Protein 6APH (pdb70)

Solvent-accessible surface area: 18587 Å² total; per-residue (Å²): 130,72,47,74,81,91,22,61,60,74,87,48,16,126,127,0,89,126,60,0,117,128,6,40,68,73,0,29,0,0,58,30,0,44,139,76,38,17,117,110,80,23,0,58,52,0,49,0,0,0,0,4,16,0,7,6,18,1,0,0,0,0,28,0,0,63,40,0,23,4,88,6,1,0,0,2,5,13,13,12,2,1,23,34,12,0,0,0,2,0,7,66,54,64,17,26,0,2,0,33,75,41,6,84,97,79,60,17,67,86,1,1,56,39,1,0,44,21,30,81,126,106,88,50,1,13,0,0,0,0,7,0,4,31,0,3,35,26,0,18,97,62,45,74,122,20,22,94,113,9,29,0,0,0,1,6,23,78,26,1,11,110,63,4,111,82,28,69,93,106,69,54,12,70,3,12,0,2,6,0,4,69,2,26,6,5,5,70,71,10,9,49,81,0,5,110,95,0,0,16,40,0,0,100,115,8,28,122,35,143,1,50,45,57,118,1,3,0,0,7,5,32,28,30,0,40,0,0,0,32,8,0,100,71,26,38,11,96,9,16,0,17,49,169,52,108,129,23,22,111,69,0,44,146,95,63,16,113,43,89,133,16,70,87,29,0,90,66,1,20,0,0,0,0,13,53,49,81,149,16,32,0,98,6,76,3,2,103,100,3,74,66,110,2,3,0,0,0,10,6,15,61,42,80,0,2,52,14,77,56,0,69,180,74,32,22,110,92,87,71,104,98,89,88,32,5,5,54,3,55,5,122,58,53,15,0,27,0,0,0,58,0,42,12,0,6,20,1,21,12,46,3,23,54,12,45,15,21,0,9,0,0,0,0,0,0,7,0,0,19,40,0,66,74,86,24,137,81,52,102,72,95,22,59,76,12,79,23,93,35,9,37,48,0,34,53,49,5,39,94,98,107,64,66,165,127,172,118,45,49,116,131,101,1,78,195,101,66,29,76,50,105,8,64,73,77,59,133,176,92,208,131

Structure (mmCIF, N/CA/C/O backbone):
data_6APH
#
_entry.id   6APH
#
_cell.length_a   132.590
_cell.length_b   132.590
_cell.length_c   102.800
_cell.angle_alpha   90.000
_cell.angle_beta   90.000
_cell.angle_gamma   120.000
#
_symmetry.space_group_name_H-M   'P 64 2 2'
#
loop_
_entity.id
_entity.type
_entity.pdbx_description
1 polymer Adenosylhomocysteinase
2 non-polymer NICOTINAMIDE-ADENINE-DINUCLEOTIDE
3 non-polymer ADENOSINE
4 non-polymer (4S)-2-METHYL-2,4-PENTANEDIOL
5 water water
#
loop_
_atom_site.group_PDB
_atom_site.id
_atom_site.type_symbol
_atom_site.label_atom_id
_atom_site.label_alt_id
_atom_site.label_comp_id
_atom_site.label_asym_id
_atom_site.label_entity_id
_atom_site.label_seq_id
_atom_site.pdbx_PDB_ins_code
_atom_site.Cartn_x
_atom_site.Cartn_y
_atom_site.Cartn_z
_atom_site.occupancy
_atom_site.B_iso_or_equiv
_atom_site.auth_seq_id
_atom_site.auth_comp_id
_atom_site.auth_asym_id
_atom_site.auth_atom_id
_atom_site.pdbx_PDB_model_num
ATOM 1 N N . GLN A 1 14 ? -17.028 31.603 31.286 1.00 72.45 6 GLN A N 1
ATOM 2 C CA . GLN A 1 14 ? -18.314 30.919 31.402 1.00 69.12 6 GLN A CA 1
ATOM 3 C C . GLN A 1 14 ? -19.160 31.141 30.154 1.00 66.04 6 GLN A C 1
ATOM 4 O O . GLN A 1 14 ? -18.990 32.132 29.441 1.00 65.35 6 GLN A O 1
ATOM 6 N N . TYR A 1 15 ? -20.078 30.209 29.902 1.00 62.75 7 TYR A N 1
ATOM 7 C CA . TYR A 1 15 ? -20.964 30.316 28.752 1.00 56.72 7 TYR A CA 1
ATOM 8 C C . TYR A 1 15 ? -21.845 31.559 28.861 1.00 54.38 7 TYR A C 1
ATOM 9 O O . TYR A 1 15 ? -22.358 31.891 29.934 1.00 54.02 7 TYR A O 1
ATOM 18 N N . VAL A 1 16 ? -22.006 32.257 27.740 1.00 48.74 8 VAL A N 1
ATOM 19 C CA . VAL A 1 16 ? -22.838 33.448 27.641 1.00 50.08 8 VAL A CA 1
ATOM 20 C C . VAL A 1 16 ? -23.889 33.171 26.573 1.00 46.64 8 VAL A C 1
ATOM 21 O O . VAL A 1 16 ? -23.536 32.919 25.417 1.00 47.29 8 VAL A O 1
ATOM 25 N N . PRO A 1 17 ? -25.185 33.204 26.904 1.00 47.03 9 PRO A N 1
ATOM 26 C CA . PRO A 1 17 ? -26.208 32.722 25.956 1.00 44.97 9 PRO A CA 1
ATOM 27 C C . PRO A 1 17 ? -26.436 33.632 24.759 1.00 42.33 9 PRO A C 1
ATOM 28 O O . PRO A 1 17 ? -26.897 33.152 23.717 1.00 41.37 9 PRO A O 1
ATOM 32 N N . TYR A 1 18 ? -26.151 34.924 24.883 1.00 39.81 10 TYR A N 1
ATOM 33 C CA . TYR A 1 18 ? -26.295 35.903 23.811 1.00 37.80 10 TYR A CA 1
ATOM 34 C C . TYR A 1 18 ? -25.705 37.194 24.348 1.00 38.53 10 TYR A C 1
ATOM 35 O O . TYR A 1 18 ? -25.407 37.303 25.540 1.00 40.46 10 TYR A O 1
ATOM 44 N N . LYS A 1 19 ? -25.525 38.169 23.463 1.00 37.22 11 LYS A N 1
ATOM 45 C CA . LYS A 1 19 ? -25.136 39.496 23.934 1.00 40.96 11 LYS A CA 1
ATOM 46 C C . LYS A 1 19 ? -25.611 40.516 22.912 1.00 41.48 11 LYS A C 1
ATOM 47 O O . LYS A 1 19 ? -25.123 40.531 21.774 1.00 37.21 11 LYS A O 1
ATOM 53 N N . VAL A 1 20 ? -26.569 41.353 23.312 1.00 35.90 12 VAL A N 1
ATOM 54 C CA . VAL A 1 20 ? -27.131 42.364 22.426 1.00 34.34 12 VAL A CA 1
ATOM 55 C C . VAL A 1 20 ? -27.229 43.689 23.174 1.00 35.42 12 VAL A C 1
ATOM 56 O O . VAL A 1 20 ? -27.112 43.749 24.398 1.00 37.28 12 VAL A O 1
ATOM 60 N N . LYS A 1 21 ? -27.454 44.769 22.416 1.00 36.42 13 LYS A N 1
ATOM 61 C CA . LYS A 1 21 ? -27.460 46.092 23.039 1.00 38.58 13 LYS A CA 1
ATOM 62 C C . LYS A 1 21 ? -28.628 46.233 24.006 1.00 36.44 13 LYS A C 1
ATOM 63 O O . LYS A 1 21 ? -28.459 46.699 25.135 1.00 39.95 13 LYS A O 1
ATOM 65 N N . ASP A 1 22 ? -29.823 45.812 23.586 1.00 37.47 14 ASP A N 1
ATOM 66 C CA . ASP A 1 22 ? -31.029 46.096 24.364 1.00 41.68 14 ASP A CA 1
ATOM 67 C C . ASP A 1 22 ? -32.107 45.087 23.967 1.00 37.55 14 ASP A C 1
ATOM 68 O O . ASP A 1 22 ? -32.736 45.231 22.914 1.00 36.01 14 ASP A O 1
ATOM 73 N N . ILE A 1 23 ? -32.334 44.102 24.839 1.00 41.78 15 ILE A N 1
ATOM 74 C CA . ILE A 1 23 ? -33.299 43.046 24.554 1.00 42.39 15 ILE A CA 1
ATOM 75 C C . ILE A 1 23 ? -34.723 43.588 24.454 1.00 42.12 15 ILE A C 1
ATOM 76 O O . ILE A 1 23 ? -35.590 42.945 23.849 1.00 38.98 15 ILE A O 1
ATOM 81 N N . SER A 1 24 ? -34.988 44.767 25.025 1.00 38.59 16 SER A N 1
ATOM 82 C CA . SER A 1 24 ? -36.328 45.343 24.968 1.00 38.99 16 SER A CA 1
ATOM 83 C C . SER A 1 24 ? -36.690 45.845 23.577 1.00 41.77 16 SER A C 1
ATOM 84 O O . SER A 1 24 ? -37.840 46.241 23.355 1.00 34.87 16 SER A O 1
ATOM 87 N N . LEU A 1 25 ? -35.750 45.829 22.637 1.00 33.58 17 LEU A N 1
ATOM 88 C CA . LEU A 1 25 ? -36.048 46.157 21.251 1.00 31.24 17 LEU A CA 1
ATOM 89 C C . LEU A 1 25 ? -36.643 44.983 20.483 1.00 30.00 17 LEU A C 1
ATOM 90 O O . LEU A 1 25 ? -36.934 45.136 19.293 1.00 29.77 17 LEU A O 1
ATOM 95 N N . ALA A 1 26 ? -36.836 43.825 21.134 1.00 30.83 18 ALA A N 1
ATOM 96 C CA . ALA A 1 26 ? -37.250 42.614 20.424 1.00 29.84 18 ALA A CA 1
ATOM 97 C C . ALA A 1 26 ? -38.637 42.753 19.796 1.00 29.33 18 ALA A C 1
ATOM 98 O O . ALA A 1 26 ? -38.861 42.279 18.675 1.00 27.88 18 ALA A O 1
ATOM 100 N N . GLU A 1 27 ? -39.594 43.339 20.521 1.00 30.86 19 GLU A N 1
ATOM 101 C CA . GLU A 1 27 ? -40.942 43.461 19.971 1.00 30.54 19 GLU A CA 1
ATOM 102 C C . GLU A 1 27 ? -40.932 44.246 18.660 1.00 34.50 19 GLU A C 1
ATOM 103 O O . GLU A 1 27 ? -41.564 43.835 17.675 1.00 28.95 19 GLU A O 1
ATOM 109 N N . TRP A 1 28 ? -40.205 45.367 18.626 1.00 28.53 20 TRP A N 1
ATOM 110 C CA . TRP A 1 28 ? -40.086 46.143 17.390 1.00 26.99 20 TRP A CA 1
ATOM 111 C C . TRP A 1 28 ? -39.422 45.319 16.297 1.00 28.72 20 TRP A C 1
ATOM 112 O O . TRP A 1 28 ? -39.884 45.289 15.147 1.00 25.69 20 TRP A O 1
ATOM 123 N N . GLY A 1 29 ? -38.336 44.619 16.642 1.00 26.13 21 GLY A N 1
ATOM 124 C CA . GLY A 1 29 ? -37.687 43.778 15.654 1.00 24.75 21 GLY A CA 1
ATOM 125 C C . GLY A 1 29 ? -38.626 42.735 15.086 1.00 24.71 21 GLY A C 1
ATOM 126 O O . GLY A 1 29 ? -38.623 42.473 13.883 1.00 24.21 21 GLY A O 1
ATOM 127 N N . ARG A 1 30 ? -39.448 42.123 15.945 1.00 27.54 22 ARG A N 1
ATOM 128 C CA . ARG A 1 30 ? -40.337 41.081 15.452 1.00 27.53 22 ARG A CA 1
ATOM 129 C C . ARG A 1 30 ? -41.361 41.643 14.470 1.00 25.94 22 ARG A C 1
ATOM 130 O O . ARG A 1 30 ? -41.676 40.995 13.469 1.00 24.79 22 ARG A O 1
ATOM 138 N N . LYS A 1 31 ? -41.894 42.835 14.749 1.00 24.28 23 LYS A N 1
ATOM 139 C CA . LYS A 1 31 ? -42.840 43.452 13.821 1.00 25.38 23 LYS A CA 1
ATOM 140 C C . LYS A 1 31 ? -42.198 43.670 12.460 1.00 25.58 23 LYS A C 1
ATOM 141 O O . LYS A 1 31 ? -42.830 43.443 11.423 1.00 26.55 23 LYS A O 1
ATOM 147 N N . GLU A 1 32 ? -40.935 44.096 12.442 1.00 24.11 24 GLU A N 1
ATOM 148 C CA . GLU A 1 32 ? -40.276 44.329 11.162 1.00 22.48 24 GLU A CA 1
ATOM 149 C C . GLU A 1 32 ? -39.882 43.022 10.487 1.00 24.25 24 GLU A C 1
ATOM 150 O O . GLU A 1 32 ? -39.879 42.944 9.256 1.00 22.14 24 GLU A O 1
ATOM 156 N N . ILE A 1 33 ? -39.564 41.987 11.270 1.00 26.43 25 ILE A N 1
ATOM 157 C CA . ILE A 1 33 ? -39.290 40.677 10.688 1.00 25.05 25 ILE A CA 1
ATOM 158 C C . ILE A 1 33 ? -40.529 40.153 9.972 1.00 23.15 25 ILE A C 1
ATOM 159 O O . ILE A 1 33 ? -40.439 39.582 8.876 1.00 24.87 25 ILE A O 1
ATOM 164 N N . GLU A 1 34 ? -41.705 40.330 10.577 1.00 23.42 26 GLU A N 1
ATOM 165 C CA . GLU A 1 34 ? -42.920 39.838 9.937 1.00 24.11 26 GLU A CA 1
ATOM 166 C C . GLU A 1 34 ? -43.158 40.539 8.605 1.00 28.23 26 GLU A C 1
ATOM 167 O O . GLU A 1 34 ? -43.547 39.895 7.622 1.00 25.45 26 GLU A O 1
ATOM 173 N N . LEU A 1 35 ? -42.896 41.851 8.542 1.00 23.39 27 LEU A N 1
ATOM 174 C CA . LEU A 1 35 ? -43.006 42.559 7.267 1.00 23.13 27 LEU A CA 1
ATOM 175 C C . LEU A 1 35 ? -41.962 42.068 6.280 1.00 23.80 27 LEU A C 1
ATOM 176 O O . LEU A 1 35 ? -42.250 41.915 5.087 1.00 24.77 27 LEU A O 1
ATOM 181 N N . ALA A 1 36 ? -40.743 41.807 6.761 1.00 20.43 28 ALA A N 1
ATOM 182 C CA . ALA A 1 36 ? -39.693 41.339 5.871 1.00 19.81 28 ALA A CA 1
ATOM 183 C C . ALA A 1 36 ? -40.030 39.979 5.282 1.00 20.81 28 ALA A C 1
ATOM 184 O O . ALA A 1 36 ? -39.731 39.723 4.113 1.00 21.40 28 ALA A O 1
ATOM 186 N N . GLU A 1 37 ? -40.638 39.092 6.073 1.00 23.03 29 GLU A N 1
ATOM 187 C CA . GLU A 1 37 ? -41.017 37.779 5.559 1.00 21.92 29 GLU A CA 1
ATOM 188 C C . GLU A 1 37 ? -41.865 37.894 4.293 1.00 22.74 29 GLU A C 1
ATOM 189 O O . GLU A 1 37 ? -41.670 37.129 3.342 1.00 21.15 29 GLU A O 1
ATOM 195 N N . ALA A 1 38 ? -42.818 38.838 4.269 1.00 21.20 30 ALA A N 1
ATOM 196 C CA . ALA A 1 38 ? -43.673 39.032 3.092 1.00 22.56 30 ALA A CA 1
ATOM 197 C C . ALA A 1 38 ? -42.880 39.508 1.876 1.00 22.16 30 ALA A C 1
ATOM 198 O O . ALA A 1 38 ? -43.300 39.284 0.729 1.00 22.25 30 ALA A O 1
ATOM 200 N N . GLU A 1 39 ? -41.751 40.165 2.108 1.00 21.16 31 GLU A N 1
ATOM 201 C CA . GLU A 1 39 ? -40.873 40.644 1.049 1.00 18.07 31 GLU A CA 1
ATOM 202 C C . GLU A 1 39 ? -39.780 39.651 0.697 1.00 18.85 31 GLU A C 1
ATOM 203 O O . GLU A 1 39 ? -38.914 39.981 -0.114 1.00 19.44 31 GLU A O 1
ATOM 209 N N . MET A 1 40 ? -39.755 38.469 1.314 1.00 19.04 32 MET A N 1
ATOM 210 C CA . MET A 1 40 ? -38.728 37.465 1.034 1.00 18.68 32 MET A CA 1
ATOM 211 C C . MET A 1 40 ? -39.385 36.159 0.607 1.00 18.75 32 MET A C 1
ATOM 212 O O . MET A 1 40 ? -39.252 35.127 1.273 1.00 19.99 32 MET A O 1
ATOM 217 N N . PRO A 1 41 ? -40.100 36.175 -0.522 1.00 18.27 33 PRO A N 1
ATOM 218 C CA . PRO A 1 41 ? -40.832 34.970 -0.931 1.00 20.64 33 PRO A CA 1
ATOM 219 C C . PRO A 1 41 ? -39.938 33.769 -1.192 1.00 22.32 33 PRO A C 1
ATOM 220 O O . PRO A 1 41 ? -40.376 32.627 -1.007 1.00 21.60 33 PRO A O 1
ATOM 224 N N . GLY A 1 42 ? -38.700 33.977 -1.632 1.00 20.16 34 GLY A N 1
ATOM 225 C CA . GLY A 1 42 ? -37.818 32.853 -1.872 1.00 21.59 34 GLY A CA 1
ATOM 226 C C . GLY A 1 42 ? -37.473 32.117 -0.592 1.00 23.66 34 GLY A C 1
ATOM 227 O O . GLY A 1 42 ? -37.566 30.893 -0.523 1.00 21.45 34 GLY A O 1
ATOM 228 N N . LEU A 1 43 ? -37.078 32.859 0.448 1.00 24.21 35 LEU A N 1
ATOM 229 C CA . LEU A 1 43 ? -36.777 32.225 1.729 1.00 28.81 35 LEU A CA 1
ATOM 230 C C . LEU A 1 43 ? -37.990 31.533 2.308 1.00 29.72 35 LEU A C 1
ATOM 231 O O . LEU A 1 43 ? -37.886 30.425 2.844 1.00 29.03 35 LEU A O 1
ATOM 236 N N . MET A 1 44 ? -39.156 32.185 2.255 1.00 25.55 36 MET A N 1
ATOM 237 C CA . MET A 1 44 ? -40.329 31.571 2.846 1.00 26.56 36 MET A CA 1
ATOM 238 C C . MET A 1 44 ? -40.771 30.353 2.048 1.00 28.00 36 MET A C 1
ATOM 239 O O . MET A 1 44 ? -41.255 29.380 2.632 1.00 30.76 36 MET A O 1
ATOM 244 N N . ALA A 1 45 ? -40.573 30.369 0.724 1.00 23.73 37 ALA A N 1
ATOM 245 C CA . ALA A 1 45 ? -40.908 29.190 -0.076 1.00 21.51 37 ALA A CA 1
ATOM 246 C C . ALA A 1 45 ? -39.972 28.034 0.237 1.00 25.93 37 ALA A C 1
ATOM 247 O O . ALA A 1 45 ? -40.388 26.870 0.259 1.00 28.62 37 ALA A O 1
ATOM 249 N N . ILE A 1 46 ? -38.695 28.337 0.463 1.00 26.95 38 ILE A N 1
ATOM 250 C CA . ILE A 1 46 ? -37.747 27.288 0.812 1.00 26.27 38 ILE A CA 1
ATOM 251 C C . ILE A 1 46 ? -38.051 26.725 2.193 1.00 34.16 38 ILE A C 1
ATOM 252 O O . ILE A 1 46 ? -37.979 25.508 2.410 1.00 33.50 38 ILE A O 1
ATOM 257 N N . ARG A 1 47 ? -38.396 27.594 3.148 1.00 33.09 39 ARG A N 1
ATOM 258 C CA . ARG A 1 47 ? -38.890 27.126 4.443 1.00 41.07 39 ARG A CA 1
ATOM 259 C C . ARG A 1 47 ? -40.009 26.119 4.265 1.00 45.62 39 ARG A C 1
ATOM 260 O O . ARG A 1 47 ? -40.020 25.045 4.880 1.00 48.80 39 ARG A O 1
ATOM 268 N N . GLU A 1 48 ? -40.970 26.466 3.421 1.00 40.00 40 GLU A N 1
ATOM 269 C CA . GLU A 1 48 ? -42.158 25.653 3.246 1.00 40.16 40 GLU A CA 1
ATOM 270 C C . GLU A 1 48 ? -41.845 24.335 2.549 1.00 41.74 40 GLU A C 1
ATOM 271 O O . GLU A 1 48 ? -42.387 23.286 2.918 1.00 44.02 40 GLU A O 1
ATOM 277 N N . GLU A 1 49 ? -40.983 24.365 1.531 1.00 35.73 41 GLU A N 1
ATOM 278 C CA . GLU A 1 49 ? -40.670 23.149 0.790 1.00 33.92 41 GLU A CA 1
ATOM 279 C C . GLU A 1 49 ? -39.777 22.214 1.596 1.00 33.13 41 GLU A C 1
ATOM 280 O O . GLU A 1 49 ? -39.970 20.993 1.576 1.00 38.68 41 GLU A O 1
ATOM 286 N N . TYR A 1 50 ? -38.797 22.753 2.318 1.00 36.61 42 TYR A N 1
ATOM 287 C CA . TYR A 1 50 ? -37.850 21.894 3.019 1.00 39.08 42 TYR A CA 1
ATOM 288 C C . TYR A 1 50 ? -38.160 21.695 4.493 1.00 40.30 42 TYR A C 1
ATOM 289 O O . TYR A 1 50 ? -37.567 20.806 5.110 1.00 40.32 42 TYR A O 1
ATOM 298 N N . GLY A 1 51 ? -39.056 22.492 5.071 1.00 40.26 43 GLY A N 1
ATOM 299 C CA . GLY A 1 51 ? -39.451 22.334 6.451 1.00 46.36 43 GLY A CA 1
ATOM 300 C C . GLY A 1 51 ? -39.785 20.902 6.845 1.00 46.98 43 GLY A C 1
ATOM 301 O O . GLY A 1 51 ? -39.216 20.349 7.798 1.00 44.80 43 GLY A O 1
ATOM 302 N N . PRO A 1 52 ? -40.716 20.269 6.120 1.00 46.56 44 PRO A N 1
ATOM 303 C CA . PRO A 1 52 ? -41.080 18.883 6.462 1.00 47.61 44 PRO A CA 1
ATOM 304 C C . PRO A 1 52 ? -39.910 17.916 6.441 1.00 50.58 44 PRO A C 1
ATOM 305 O O . PRO A 1 52 ? -39.928 16.923 7.175 1.00 49.95 44 PRO A O 1
ATOM 309 N N . GLN A 1 53 ? -38.884 18.176 5.633 1.00 47.70 45 GLN A N 1
ATOM 310 C CA . GLN A 1 53 ? -37.796 17.220 5.465 1.00 47.16 45 GLN A CA 1
ATOM 311 C C . GLN A 1 53 ? -36.678 17.385 6.489 1.00 43.97 45 GLN A C 1
ATOM 312 O O . GLN A 1 53 ? -35.837 16.490 6.606 1.00 46.12 45 GLN A O 1
ATOM 318 N N . GLN A 1 54 ? -36.649 18.489 7.233 1.00 44.33 46 GLN A N 1
ATOM 319 C CA . GLN A 1 54 ? -35.624 18.748 8.238 1.00 42.08 46 GLN A CA 1
ATOM 320 C C . GLN A 1 54 ? -34.211 18.444 7.724 1.00 42.40 46 GLN A C 1
ATOM 321 O O . GLN A 1 54 ? -33.469 17.680 8.346 1.00 44.08 46 GLN A O 1
ATOM 327 N N . PRO A 1 55 ? -33.820 19.020 6.588 1.00 41.41 47 PRO A N 1
ATOM 328 C CA . PRO A 1 55 ? -32.527 18.655 5.992 1.00 39.91 47 PRO A CA 1
ATOM 329 C C . PRO A 1 55 ? -31.345 19.035 6.850 1.00 45.51 47 PRO A C 1
ATOM 330 O O . PRO A 1 55 ? -30.294 18.386 6.760 1.00 47.54 47 PRO A O 1
ATOM 334 N N . LEU A 1 56 ? -31.475 20.063 7.685 1.00 43.07 48 LEU A N 1
ATOM 335 C CA . LEU A 1 56 ? -30.358 20.539 8.487 1.00 44.39 48 LEU A CA 1
ATOM 336 C C . LEU A 1 56 ? -30.347 19.972 9.900 1.00 46.84 48 LEU A C 1
ATOM 337 O O . LEU A 1 56 ? -29.639 20.510 10.759 1.00 46.86 48 LEU A O 1
ATOM 342 N N . LYS A 1 57 ? -31.108 18.909 10.166 1.00 41.50 49 LYS A N 1
ATOM 343 C CA . LYS A 1 57 ? -31.044 18.265 11.471 1.00 45.18 49 LYS A CA 1
ATOM 344 C C . LYS A 1 57 ? -29.614 17.835 11.765 1.00 48.68 49 LYS A C 1
ATOM 345 O O . LYS A 1 57 ? -28.939 17.248 10.914 1.00 52.68 49 LYS A O 1
ATOM 347 N N . GLY A 1 58 ? -29.146 18.149 12.969 1.00 45.45 50 GLY A N 1
ATOM 348 C CA . GLY A 1 58 ? -27.798 17.824 13.370 1.00 47.74 50 GLY A CA 1
ATOM 349 C C . GLY A 1 58 ? -26.765 18.881 13.047 1.00 51.03 50 GLY A C 1
ATOM 350 O O . GLY A 1 58 ? -25.646 18.812 13.571 1.00 53.41 50 GLY A O 1
ATOM 351 N N . ALA A 1 59 ? -27.096 19.854 12.199 1.00 44.47 51 ALA A N 1
ATOM 352 C CA . ALA A 1 59 ? -26.128 20.889 11.876 1.00 45.97 51 ALA A CA 1
ATOM 353 C C . ALA A 1 59 ? -26.005 21.869 13.039 1.00 45.64 51 ALA A C 1
ATOM 354 O O . ALA A 1 59 ? -26.976 22.142 13.747 1.00 43.96 51 ALA A O 1
ATOM 356 N N . ARG A 1 60 ? -24.789 22.366 13.254 1.00 44.30 52 ARG A N 1
ATOM 357 C CA . ARG A 1 60 ? -24.511 23.433 14.207 1.00 41.93 52 ARG A CA 1
ATOM 358 C C . ARG A 1 60 ? -23.785 24.498 13.395 1.00 42.26 52 ARG A C 1
ATOM 359 O O . ARG A 1 60 ? -22.561 24.429 13.225 1.00 42.97 52 ARG A O 1
ATOM 367 N N . ILE A 1 61 ? -24.555 25.453 12.871 1.00 37.88 53 ILE A N 1
ATOM 368 C CA . ILE A 1 61 ? -24.049 26.454 11.943 1.00 39.38 53 ILE A CA 1
ATOM 369 C C . ILE A 1 61 ? -23.660 27.694 12.735 1.00 39.55 53 ILE A C 1
ATOM 370 O O . ILE A 1 61 ? -24.506 28.308 13.396 1.00 37.35 53 ILE A O 1
ATOM 375 N N . ALA A 1 62 ? -22.392 28.083 12.643 1.00 37.41 54 ALA A N 1
ATOM 376 C CA . ALA A 1 62 ? -21.965 29.411 13.065 1.00 35.97 54 ALA A CA 1
ATOM 377 C C . ALA A 1 62 ? -22.019 30.337 11.853 1.00 34.17 54 ALA A C 1
ATOM 378 O O . ALA A 1 62 ? -21.399 30.048 10.825 1.00 34.56 54 ALA A O 1
ATOM 380 N N . GLY A 1 63 ? -22.763 31.436 11.961 1.00 33.05 55 GLY A N 1
ATOM 381 C CA . GLY A 1 63 ? -22.870 32.417 10.888 1.00 31.44 55 GLY A CA 1
ATOM 382 C C . GLY A 1 63 ? -22.184 33.708 11.298 1.00 31.36 55 GLY A C 1
ATOM 383 O O . GLY A 1 63 ? -22.228 34.102 12.466 1.00 32.06 55 GLY A O 1
ATOM 384 N N . CYS A 1 64 ? -21.533 34.359 10.342 1.00 30.62 56 CYS A N 1
ATOM 385 C CA . CYS A 1 64 ? -20.894 35.648 10.607 1.00 30.53 56 CYS A CA 1
ATOM 386 C C . CYS A 1 64 ? -21.311 36.563 9.460 1.00 28.97 56 CYS A C 1
ATOM 387 O O . CYS A 1 64 ? -20.745 36.521 8.359 1.00 28.60 56 CYS A O 1
ATOM 390 N N . LEU A 1 65 ? -22.362 37.340 9.714 1.00 28.15 57 LEU A N 1
ATOM 391 C CA . LEU A 1 65 ? -23.038 38.041 8.635 1.00 26.70 57 LEU A CA 1
ATOM 392 C C . LEU A 1 65 ? -23.885 39.139 9.258 1.00 26.25 57 LEU A C 1
ATOM 393 O O . LEU A 1 65 ? -24.634 38.869 10.193 1.00 26.66 57 LEU A O 1
ATOM 398 N N . HIS A 1 66 ? -23.735 40.366 8.751 1.00 27.86 58 HIS A N 1
ATOM 399 C CA . HIS A 1 66 ? -24.481 41.543 9.195 1.00 25.14 58 HIS A CA 1
ATOM 400 C C . HIS A 1 66 ? -25.811 41.218 9.856 1.00 25.05 58 HIS A C 1
ATOM 401 O O . HIS A 1 66 ? -26.710 40.699 9.192 1.00 25.35 58 HIS A O 1
ATOM 408 N N . MET A 1 67 ? -25.945 41.518 11.154 1.00 26.17 59 MET A N 1
ATOM 409 C CA . MET A 1 67 ? -27.105 41.094 11.945 1.00 26.31 59 MET A CA 1
ATOM 410 C C . MET A 1 67 ? -28.242 42.100 11.742 1.00 27.98 59 MET A C 1
ATOM 411 O O . MET A 1 67 ? -28.546 42.938 12.596 1.00 25.67 59 MET A O 1
ATOM 416 N N . THR A 1 68 ? -28.888 41.980 10.587 1.00 24.19 60 THR A N 1
ATOM 417 C CA . THR A 1 68 ? -29.977 42.840 10.139 1.00 23.32 60 THR A CA 1
ATOM 418 C C . THR A 1 68 ? -31.311 42.111 10.246 1.00 25.10 60 THR A C 1
ATOM 419 O O . THR A 1 68 ? -31.377 40.912 10.536 1.00 24.65 60 THR A O 1
ATOM 423 N N . ILE A 1 69 ? -32.395 42.858 9.970 1.00 22.62 61 ILE A N 1
ATOM 424 C CA . ILE A 1 69 ? -33.721 42.238 9.914 1.00 22.51 61 ILE A CA 1
ATOM 425 C C . ILE A 1 69 ? -33.744 41.121 8.878 1.00 23.98 61 ILE A C 1
ATOM 426 O O . ILE A 1 69 ? -34.404 40.092 9.069 1.00 22.99 61 ILE A O 1
ATOM 431 N N . GLN A 1 70 ? -33.056 41.325 7.746 1.00 22.70 62 GLN A N 1
ATOM 432 C CA . GLN A 1 70 ? -33.049 40.321 6.681 1.00 21.25 62 GLN A CA 1
ATOM 433 C C . GLN A 1 70 ? -32.333 39.068 7.138 1.00 21.64 62 GLN A C 1
ATOM 434 O O . GLN A 1 70 ? -32.770 37.937 6.869 1.00 23.08 62 GLN A O 1
ATOM 440 N N . THR A 1 71 ? -31.203 39.250 7.820 1.00 22.40 63 THR A N 1
ATOM 441 C CA . THR A 1 71 ? -30.483 38.100 8.333 1.00 23.30 63 THR A CA 1
ATOM 442 C C . THR A 1 71 ? -31.309 37.336 9.357 1.00 24.19 63 THR A C 1
ATOM 443 O O . THR A 1 71 ? -31.216 36.103 9.439 1.00 24.86 63 THR A O 1
ATOM 447 N N . ALA A 1 72 ? -32.155 38.036 10.125 1.00 24.82 64 ALA A N 1
ATOM 448 C CA . ALA A 1 72 ? -33.039 37.325 11.044 1.00 25.75 64 ALA A CA 1
ATOM 449 C C . ALA A 1 72 ? -33.919 36.310 10.313 1.00 25.72 64 ALA A C 1
ATOM 450 O O . ALA A 1 72 ? -34.116 35.192 10.804 1.00 25.98 64 ALA A O 1
ATOM 452 N N . VAL A 1 73 ? -34.455 36.674 9.141 1.00 23.80 65 VAL A N 1
ATOM 453 C CA . VAL A 1 73 ? -35.286 35.725 8.397 1.00 23.88 65 VAL A CA 1
ATOM 454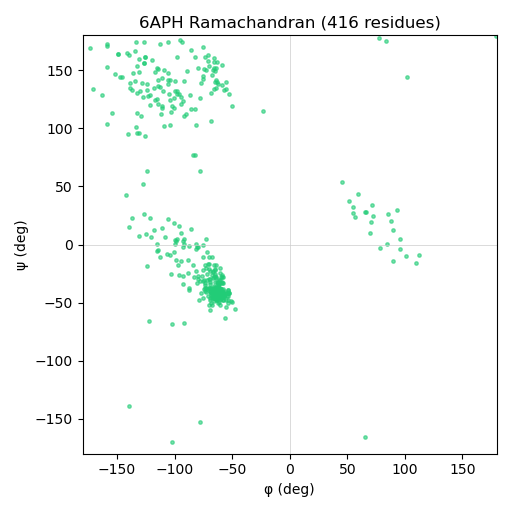 C C . VAL A 1 73 ? -34.449 34.547 7.919 1.00 23.90 65 VAL A C 1
ATOM 455 O O . VAL A 1 73 ? -34.912 33.400 7.912 1.00 26.15 65 VAL A O 1
ATOM 459 N N . LEU A 1 74 ? -33.200 34.799 7.519 1.00 24.52 66 LEU A N 1
ATOM 460 C CA . LEU A 1 74 ? -32.317 33.681 7.170 1.00 24.33 66 LEU A CA 1
ATOM 461 C C . LEU A 1 74 ? -32.077 32.774 8.373 1.00 27.87 66 LEU A C 1
ATOM 462 O O . LEU A 1 74 ? -32.231 31.549 8.286 1.00 26.44 66 LEU A O 1
ATOM 467 N N . ILE A 1 75 ? -31.702 33.363 9.512 1.00 27.64 67 ILE A N 1
ATOM 468 C CA . ILE A 1 75 ? -31.450 32.576 10.716 1.00 29.13 67 ILE A CA 1
ATOM 469 C C . ILE A 1 75 ? -32.651 31.701 11.041 1.00 29.20 67 ILE A C 1
ATOM 470 O O . ILE A 1 75 ? -32.521 30.494 11.295 1.00 29.63 67 ILE A O 1
ATOM 475 N N . GLU A 1 76 ? -33.853 32.294 11.031 1.00 28.58 68 GLU A N 1
ATOM 476 C CA . GLU A 1 76 ? -35.017 31.510 11.404 1.00 29.98 68 GLU A CA 1
ATOM 477 C C . GLU A 1 76 ? -35.405 30.496 10.336 1.00 30.48 68 GLU A C 1
ATOM 478 O O . GLU A 1 76 ? -36.068 29.509 10.670 1.00 31.88 68 GLU A O 1
ATOM 484 N N . THR A 1 77 ? -34.969 30.685 9.084 1.00 29.08 69 THR A N 1
ATOM 485 C CA . THR A 1 77 ? -35.163 29.655 8.062 1.00 27.71 69 THR A CA 1
ATOM 486 C C . THR A 1 77 ? -34.268 28.455 8.327 1.00 34.92 69 THR A C 1
ATOM 487 O O . THR A 1 77 ? -34.700 27.305 8.188 1.00 34.92 69 THR A O 1
ATOM 491 N N . LEU A 1 78 ? -33.002 28.709 8.672 1.00 31.23 70 LEU A N 1
ATOM 492 C CA . LEU A 1 78 ? -32.090 27.621 9.010 1.00 32.57 70 LEU A CA 1
ATOM 493 C C . LEU A 1 78 ? -32.606 26.828 10.203 1.00 35.62 70 LEU A C 1
ATOM 494 O O . LEU A 1 78 ? -32.588 25.594 10.194 1.00 35.76 70 LEU A O 1
ATOM 499 N N . VAL A 1 79 ? -33.066 27.524 11.249 1.00 35.86 71 VAL A N 1
ATOM 500 C CA . VAL A 1 79 ? -33.648 26.832 12.401 1.00 37.16 71 VAL A CA 1
ATOM 501 C C . VAL A 1 79 ? -34.875 26.047 11.972 1.00 34.79 71 VAL A C 1
ATOM 502 O O . VAL A 1 79 ? -35.065 24.895 12.377 1.00 38.44 71 VAL A O 1
ATOM 506 N N . ALA A 1 80 ? -35.724 26.654 11.133 1.00 35.16 72 ALA A N 1
ATOM 507 C CA . ALA A 1 80 ? -36.924 25.966 10.661 1.00 39.05 72 ALA A CA 1
ATOM 508 C C . ALA A 1 80 ? -36.598 24.694 9.893 1.00 36.98 72 ALA A C 1
ATOM 509 O O . ALA A 1 80 ? -37.438 23.786 9.824 1.00 42.95 72 ALA A O 1
ATOM 511 N N . LEU A 1 81 ? -35.404 24.603 9.319 1.00 36.26 73 LEU A N 1
ATOM 512 C CA . LEU A 1 81 ? -34.992 23.434 8.558 1.00 35.30 73 LEU A CA 1
ATOM 513 C C . LEU A 1 81 ? -34.264 22.417 9.418 1.00 40.03 73 LEU A C 1
ATOM 514 O O . LEU A 1 81 ? -33.765 21.418 8.890 1.00 41.71 73 LEU A O 1
ATOM 519 N N . GLY A 1 82 ? -34.180 22.653 10.724 1.00 42.42 74 GLY A N 1
ATOM 520 C CA . GLY A 1 82 ? -33.607 21.698 11.648 1.00 40.91 74 GLY A CA 1
ATOM 521 C C . GLY A 1 82 ? -32.296 22.106 12.284 1.00 41.91 74 GLY A C 1
ATOM 522 O O . GLY A 1 82 ? -31.839 21.416 13.207 1.00 42.82 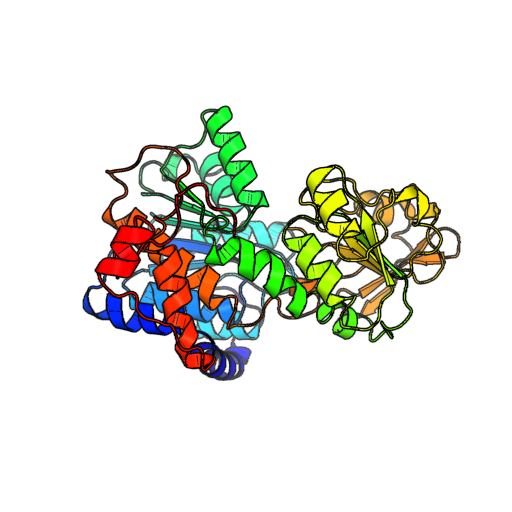74 GLY A O 1
ATOM 523 N N . ALA A 1 83 ? -31.676 23.192 11.845 1.00 42.81 75 ALA A N 1
ATOM 524 C CA . ALA A 1 83 ? -30.332 23.504 12.307 1.00 41.67 75 ALA A CA 1
ATOM 525 C C . ALA A 1 83 ? -30.352 24.148 13.686 1.00 39.46 75 ALA A C 1
ATOM 526 O O . ALA A 1 83 ? -31.319 24.806 14.079 1.00 40.54 75 ALA A O 1
ATOM 528 N N . ASP A 1 84 ? -29.266 23.939 14.422 1.00 39.18 76 ASP A N 1
ATOM 529 C CA . ASP A 1 84 ? -28.895 24.820 15.517 1.00 39.55 76 ASP A CA 1
ATOM 530 C C . ASP A 1 84 ? -27.968 25.889 14.967 1.00 41.14 76 ASP A C 1
ATOM 531 O O . ASP A 1 84 ? -27.114 25.609 14.120 1.00 40.38 76 ASP A O 1
ATOM 536 N N . VAL A 1 85 ? -28.148 27.117 15.438 1.00 37.50 77 VAL A N 1
ATOM 537 C CA . VAL A 1 85 ? -27.475 28.270 14.859 1.00 36.10 77 VAL A CA 1
ATOM 538 C C . VAL A 1 85 ? -26.905 29.143 15.973 1.00 37.86 77 VAL A C 1
ATOM 539 O O . VAL A 1 85 ? -27.527 29.304 17.031 1.00 41.42 77 VAL A O 1
ATOM 543 N N . THR A 1 86 ? -25.703 29.684 15.737 1.00 36.83 78 THR A N 1
ATOM 544 C CA . THR A 1 86 ? -25.116 30.764 16.523 1.00 36.69 78 THR A CA 1
ATOM 545 C C . THR A 1 86 ? -24.726 31.861 15.547 1.00 35.06 78 THR A C 1
ATOM 546 O O . THR A 1 86 ? -24.497 31.590 14.364 1.00 34.21 78 THR A O 1
ATOM 550 N N . TRP A 1 87 ? -24.628 33.101 16.026 1.00 34.73 79 TRP A N 1
ATOM 551 C CA . TRP A 1 87 ? -24.471 34.173 15.045 1.00 33.16 79 TRP A CA 1
ATOM 552 C C . TRP A 1 87 ? -23.717 35.368 15.608 1.00 33.35 79 TRP A C 1
ATOM 553 O O . TRP A 1 87 ? -23.876 35.732 16.774 1.00 34.20 79 TRP A O 1
ATOM 564 N N . SER A 1 88 ? -22.952 36.018 14.727 1.00 32.56 80 SER A N 1
ATOM 565 C CA . SER A 1 88 ? -22.333 37.303 15.001 1.00 32.50 80 SER A CA 1
ATOM 566 C C . SER A 1 88 ? -22.404 38.132 13.726 1.00 30.95 80 SER A C 1
ATOM 567 O O . SER A 1 88 ? -22.675 37.617 12.639 1.00 30.12 80 SER A O 1
ATOM 570 N N . SER A 1 89 ? -22.169 39.429 13.855 1.00 30.66 81 SER A N 1
ATOM 571 C CA . SER A 1 89 ? -22.101 40.280 12.678 1.00 29.42 81 SER A CA 1
ATOM 572 C C . SER A 1 89 ? -20.673 40.343 12.136 1.00 29.85 81 SER A C 1
ATOM 573 O O . SER A 1 89 ? -19.701 40.250 12.890 1.00 31.12 81 SER A O 1
ATOM 576 N N . CYS A 1 90 ? -20.552 40.512 10.815 1.00 28.89 82 CYS A N 1
ATOM 577 C CA . CYS A 1 90 ? -19.238 40.607 10.176 1.00 30.95 82 CYS A CA 1
ATOM 578 C C . CYS A 1 90 ? -18.775 42.054 10.002 1.00 33.85 82 CYS A C 1
ATOM 579 O O . CYS A 1 90 ? -17.755 42.299 9.343 1.00 31.28 82 CYS A O 1
ATOM 582 N N . ASN A 1 91 ? -19.479 43.015 10.597 1.00 28.81 83 ASN A N 1
ATOM 583 C CA . ASN A 1 91 ? -19.013 44.396 10.579 1.00 30.74 83 ASN A CA 1
ATOM 584 C C . ASN A 1 91 ? -19.440 45.085 11.869 1.00 29.37 83 ASN A C 1
ATOM 585 O O . ASN A 1 91 ? -20.520 44.807 12.396 1.00 29.06 83 ASN A O 1
ATOM 590 N N . ILE A 1 92 ? -18.580 45.975 12.375 1.00 30.24 84 ILE A N 1
ATOM 591 C CA . ILE A 1 92 ? -18.814 46.582 13.684 1.00 30.98 84 ILE A CA 1
ATOM 592 C C . ILE A 1 92 ? -19.978 47.566 13.684 1.00 30.10 84 ILE A C 1
ATOM 593 O O . ILE A 1 92 ? -20.471 47.925 14.763 1.00 30.60 84 ILE A O 1
ATOM 598 N N . PHE A 1 93 ? -20.423 48.031 12.515 1.00 28.93 85 PHE A N 1
ATOM 599 C CA . PHE A 1 93 ? -21.478 49.031 12.436 1.00 31.87 85 PHE A CA 1
ATOM 600 C C . PHE A 1 93 ? -22.745 48.525 11.771 1.00 31.24 85 PHE A C 1
ATOM 601 O O . PHE A 1 93 ? -23.708 49.301 11.623 1.00 27.75 85 PHE A O 1
ATOM 609 N N . SER A 1 94 ? -22.792 47.264 11.348 1.00 26.67 86 SER A N 1
ATOM 610 C CA . SER A 1 94 ? -23.905 46.857 10.489 1.00 25.48 86 SER A CA 1
ATOM 611 C C . SER A 1 94 ? -25.081 46.229 11.226 1.00 25.46 86 SER A C 1
ATOM 612 O O . SER A 1 94 ? -26.157 46.094 10.626 1.00 24.60 86 SER A O 1
ATOM 615 N N . THR A 1 95 ? -24.918 45.839 12.485 1.00 26.51 87 THR A N 1
ATOM 616 C CA . THR A 1 95 ? -26.040 45.244 13.202 1.00 26.66 87 THR A CA 1
ATOM 617 C C . THR A 1 95 ? -27.192 46.232 13.350 1.00 30.86 87 THR A C 1
ATOM 618 O O . THR A 1 95 ? -26.989 47.428 13.574 1.00 27.56 87 THR A O 1
ATOM 622 N N . GLN A 1 96 ? -28.404 45.717 13.179 1.00 25.69 88 GLN A N 1
ATOM 623 C CA A GLN A 1 96 ? -29.638 46.412 13.531 0.42 25.53 88 GLN A CA 1
ATOM 624 C CA B GLN A 1 96 ? -29.617 46.429 13.542 0.58 25.55 88 GLN A CA 1
ATOM 625 C C . GLN A 1 96 ? -30.043 45.897 14.902 1.00 26.68 88 GLN A C 1
ATOM 626 O O . GLN A 1 96 ? -30.411 44.724 15.039 1.00 26.90 88 GLN A O 1
ATOM 637 N N . ASP A 1 97 ? -29.942 46.752 15.916 1.00 27.51 89 ASP A N 1
ATOM 638 C CA . ASP A 1 97 ? -30.082 46.271 17.284 1.00 28.83 89 ASP A CA 1
ATOM 639 C C . ASP A 1 97 ? -31.448 45.650 17.543 1.00 28.92 89 ASP A C 1
ATOM 640 O O . ASP A 1 97 ? -31.555 44.729 18.365 1.00 29.91 89 ASP A O 1
ATOM 645 N N . HIS A 1 98 ? -32.499 46.120 16.865 1.00 28.02 90 HIS A N 1
ATOM 646 C CA . HIS A 1 98 ? -33.792 45.506 17.137 1.00 28.26 90 HIS A CA 1
ATOM 647 C C . HIS A 1 98 ? -33.909 44.142 16.469 1.00 27.85 90 HIS A C 1
ATOM 648 O O . HIS A 1 98 ? -34.616 43.266 16.983 1.00 28.54 90 HIS A O 1
ATOM 655 N N . ALA A 1 99 ? -33.185 43.927 15.370 1.00 26.90 91 ALA A N 1
ATOM 656 C CA . ALA A 1 99 ? -33.129 42.598 14.773 1.00 26.67 91 ALA A CA 1
ATOM 657 C C . ALA A 1 99 ? -32.369 41.637 15.677 1.00 31.01 91 ALA A C 1
ATOM 658 O O . ALA A 1 99 ? -32.814 40.501 15.906 1.00 28.47 91 ALA A O 1
ATOM 660 N N . ALA A 1 100 ? -31.237 42.093 16.224 1.00 28.49 92 ALA A N 1
ATOM 661 C CA . ALA A 1 100 ? -30.487 41.248 17.145 1.00 29.82 92 ALA A CA 1
ATOM 662 C C . ALA A 1 100 ? -31.320 40.901 18.372 1.00 32.76 92 ALA A C 1
ATOM 663 O O . ALA A 1 100 ? -31.313 39.749 18.830 1.00 32.23 92 ALA A O 1
ATOM 665 N N . ALA A 1 101 ? -32.037 41.887 18.925 1.00 31.20 93 ALA A N 1
ATOM 666 C CA . ALA A 1 101 ? -32.835 41.628 20.122 1.00 32.53 93 ALA A CA 1
ATOM 667 C C . ALA A 1 101 ? -33.912 40.593 19.844 1.00 32.53 93 ALA A C 1
ATOM 668 O O . ALA A 1 101 ? -34.171 39.720 20.681 1.00 33.85 93 ALA A O 1
ATOM 670 N N . ALA A 1 102 ? -34.555 40.677 18.670 1.00 31.16 94 ALA A N 1
ATOM 671 C CA . ALA A 1 102 ? -35.614 39.727 18.349 1.00 31.18 94 ALA A CA 1
ATOM 672 C C . ALA A 1 102 ? -35.070 38.302 18.243 1.00 32.43 94 ALA A C 1
ATOM 673 O O . ALA A 1 102 ? -35.712 37.344 18.696 1.00 33.48 94 ALA A O 1
ATOM 675 N N . ILE A 1 103 ? -33.892 38.143 17.639 1.00 31.16 95 ILE A N 1
ATOM 676 C CA . ILE A 1 103 ? -33.284 36.820 17.522 1.00 32.77 95 ILE A CA 1
ATOM 677 C C . ILE A 1 103 ? -32.860 36.304 18.896 1.00 37.89 95 ILE A C 1
ATOM 678 O O . ILE A 1 103 ? -33.084 35.131 19.231 1.00 36.40 95 ILE A O 1
ATOM 683 N N . ALA A 1 104 ? -32.275 37.175 19.730 1.00 34.11 96 ALA A N 1
ATOM 684 C CA . ALA A 1 104 ? -31.955 36.782 21.105 1.00 35.97 96 ALA A CA 1
ATOM 685 C C . ALA A 1 104 ? -33.203 36.345 21.871 1.00 37.04 96 ALA A C 1
ATOM 686 O O . ALA A 1 104 ? -33.173 35.351 22.614 1.00 39.51 96 ALA A O 1
ATOM 688 N N . ALA A 1 105 ? -34.312 37.072 21.703 1.00 36.39 97 ALA A N 1
ATOM 689 C CA . ALA A 1 105 ? -35.528 36.735 22.442 1.00 40.98 97 ALA A CA 1
ATOM 690 C C . ALA A 1 105 ? -36.145 35.431 21.960 1.00 37.72 97 ALA A C 1
ATOM 691 O O . ALA A 1 105 ? -36.914 34.806 22.698 1.00 39.14 97 ALA A O 1
ATOM 693 N N . ALA A 1 106 ? -35.824 35.012 20.742 1.00 38.24 98 ALA A N 1
ATOM 694 C CA . ALA A 1 106 ? -36.285 33.742 20.207 1.00 43.62 98 ALA A CA 1
ATOM 695 C C . ALA A 1 106 ? -35.474 32.562 20.726 1.00 44.25 98 ALA A C 1
ATOM 696 O O . ALA A 1 106 ? -35.786 31.417 20.382 1.00 45.48 98 ALA A O 1
ATOM 698 N N . GLY A 1 107 ? -34.452 32.813 21.542 1.00 44.56 99 GLY A N 1
ATOM 699 C CA . GLY A 1 107 ? -33.631 31.759 22.090 1.00 41.80 99 GLY A CA 1
ATOM 700 C C . GLY A 1 107 ? -32.430 31.369 21.260 1.00 43.75 99 GLY A C 1
ATOM 701 O O . GLY A 1 107 ? -31.803 30.341 21.550 1.00 42.90 99 GLY A O 1
ATOM 702 N N . ILE A 1 108 ? -32.074 32.161 20.261 1.00 39.59 100 ILE A N 1
ATOM 703 C CA . ILE A 1 108 ? -30.966 31.864 19.358 1.00 37.25 100 ILE A CA 1
ATOM 704 C C . ILE A 1 108 ? -29.724 32.594 19.867 1.00 41.98 100 ILE A C 1
ATOM 705 O O . ILE A 1 108 ? -29.804 33.797 20.157 1.00 40.67 100 ILE A O 1
ATOM 710 N N . PRO A 1 109 ? -28.583 31.919 20.013 1.00 38.48 101 PRO A N 1
ATOM 711 C CA . PRO A 1 109 ? -27.386 32.624 20.488 1.00 38.85 101 PRO A CA 1
ATOM 712 C C . PRO A 1 109 ? -26.867 33.621 19.469 1.00 37.15 101 PRO A C 1
ATOM 713 O O . PRO A 1 109 ? -26.301 33.229 18.441 1.00 42.55 101 PRO A O 1
ATOM 717 N N . VAL A 1 110 ? -27.070 34.910 19.730 1.00 36.84 102 VAL A N 1
ATOM 718 C CA . VAL A 1 110 ? -26.566 35.969 18.862 1.00 35.12 102 VAL A CA 1
ATOM 719 C C . VAL A 1 110 ? -25.703 36.907 19.692 1.00 35.82 102 VAL A C 1
ATOM 720 O O . VAL A 1 110 ? -26.036 37.234 20.840 1.00 36.80 102 VAL A O 1
ATOM 724 N N . TYR A 1 111 ? -24.575 37.310 19.119 1.00 35.53 103 TYR A N 1
ATOM 725 C CA . TYR A 1 111 ? -23.603 38.174 19.775 1.00 36.14 103 TYR A CA 1
ATOM 726 C C . TYR A 1 111 ? -23.283 39.299 18.794 1.00 34.75 103 TYR A C 1
ATOM 727 O O . TYR A 1 111 ? -22.441 39.125 17.903 1.00 34.35 103 TYR A O 1
ATOM 736 N N . ALA A 1 112 ? -23.959 40.440 18.954 1.00 34.13 104 ALA A N 1
ATOM 737 C CA . ALA A 1 112 ? -23.867 41.500 17.953 1.00 32.78 104 ALA A CA 1
ATOM 738 C C . ALA A 1 112 ? -24.526 42.780 18.442 1.00 39.50 104 ALA A C 1
ATOM 739 O O . ALA A 1 112 ? -25.647 42.735 18.955 1.00 32.63 104 ALA A O 1
ATOM 741 N N . TRP A 1 113 ? -23.859 43.924 18.272 1.00 32.40 105 TRP A N 1
ATOM 742 C CA . TRP A 1 113 ? -24.559 45.194 18.414 1.00 31.95 105 TRP A CA 1
ATOM 743 C C . TRP A 1 113 ? -23.916 46.221 17.499 1.00 34.51 105 TRP A C 1
ATOM 744 O O . TRP A 1 113 ? -22.809 46.023 16.989 1.00 31.31 105 TRP A O 1
ATOM 755 N N . LYS A 1 114 ? -24.638 47.312 17.271 1.00 30.53 106 LYS A N 1
ATOM 756 C CA . LYS A 1 114 ? -24.115 48.375 16.423 1.00 29.94 106 LYS A CA 1
ATOM 757 C C . LYS A 1 114 ? -23.102 49.196 17.206 1.00 33.68 106 LYS A C 1
ATOM 758 O O . LYS A 1 114 ? -23.388 49.657 18.316 1.00 34.58 106 LYS A O 1
ATOM 764 N N . GLY A 1 115 ? -21.894 49.342 16.658 1.00 31.28 107 GLY A N 1
ATOM 765 C CA . GLY A 1 115 ? -20.879 50.146 17.317 1.00 32.45 107 GLY A CA 1
ATOM 766 C C . GLY A 1 115 ? -19.927 49.400 18.225 1.00 33.83 107 GLY A C 1
ATOM 767 O O . GLY A 1 115 ? -19.443 49.974 19.210 1.00 36.51 107 GLY A O 1
ATOM 768 N N . MET A 1 116 ? -19.649 48.132 17.929 1.00 35.84 108 MET A N 1
ATOM 769 C CA . MET A 1 116 ? -18.615 47.370 18.616 1.00 35.16 108 MET A CA 1
ATOM 770 C C . MET A 1 116 ? -17.233 47.954 18.316 1.00 36.24 108 MET A C 1
ATOM 771 O O . MET A 1 116 ? -17.032 48.640 17.310 1.00 37.82 108 MET A O 1
ATOM 776 N N . ASN A 1 117 ? -16.277 47.686 19.207 1.00 37.38 109 ASN A N 1
ATOM 777 C CA . ASN A 1 117 ? -14.869 47.904 18.908 1.00 38.23 109 ASN A CA 1
ATOM 778 C C . ASN A 1 117 ? -14.274 46.585 18.412 1.00 40.00 109 ASN A C 1
ATOM 779 O O . ASN A 1 117 ? -14.953 45.557 18.356 1.00 39.87 109 ASN A O 1
ATOM 784 N N . GLU A 1 118 ? -13.000 46.611 18.017 1.00 39.21 110 GLU A N 1
ATOM 785 C CA . GLU A 1 118 ? -12.441 45.444 17.332 1.00 46.61 110 GLU A CA 1
ATOM 786 C C . GLU A 1 118 ? -12.271 44.257 18.282 1.00 45.45 110 GLU A C 1
ATOM 787 O O . GLU A 1 118 ? -12.488 43.105 17.885 1.00 43.08 110 GLU A O 1
ATOM 793 N N . GLU A 1 119 ? -11.884 44.512 19.537 1.00 41.96 111 GLU A N 1
ATOM 794 C CA . GLU A 1 119 ? -11.799 43.430 20.517 1.00 43.22 111 GLU A CA 1
ATOM 795 C C . GLU A 1 119 ? -13.159 42.765 20.719 1.00 50.39 111 GLU A C 1
ATOM 796 O O . GLU A 1 119 ? -13.247 41.535 20.831 1.00 42.80 111 GLU A O 1
ATOM 798 N N . GLU A 1 120 ? -14.234 43.564 20.753 1.00 41.24 112 GLU A N 1
ATOM 799 C CA . GLU A 1 120 ? -15.574 43.007 20.903 1.00 40.45 112 GLU A CA 1
ATOM 800 C C . GLU A 1 120 ? -15.973 42.199 19.678 1.00 41.96 112 GLU A C 1
ATOM 801 O O . GLU A 1 120 ? -16.641 41.164 19.797 1.00 39.13 112 GLU A O 1
ATOM 807 N N . PHE A 1 121 ? -15.595 42.682 18.491 1.00 39.62 113 PHE A N 1
ATOM 808 C CA . PHE A 1 121 ? -15.917 41.999 17.241 1.00 37.01 113 PHE A CA 1
ATOM 809 C C . PHE A 1 121 ? -15.361 40.581 17.242 1.00 37.93 113 PHE A C 1
ATOM 810 O O . PHE A 1 121 ? -16.062 39.625 16.898 1.00 39.06 113 PHE A O 1
ATOM 818 N N . ASP A 1 122 ? -14.088 40.436 17.615 1.00 39.40 114 ASP A N 1
ATOM 819 C CA . ASP A 1 122 ? -13.473 39.114 17.692 1.00 40.54 114 ASP A CA 1
ATOM 820 C C . ASP A 1 122 ? -14.142 38.257 18.761 1.00 41.34 114 ASP A C 1
ATOM 821 O O . ASP A 1 122 ? -14.395 37.066 18.546 1.00 41.50 114 ASP A O 1
ATOM 826 N N . TRP A 1 123 ? -14.427 38.846 19.922 1.00 41.96 115 TRP A N 1
ATOM 827 C CA . TRP A 1 123 ? -15.056 38.099 21.009 1.00 42.91 115 TRP A CA 1
ATOM 828 C C . TRP A 1 123 ? -16.399 37.523 20.573 1.00 41.70 115 TRP A C 1
ATOM 829 O O . TRP A 1 123 ? -16.732 36.378 20.903 1.00 42.42 115 TRP A O 1
ATOM 840 N N . CYS A 1 124 ? -17.181 38.304 19.831 1.00 39.96 116 CYS A N 1
ATOM 841 C CA . CYS A 1 124 ? -18.471 37.817 19.354 1.00 38.81 116 CYS A CA 1
ATOM 842 C C . CYS A 1 124 ? -18.312 36.615 18.432 1.00 38.61 116 CYS A C 1
ATOM 843 O O . CYS A 1 124 ? -19.061 35.637 18.546 1.00 38.76 116 CYS A O 1
ATOM 846 N N . ILE A 1 125 ? -17.356 36.671 17.498 1.00 38.35 117 ILE A N 1
ATOM 847 C CA . ILE A 1 125 ? -17.165 35.540 16.595 1.00 38.26 117 ILE A CA 1
ATOM 848 C C . ILE A 1 125 ? -16.816 34.294 17.398 1.00 40.02 117 ILE A C 1
ATOM 849 O O . ILE A 1 125 ? -17.383 33.214 17.181 1.00 40.08 117 ILE A O 1
ATOM 854 N N . GLU A 1 126 ? -15.905 34.436 18.366 1.00 41.59 118 GLU A N 1
ATOM 855 C CA . GLU A 1 126 ? -15.435 33.275 19.110 1.00 43.46 118 GLU A CA 1
ATOM 856 C C . GLU A 1 126 ? -16.544 32.627 19.929 1.00 45.54 118 GLU A C 1
ATOM 857 O O . GLU A 1 126 ? -16.528 31.405 20.120 1.00 45.03 118 GLU A O 1
ATOM 863 N N . GLN A 1 127 ? -17.505 33.409 20.431 1.00 43.21 119 GLN A N 1
ATOM 864 C CA . GLN A 1 127 ? -18.610 32.794 21.164 1.00 45.90 119 GLN A CA 1
ATOM 865 C C . GLN A 1 127 ? -19.418 31.861 20.270 1.00 45.16 119 GLN A C 1
ATOM 866 O O . GLN A 1 127 ? -19.942 30.849 20.751 1.00 43.86 119 GLN A O 1
ATOM 872 N N . THR A 1 128 ? -19.530 32.185 18.971 1.00 41.14 120 THR A N 1
ATOM 873 C CA . THR A 1 128 ? -20.351 31.394 18.056 1.00 40.26 120 THR A CA 1
ATOM 874 C C . THR A 1 128 ? -19.752 30.023 17.756 1.00 43.56 120 THR A C 1
ATOM 875 O O . THR A 1 128 ? -20.463 29.153 17.242 1.00 43.74 120 THR A O 1
ATOM 879 N N . LEU A 1 129 ? -18.467 29.817 18.043 1.00 42.69 121 LEU A N 1
ATOM 880 C CA . LEU A 1 129 ? -17.812 28.565 17.672 1.00 43.81 121 LEU A CA 1
ATOM 881 C C . LEU A 1 129 ? -18.236 27.392 18.542 1.00 52.21 121 LEU A C 1
ATOM 882 O O . LEU A 1 129 ? -18.004 26.238 18.155 1.00 47.97 121 LEU A O 1
ATOM 887 N N . PHE A 1 130 ? -18.829 27.650 19.706 1.00 46.11 122 PHE A N 1
ATOM 888 C CA . PHE A 1 130 ? -19.192 26.592 20.641 1.00 47.93 122 PHE A CA 1
ATOM 889 C C . PHE A 1 130 ? -20.654 26.733 21.032 1.00 49.88 122 PHE A C 1
ATOM 890 O O . PHE A 1 130 ? -21.141 27.847 21.248 1.00 48.66 122 PHE A O 1
ATOM 898 N N . PHE A 1 131 ? -21.348 25.598 21.119 1.00 48.22 123 PHE A N 1
ATOM 899 C CA . PHE A 1 131 ? -22.803 25.561 21.230 1.00 50.60 123 PHE A CA 1
ATOM 900 C C . PHE A 1 131 ? -23.213 25.081 22.618 1.00 53.25 123 PHE A C 1
ATOM 901 O O . PHE A 1 131 ? -22.897 23.951 23.007 1.00 51.53 123 PHE A O 1
ATOM 909 N N . GLY A 1 132 ? -23.928 25.939 23.353 1.00 50.91 124 GLY A N 1
ATOM 910 C CA . GLY A 1 132 ? -24.505 25.559 24.630 1.00 51.28 124 GLY A CA 1
ATOM 911 C C . GLY A 1 132 ? -23.493 25.533 25.760 1.00 54.40 124 GLY A C 1
ATOM 912 O O . GLY A 1 132 ? -22.297 25.772 25.587 1.00 53.28 124 GLY A O 1
ATOM 913 N N . GLU A 1 133 ? -24.002 25.228 26.955 1.00 55.04 125 GLU A N 1
ATOM 914 C CA . GLU A 1 133 ? -23.124 25.115 28.117 1.00 67.59 125 GLU A CA 1
ATOM 915 C C . GLU A 1 133 ? -22.078 24.021 27.925 1.00 67.97 125 GLU A C 1
ATOM 916 O O . GLU A 1 133 ? -20.947 24.154 28.406 1.00 66.10 125 GLU A O 1
ATOM 918 N N . ASP A 1 134 ? -22.424 22.947 27.205 1.00 68.22 126 ASP A N 1
ATOM 919 C CA . ASP A 1 134 ? -21.465 21.885 26.910 1.00 69.12 126 ASP A CA 1
ATOM 920 C C . ASP A 1 134 ? -20.348 22.325 25.975 1.00 66.44 126 ASP A C 1
ATOM 921 O O . ASP A 1 134 ? -19.399 21.559 25.782 1.00 61.99 126 ASP A O 1
ATOM 926 N N . ARG A 1 135 ? -20.451 23.509 25.363 1.00 56.36 127 ARG A N 1
ATOM 927 C CA . ARG A 1 135 ? -19.417 23.998 24.452 1.00 57.05 127 ARG A CA 1
ATOM 928 C C . ARG A 1 135 ? -19.210 23.035 23.280 1.00 55.94 127 ARG A C 1
ATOM 929 O O . ARG A 1 135 ? -18.077 22.738 22.890 1.00 55.43 127 ARG A O 1
ATOM 937 N N . GLN A 1 136 ? -20.310 22.537 22.718 1.00 54.42 128 GLN A N 1
ATOM 938 C CA . GLN A 1 136 ? -20.221 21.660 21.555 1.00 53.68 128 GLN A CA 1
ATOM 939 C C . GLN A 1 136 ? -19.741 22.450 20.341 1.00 51.58 128 GLN A C 1
ATOM 940 O O . GLN A 1 136 ? -20.301 23.510 20.039 1.00 49.71 128 GLN A O 1
ATOM 946 N N . PRO A 1 137 ? -18.737 21.962 19.614 1.00 51.92 129 PRO A N 1
ATOM 947 C CA . PRO A 1 137 ? -18.169 22.752 18.514 1.00 50.34 129 PRO A CA 1
ATOM 948 C C . PRO A 1 137 ? -19.089 22.830 17.304 1.00 49.70 129 PRO A C 1
ATOM 949 O O . PRO A 1 137 ? -19.866 21.917 17.014 1.00 49.91 129 PRO A O 1
ATOM 953 N N . LEU A 1 138 ? -18.982 23.947 16.583 1.00 46.25 130 LEU A N 1
ATOM 954 C CA . LEU A 1 138 ? -19.682 24.093 15.312 1.00 44.34 130 LEU A CA 1
ATOM 955 C C . LEU A 1 138 ? -19.252 23.000 14.336 1.00 44.80 130 LEU A C 1
ATOM 956 O O . LEU A 1 138 ? -18.150 22.454 14.428 1.00 46.24 130 LEU A O 1
ATOM 961 N N . ASN A 1 139 ? -20.133 22.683 13.383 1.00 43.63 131 ASN A N 1
ATOM 962 C CA . ASN A 1 139 ? -19.781 21.747 12.321 1.00 48.71 131 ASN A CA 1
ATOM 963 C C . ASN A 1 139 ? -20.123 22.272 10.933 1.00 43.50 131 ASN A C 1
ATOM 964 O O . ASN A 1 139 ? -20.007 21.519 9.956 1.00 42.22 131 ASN A O 1
ATOM 969 N N . MET A 1 140 ? -20.543 23.535 10.827 1.00 42.41 132 MET A N 1
ATOM 970 C CA . MET A 1 140 ? -20.817 24.199 9.564 1.00 41.48 132 MET A CA 1
ATOM 971 C C . MET A 1 140 ? -20.438 25.666 9.720 1.00 42.66 132 MET A C 1
ATOM 972 O O . MET A 1 140 ? -20.629 26.236 10.798 1.00 38.96 132 MET A O 1
ATOM 977 N N . ILE A 1 141 ? -19.901 26.268 8.654 1.00 37.14 133 ILE A N 1
ATOM 978 C CA . ILE A 1 141 ? -19.523 27.681 8.636 1.00 36.69 133 ILE A CA 1
ATOM 979 C C . ILE A 1 141 ? -20.358 28.388 7.585 1.00 33.60 133 ILE A C 1
ATOM 980 O O . ILE A 1 141 ? -20.512 27.877 6.469 1.00 32.91 133 ILE A O 1
ATOM 985 N N . LEU A 1 142 ? -20.890 29.564 7.941 1.00 32.38 134 LEU A N 1
ATOM 986 C CA . LEU A 1 142 ? -21.623 30.434 7.026 1.00 30.64 134 LEU A CA 1
ATOM 987 C C . LEU A 1 142 ? -21.002 31.816 7.171 1.00 33.75 134 LEU A C 1
ATOM 988 O O . LEU A 1 142 ? -21.150 32.450 8.221 1.00 32.49 134 LEU A O 1
ATOM 993 N N . ASP A 1 143 ? -20.299 32.285 6.143 1.00 30.21 135 ASP A N 1
ATOM 994 C CA . ASP A 1 143 ? -19.422 33.438 6.307 1.00 29.79 135 ASP A CA 1
ATOM 995 C C . ASP A 1 143 ? -19.736 34.511 5.268 1.00 28.68 135 ASP A C 1
ATOM 996 O O . ASP A 1 143 ? -20.276 34.236 4.188 1.00 29.37 135 ASP A O 1
ATOM 1001 N N . ASP A 1 144 ? -19.376 35.748 5.621 1.00 28.22 136 ASP A N 1
ATOM 1002 C CA . ASP A 1 144 ? -19.524 36.925 4.757 1.00 28.10 136 ASP A CA 1
ATOM 1003 C C . ASP A 1 144 ? -18.259 37.751 4.979 1.00 31.77 136 ASP A C 1
ATOM 1004 O O . ASP A 1 144 ? -18.149 38.499 5.959 1.00 30.24 136 ASP A O 1
ATOM 1009 N N . GLY A 1 145 ? -17.268 37.553 4.115 1.00 28.33 137 GLY A N 1
ATOM 1010 C CA . GL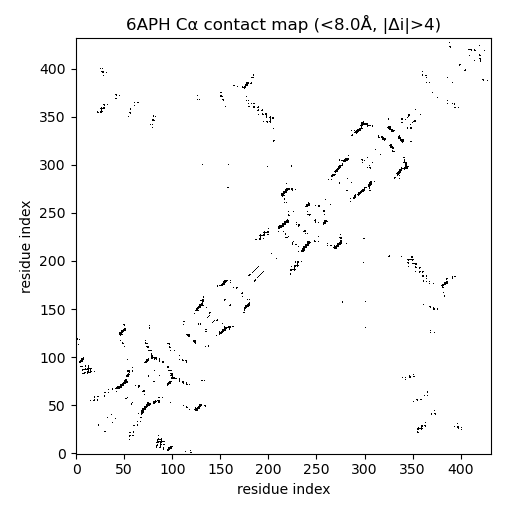Y A 1 145 ? -16.029 38.309 4.188 1.00 29.17 137 GLY A CA 1
ATOM 1011 C C . GLY A 1 145 ? -14.819 37.529 4.628 1.00 33.49 137 GLY A C 1
ATOM 1012 O O . GLY A 1 145 ? -13.697 38.029 4.459 1.00 34.57 137 GLY A O 1
ATOM 1013 N N . GLY A 1 146 ? -14.995 36.342 5.212 1.00 31.40 138 GLY A N 1
ATOM 1014 C CA . GLY A 1 146 ? -13.864 35.493 5.525 1.00 36.62 138 GLY A CA 1
ATOM 1015 C C . GLY A 1 146 ? -13.322 35.579 6.939 1.00 36.10 138 GLY A C 1
ATOM 1016 O O . GLY A 1 146 ? -12.404 34.820 7.268 1.00 35.79 138 GLY A O 1
ATOM 1017 N N . ASP A 1 147 ? -13.852 36.469 7.791 1.00 34.53 139 ASP A N 1
ATOM 1018 C CA . ASP A 1 147 ? -13.257 36.632 9.124 1.00 35.47 139 ASP A CA 1
ATOM 1019 C C . ASP A 1 147 ? -13.583 35.446 10.028 1.00 36.05 139 ASP A C 1
ATOM 1020 O O . ASP A 1 147 ? -12.755 35.042 10.854 1.00 38.06 139 ASP A O 1
ATOM 1025 N N . LEU A 1 148 ? -14.776 34.868 9.891 1.00 35.16 140 LEU A N 1
ATOM 1026 C CA . LEU A 1 148 ? -15.078 33.652 10.648 1.00 36.11 140 LEU A CA 1
ATOM 1027 C C . LEU A 1 148 ? -14.232 32.491 10.153 1.00 37.23 140 LEU A C 1
ATOM 1028 O O . LEU A 1 148 ? -13.653 31.745 10.953 1.00 39.11 140 LEU A O 1
ATOM 1033 N N . THR A 1 149 ? -14.141 32.332 8.830 1.00 36.50 141 THR A N 1
ATOM 1034 C CA . THR A 1 149 ? -13.264 31.312 8.259 1.00 37.62 141 THR A CA 1
ATOM 1035 C C . THR A 1 149 ? -11.845 31.451 8.798 1.00 39.58 141 THR A C 1
ATOM 1036 O O . THR A 1 149 ? -11.244 30.476 9.270 1.00 41.17 141 THR A O 1
ATOM 1040 N N . ASN A 1 150 ? -11.293 32.670 8.746 1.00 41.85 142 ASN A N 1
ATOM 1041 C CA . ASN A 1 150 ? -9.937 32.886 9.250 1.00 40.71 142 ASN A CA 1
ATOM 1042 C C . ASN A 1 150 ? -9.846 32.576 10.737 1.00 42.62 142 ASN A C 1
ATOM 1043 O O . ASN A 1 150 ? -8.847 32.016 11.201 1.00 44.21 142 ASN A O 1
ATOM 1048 N N . MET A 1 151 ? -10.864 32.964 11.510 1.00 44.38 143 MET A N 1
ATOM 1049 C CA . MET A 1 151 ? -10.842 32.680 12.943 1.00 44.70 143 MET A CA 1
ATOM 1050 C C . MET A 1 151 ? -10.710 31.184 13.198 1.00 43.87 143 MET A C 1
ATOM 1051 O O . MET A 1 151 ? -9.866 30.747 13.993 1.00 45.72 143 MET A O 1
ATOM 1056 N N . VAL A 1 152 ? -11.522 30.374 12.520 1.00 43.08 144 VAL A N 1
ATOM 1057 C CA . VAL A 1 152 ? -11.451 28.929 12.733 1.00 44.44 144 VAL A CA 1
ATOM 1058 C C . VAL A 1 152 ? -10.156 28.360 12.154 1.00 45.78 144 VAL A C 1
ATOM 1059 O O . VAL A 1 152 ? -9.405 27.653 12.845 1.00 47.74 144 VAL A O 1
ATOM 1063 N N . PHE A 1 153 ? -9.867 28.658 10.878 1.00 44.88 145 PHE A N 1
ATOM 1064 C CA . PHE A 1 153 ? -8.708 28.032 10.229 1.00 46.37 145 PHE A CA 1
ATOM 1065 C C . PHE A 1 153 ? -7.400 28.426 10.912 1.00 47.91 145 PHE A C 1
ATOM 1066 O O . PHE A 1 153 ? -6.516 27.580 11.117 1.00 49.82 145 PHE A O 1
ATOM 1074 N N . ASP A 1 154 ? -7.248 29.707 11.256 1.00 47.34 146 ASP A N 1
ATOM 1075 C CA . ASP A 1 154 ? -5.988 30.218 11.791 1.00 48.89 146 ASP A CA 1
ATOM 1076 C C . ASP A 1 154 ? -5.870 30.076 13.307 1.00 50.99 146 ASP A C 1
ATOM 1077 O O . ASP A 1 154 ? -4.778 29.790 13.815 1.00 52.85 146 ASP A O 1
ATOM 1082 N N . LYS A 1 155 ? -6.951 30.305 14.053 1.00 52.27 147 LYS A N 1
ATOM 1083 C CA . LYS A 1 155 ? -6.863 30.338 15.509 1.00 50.68 147 LYS A CA 1
ATOM 1084 C C . LYS A 1 155 ? -7.390 29.078 16.179 1.00 51.65 147 LYS A C 1
ATOM 1085 O O . LYS A 1 155 ? -6.945 28.750 17.282 1.00 53.44 147 LYS A O 1
ATOM 1087 N N . TYR A 1 156 ? -8.304 28.348 15.536 1.00 50.64 148 TYR A N 1
ATOM 1088 C CA . TYR A 1 156 ? -8.840 27.098 16.082 1.00 51.64 148 TYR A CA 1
ATOM 1089 C C . TYR A 1 156 ? -8.716 25.973 15.056 1.00 51.88 148 TYR A C 1
ATOM 1090 O O . TYR A 1 156 ? -9.697 25.299 14.741 1.00 51.17 148 TYR A O 1
ATOM 1099 N N . PRO A 1 157 ? -7.517 25.748 14.503 1.00 56.30 149 PRO A N 1
ATOM 1100 C CA . PRO A 1 157 ? -7.400 24.760 13.415 1.00 54.49 149 PRO A CA 1
ATOM 1101 C C . PRO A 1 157 ? -7.841 23.367 13.819 1.00 54.34 149 PRO A C 1
ATOM 1102 O O . PRO A 1 157 ? -8.276 22.591 12.960 1.00 53.93 149 PRO A O 1
ATOM 1106 N N . GLU A 1 158 ? -7.768 23.039 15.110 1.00 55.92 150 GLU A N 1
ATOM 1107 C CA . GLU A 1 158 ? -8.185 21.720 15.570 1.00 60.69 150 GLU A CA 1
ATOM 1108 C C . GLU A 1 158 ? -9.650 21.434 15.268 1.00 57.46 150 GLU A C 1
ATOM 1109 O O . GLU A 1 158 ? -10.037 20.261 15.224 1.00 59.85 150 GLU A O 1
ATOM 1115 N N . LEU A 1 159 ? -10.469 22.468 15.036 1.00 53.53 151 LEU A N 1
ATOM 1116 C CA . LEU A 1 159 ? -11.896 22.253 14.848 1.00 52.16 151 LEU A CA 1
ATOM 1117 C C . LEU A 1 159 ? -12.262 21.873 13.418 1.00 52.32 151 LEU A C 1
ATOM 1118 O O . LEU A 1 159 ? -13.356 21.346 13.199 1.00 54.35 151 LEU A O 1
ATOM 1123 N N . THR A 1 160 ? -11.381 22.117 12.444 1.00 52.64 152 THR A N 1
ATOM 1124 C CA . THR A 1 160 ? -11.767 21.957 11.042 1.00 51.19 152 THR A CA 1
ATOM 1125 C C . THR A 1 160 ? -12.036 20.499 10.673 1.00 54.68 152 THR A C 1
ATOM 1126 O O . THR A 1 160 ? -12.803 20.236 9.737 1.00 51.44 152 THR A O 1
ATOM 1130 N N . LYS A 1 161 ? -11.426 19.543 11.386 1.00 52.61 153 LYS A N 1
ATOM 1131 C CA . LYS A 1 161 ? -11.614 18.133 11.049 1.00 57.64 153 LYS A CA 1
ATOM 1132 C C . LYS A 1 161 ? -13.084 17.724 11.104 1.00 59.04 153 LYS A C 1
ATOM 1133 O O . LYS A 1 161 ? -13.501 16.821 10.371 1.00 62.27 153 LYS A O 1
ATOM 1135 N N . ASP A 1 162 ? -13.888 18.390 11.934 1.00 57.41 154 ASP A N 1
ATOM 1136 C CA . ASP A 1 162 ? -15.281 18.010 12.138 1.00 53.85 154 ASP A CA 1
ATOM 1137 C C . ASP A 1 162 ? -16.269 19.023 11.575 1.00 53.92 154 ASP A C 1
ATOM 1138 O O . ASP A 1 162 ? -17.459 18.965 11.902 1.00 49.85 154 ASP A O 1
ATOM 1143 N N . ILE A 1 163 ? -15.812 19.942 10.733 1.00 53.75 155 ILE A N 1
ATOM 1144 C CA . ILE A 1 163 ? -16.677 20.888 10.041 1.00 46.91 155 ILE A CA 1
ATOM 1145 C C . ILE A 1 163 ? -16.871 20.375 8.621 1.00 49.41 155 ILE A C 1
ATOM 1146 O O . ILE A 1 163 ? -15.891 20.097 7.918 1.00 47.94 155 ILE A O 1
ATOM 1151 N N . LYS A 1 164 ? -18.131 20.217 8.201 1.00 46.05 156 LYS A N 1
ATOM 1152 C CA . LYS A 1 164 ? -18.379 19.534 6.935 1.00 45.61 156 LYS A CA 1
ATOM 1153 C C . LYS A 1 164 ? -18.111 20.435 5.732 1.00 49.77 156 LYS A C 1
ATOM 1154 O O . LYS A 1 164 ? -17.688 19.942 4.678 1.00 47.97 156 LYS A O 1
ATOM 1156 N N . GLY A 1 165 ? -18.323 21.739 5.871 1.00 44.77 157 GLY A N 1
ATOM 1157 C CA . GLY A 1 165 ? -17.964 22.671 4.817 1.00 38.39 157 GLY A CA 1
ATOM 1158 C C . GLY A 1 165 ? -18.339 24.081 5.220 1.00 41.90 157 GLY A C 1
ATOM 1159 O O . GLY A 1 165 ? -18.868 24.325 6.311 1.00 37.59 157 GLY A O 1
ATOM 1160 N N . LEU A 1 166 ? -18.047 25.021 4.318 1.00 37.60 158 LEU A N 1
ATOM 1161 C CA . LEU A 1 166 ? -18.379 26.420 4.534 1.00 35.75 158 LEU A CA 1
ATOM 1162 C C . LEU A 1 166 ? -19.041 26.986 3.288 1.00 35.77 158 LEU A C 1
ATOM 1163 O O . LEU A 1 166 ? -18.801 26.521 2.173 1.00 34.94 158 LEU A O 1
ATOM 1168 N N . SER A 1 167 ? -19.867 28.006 3.489 1.00 31.41 159 SER A N 1
ATOM 1169 C CA . SER A 1 167 ? -20.331 28.844 2.398 1.00 31.20 159 SER A CA 1
ATOM 1170 C C . SER A 1 167 ? -19.824 30.263 2.626 1.00 37.38 159 SER A C 1
ATOM 1171 O O . SER A 1 167 ? -19.638 30.696 3.770 1.00 31.54 159 SER A O 1
ATOM 1174 N N . GLU A 1 168 ? -19.570 30.981 1.528 1.00 32.30 160 GLU A N 1
ATOM 1175 C CA . GLU A 1 168 ? -19.046 32.339 1.593 1.00 32.34 160 GLU A CA 1
ATOM 1176 C C . GLU A 1 168 ? -19.907 33.221 0.705 1.00 27.94 160 GLU A C 1
ATOM 1177 O O . GLU A 1 168 ? -20.125 32.898 -0.464 1.00 29.34 160 GLU A O 1
ATOM 1183 N N . GLU A 1 169 ? -20.319 34.365 1.259 1.00 25.95 161 GLU A N 1
ATOM 1184 C CA A GLU A 1 169 ? -21.362 35.242 0.734 0.36 25.87 161 GLU A CA 1
ATOM 1185 C CA B GLU A 1 169 ? -21.361 35.204 0.691 0.64 25.45 161 GLU A CA 1
ATOM 1186 C C . GLU A 1 169 ? -20.851 36.354 -0.180 1.00 26.03 161 GLU A C 1
ATOM 1187 O O . GLU A 1 169 ? -21.598 36.829 -1.040 1.00 25.26 161 GLU A O 1
ATOM 1198 N N . THR A 1 170 ? -19.620 36.831 -0.012 1.00 29.80 162 THR A N 1
ATOM 1199 C CA . THR A 1 170 ? -19.287 38.087 -0.694 1.00 28.90 162 THR A CA 1
ATOM 1200 C C . THR A 1 170 ? -17.969 38.019 -1.460 1.00 33.19 162 THR A C 1
ATOM 1201 O O . THR A 1 170 ? -17.104 37.165 -1.213 1.00 29.05 162 THR A O 1
ATOM 1205 N N . THR A 1 171 ? -17.839 38.958 -2.413 1.00 25.76 163 THR A N 1
ATOM 1206 C CA . THR A 1 171 ? -16.704 38.952 -3.334 1.00 25.72 163 THR A CA 1
ATOM 1207 C C . THR A 1 171 ? -15.380 38.937 -2.594 1.00 27.78 163 THR A C 1
ATOM 1208 O O . THR A 1 171 ? -14.461 38.191 -2.959 1.00 32.35 163 THR A O 1
ATOM 1212 N N . THR A 1 172 ? -15.256 39.762 -1.552 1.00 27.33 164 THR A N 1
ATOM 1213 C CA . THR A 1 172 ? -13.983 39.828 -0.842 1.00 29.90 164 THR A CA 1
ATOM 1214 C C . THR A 1 172 ? -13.653 38.498 -0.163 1.00 29.68 164 THR A C 1
ATOM 1215 O O . THR A 1 172 ? -12.503 38.051 -0.185 1.00 31.03 164 THR A O 1
ATOM 1219 N N . GLY A 1 173 ? -14.647 37.825 0.414 1.00 29.09 165 GLY A N 1
ATOM 1220 C CA . GLY A 1 173 ? -14.332 36.562 1.075 1.00 30.10 165 GLY A CA 1
ATOM 1221 C C . GLY A 1 173 ? -14.012 35.462 0.089 1.00 30.52 165 GLY A C 1
ATOM 1222 O O . GLY A 1 173 ? -13.256 34.538 0.402 1.00 31.82 165 GLY A O 1
ATOM 1223 N N . VAL A 1 174 ? -14.618 35.519 -1.098 1.00 32.57 166 VAL A N 1
ATOM 1224 C CA . VAL A 1 174 ? -14.311 34.545 -2.141 1.00 31.51 166 VAL A CA 1
ATOM 1225 C C . VAL A 1 174 ? -12.858 34.672 -2.551 1.00 38.84 166 VAL A C 1
ATOM 1226 O O . VAL A 1 174 ? -12.122 33.679 -2.612 1.00 35.50 166 VAL A O 1
ATOM 1230 N N . HIS A 1 175 ? -12.411 35.905 -2.807 1.00 34.62 167 HIS A N 1
ATOM 1231 C CA . HIS A 1 175 ? -11.006 36.071 -3.145 1.00 36.04 167 HIS A CA 1
ATOM 1232 C C . HIS A 1 175 ? -10.108 35.465 -2.077 1.00 34.67 167 HIS A C 1
ATOM 1233 O O . HIS A 1 175 ? -9.101 34.826 -2.398 1.00 38.47 167 HIS A O 1
ATOM 1240 N N . ARG A 1 176 ? -10.447 35.665 -0.801 1.00 35.81 168 ARG A N 1
ATOM 1241 C CA . ARG A 1 176 ? -9.635 35.046 0.248 1.00 36.13 168 ARG A CA 1
ATOM 1242 C C . ARG A 1 176 ? -9.652 33.526 0.144 1.00 36.23 168 ARG A C 1
ATOM 1243 O O . ARG A 1 176 ? -8.662 32.874 0.501 1.00 37.89 168 ARG A O 1
ATOM 1251 N N . LEU A 1 177 ? -10.765 32.941 -0.306 1.00 38.53 169 LEU A N 1
ATOM 1252 C CA . LEU A 1 177 ? -10.813 31.485 -0.471 1.00 39.12 169 LEU A CA 1
ATOM 1253 C C . LEU A 1 177 ? -9.924 31.014 -1.609 1.00 43.91 169 LEU A C 1
ATOM 1254 O O . LEU A 1 177 ? -9.365 29.908 -1.552 1.00 38.69 169 LEU A O 1
ATOM 1259 N N . TYR A 1 178 ? -9.799 31.816 -2.666 1.00 39.48 170 TYR A N 1
ATOM 1260 C CA . TYR A 1 178 ? -8.883 31.434 -3.730 1.00 43.12 170 TYR A CA 1
ATOM 1261 C C . TYR A 1 178 ? -7.437 31.647 -3.315 1.00 40.08 170 TYR A C 1
ATOM 1262 O O . TYR A 1 178 ? -6.554 30.911 -3.770 1.00 42.65 170 TYR A O 1
ATOM 1271 N N . GLU A 1 179 ? -7.169 32.633 -2.450 1.00 41.72 171 GLU A N 1
ATOM 1272 C CA . GLU A 1 179 ? -5.849 32.699 -1.822 1.00 45.59 171 GLU A CA 1
ATOM 1273 C C . GLU A 1 179 ? -5.545 31.407 -1.075 1.00 45.60 171 GLU A C 1
ATOM 1274 O O . GLU A 1 179 ? -4.442 30.861 -1.184 1.00 45.11 171 GLU A O 1
ATOM 1280 N N . ARG A 1 180 ? -6.526 30.884 -0.334 1.00 46.68 172 ARG A N 1
ATOM 1281 C CA . ARG A 1 180 ? -6.278 29.676 0.449 1.00 50.06 172 ARG A CA 1
ATOM 1282 C C . ARG A 1 180 ? -6.068 28.466 -0.450 1.00 49.23 172 ARG A C 1
ATOM 1283 O O . ARG A 1 180 ? -5.233 27.604 -0.146 1.00 51.01 172 ARG A O 1
ATOM 1291 N N . MET A 1 181 ? -6.809 28.380 -1.560 1.00 48.03 173 MET A N 1
ATOM 1292 C CA . MET A 1 181 ? -6.586 27.275 -2.488 1.00 49.48 173 MET A CA 1
ATOM 1293 C C . MET A 1 181 ? -5.168 27.308 -3.038 1.00 54.78 173 MET A C 1
ATOM 1294 O O . MET A 1 181 ? -4.459 26.295 -3.019 1.00 59.96 173 MET A O 1
ATOM 1299 N N . GLN A 1 182 ? -4.729 28.474 -3.521 1.00 54.02 174 GLN A N 1
ATOM 1300 C CA . GLN A 1 182 ? -3.371 28.592 -4.045 1.00 54.87 174 GLN A CA 1
ATOM 1301 C C . GLN A 1 182 ? -2.328 28.299 -2.977 1.00 55.17 174 GLN A C 1
ATOM 1302 O O . GLN A 1 182 ? -1.256 27.766 -3.291 1.00 54.13 174 GLN A O 1
ATOM 1304 N N . ASN A 1 183 ? -2.628 28.630 -1.718 1.00 56.46 175 ASN A N 1
ATOM 1305 C CA . ASN A 1 183 ? -1.728 28.442 -0.584 1.00 57.98 175 ASN A CA 1
ATOM 1306 C C . ASN A 1 183 ? -1.843 27.065 0.065 1.00 56.43 175 ASN A C 1
ATOM 1307 O O . ASN A 1 183 ? -1.119 26.786 1.027 1.00 52.46 175 ASN A O 1
ATOM 1312 N N . GLY A 1 184 ? -2.734 26.203 -0.419 1.00 54.56 176 GLY A N 1
ATOM 1313 C CA . GLY A 1 184 ? -2.901 24.903 0.203 1.00 56.15 176 GLY A CA 1
ATOM 1314 C C . GLY A 1 184 ? -3.469 24.943 1.606 1.00 54.08 176 GLY A C 1
ATOM 1315 O O . GLY A 1 184 ? -3.201 24.032 2.394 1.00 61.73 176 GLY A O 1
ATOM 1316 N N . THR A 1 185 ? -4.264 25.970 1.942 1.00 48.89 177 THR A N 1
ATOM 1317 C CA . THR A 1 185 ? -4.812 26.115 3.289 1.00 48.60 177 THR A CA 1
ATOM 1318 C C . THR A 1 185 ? -6.344 26.071 3.330 1.00 52.45 177 THR A C 1
ATOM 1319 O O . THR A 1 185 ? -6.940 26.407 4.362 1.00 50.45 177 THR A O 1
ATOM 1323 N N . LEU A 1 186 ? -7.004 25.658 2.242 1.00 51.08 178 LEU A N 1
ATOM 1324 C CA . LEU A 1 186 ? -8.450 25.410 2.254 1.00 51.18 178 LEU A CA 1
ATOM 1325 C C . LEU A 1 186 ? -8.685 23.935 2.582 1.00 55.50 178 LEU A C 1
ATOM 1326 O O . LEU A 1 186 ? -8.407 23.053 1.763 1.00 51.92 178 LEU A O 1
ATOM 1331 N N . VAL A 1 187 ? -9.221 23.667 3.770 1.00 51.89 179 VAL A N 1
ATOM 1332 C CA . VAL A 1 187 ? -9.193 22.331 4.350 1.00 52.82 179 VAL A CA 1
ATOM 1333 C C . VAL A 1 187 ? -10.563 21.663 4.340 1.00 51.36 179 VAL A C 1
ATOM 1334 O O . VAL A 1 187 ? -10.719 20.581 4.914 1.00 58.57 179 VAL A O 1
ATOM 1338 N N . MET A 1 188 ? -11.561 22.281 3.711 1.00 44.12 180 MET A N 1
ATOM 1339 C CA . MET A 1 188 ? -12.908 21.734 3.607 1.00 45.40 180 MET A CA 1
ATOM 1340 C C . MET A 1 188 ? -13.516 22.211 2.298 1.00 46.02 180 MET A C 1
ATOM 1341 O O . MET A 1 188 ? -13.011 23.165 1.690 1.00 45.76 180 MET A O 1
ATOM 1346 N N . PRO A 1 189 ? -14.601 21.578 1.840 1.00 42.68 181 PRO A N 1
ATOM 1347 C CA . PRO A 1 189 ? -15.325 22.106 0.673 1.00 38.91 181 PRO A CA 1
ATOM 1348 C C . PRO A 1 189 ? -15.938 23.466 0.967 1.00 41.01 181 PRO A C 1
ATOM 1349 O O . PRO A 1 189 ? -16.316 23.774 2.100 1.00 41.01 181 PRO A O 1
ATOM 1353 N N . ALA A 1 190 ? -16.036 24.291 -0.077 1.00 37.50 182 ALA A N 1
ATOM 1354 C CA . ALA A 1 190 ? -16.601 25.625 0.060 1.00 37.82 182 ALA A CA 1
ATOM 1355 C C . ALA A 1 190 ? -17.532 25.908 -1.109 1.00 33.40 182 ALA A C 1
ATOM 1356 O O . ALA A 1 190 ? -17.183 25.638 -2.261 1.00 35.55 182 ALA A O 1
ATOM 1358 N N . ILE A 1 191 ? -18.716 26.428 -0.820 1.00 31.40 183 ILE A N 1
ATOM 1359 C CA . ILE A 1 191 ? -19.598 26.915 -1.873 1.00 29.88 183 ILE A CA 1
ATOM 1360 C C . ILE A 1 191 ? -19.557 28.432 -1.880 1.00 28.79 183 ILE A C 1
ATOM 1361 O O . ILE A 1 191 ? -19.792 29.084 -0.852 1.00 28.56 183 ILE A O 1
ATOM 1366 N N . ASN A 1 192 ? -19.222 28.976 -3.045 1.00 28.27 184 ASN A N 1
ATOM 1367 C CA . ASN A 1 192 ? -19.219 30.404 -3.326 1.00 27.26 184 ASN A CA 1
ATOM 1368 C C . ASN A 1 192 ? -20.648 30.804 -3.649 1.00 26.47 184 ASN A C 1
ATOM 1369 O O . ASN A 1 192 ? -21.125 30.587 -4.762 1.00 25.23 184 ASN A O 1
ATOM 1374 N N . VAL A 1 193 ? -21.317 31.426 -2.675 1.00 25.24 185 VAL A N 1
ATOM 1375 C CA . VAL A 1 193 ? -22.670 31.933 -2.864 1.00 23.93 185 VAL A CA 1
ATOM 1376 C C . VAL A 1 193 ? -22.642 33.260 -3.600 1.00 23.02 185 VAL A C 1
ATOM 1377 O O . VAL A 1 193 ? -23.610 33.606 -4.278 1.00 22.47 185 VAL A O 1
ATOM 1381 N N . ASN A 1 194 ?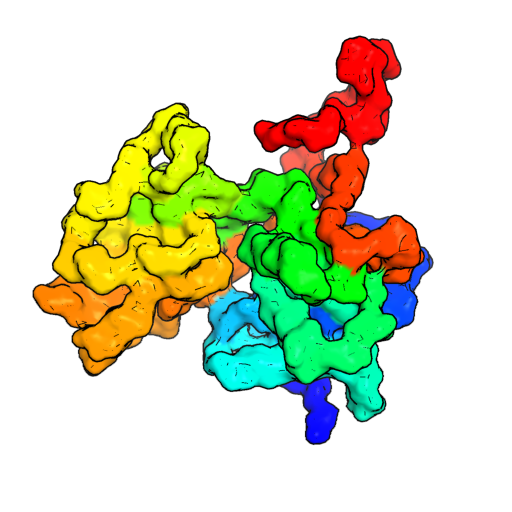 -21.548 34.028 -3.473 1.00 23.46 186 ASN A N 1
ATOM 1382 C CA . ASN A 1 194 ? -21.482 35.317 -4.153 1.00 22.76 186 ASN A CA 1
ATOM 1383 C C . ASN A 1 194 ? -21.771 35.167 -5.635 1.00 22.51 186 ASN A C 1
ATOM 1384 O O . ASN A 1 194 ? -22.482 35.992 -6.218 1.00 22.94 186 ASN A O 1
ATOM 1389 N N . ASP A 1 195 ? -21.244 34.120 -6.262 1.00 22.96 187 ASP A N 1
ATOM 1390 C CA . ASP A 1 195 ? -21.294 34.046 -7.707 1.00 22.70 187 ASP A CA 1
ATOM 1391 C C . ASP A 1 195 ? -22.390 33.133 -8.238 1.00 22.20 187 ASP A C 1
ATOM 1392 O O . ASP A 1 195 ? -22.365 32.778 -9.422 1.00 23.41 187 ASP A O 1
ATOM 1397 N N . SER A 1 196 ? -23.387 32.808 -7.421 1.00 21.79 188 SER A N 1
ATOM 1398 C CA . SER A 1 196 ? -24.693 32.529 -8.004 1.00 20.95 188 SER A CA 1
ATOM 1399 C C . SER A 1 196 ? -25.085 33.744 -8.824 1.00 21.70 188 SER A C 1
ATOM 1400 O O . SER A 1 196 ? -24.823 34.871 -8.414 1.00 21.78 188 SER A O 1
ATOM 1403 N N . VAL A 1 197 ? -25.689 33.533 -10.001 1.00 20.36 189 VAL A N 1
ATOM 1404 C CA . VAL A 1 197 ? -26.116 34.700 -10.775 1.00 20.81 189 VAL A CA 1
ATOM 1405 C C . VAL A 1 197 ? -27.110 35.527 -9.970 1.00 17.97 189 VAL A C 1
ATOM 1406 O O . VAL A 1 197 ? -27.082 36.763 -9.996 1.00 21.69 189 VAL A O 1
ATOM 1410 N N . THR A 1 198 ? -27.999 34.852 -9.229 1.00 20.20 190 THR A N 1
ATOM 1411 C CA . THR A 1 198 ? -29.025 35.566 -8.483 1.00 17.19 190 THR A CA 1
ATOM 1412 C C . THR A 1 198 ? -28.486 36.235 -7.241 1.00 20.44 190 THR A C 1
ATOM 1413 O O . THR A 1 198 ? -29.259 36.906 -6.544 1.00 23.95 190 THR A O 1
ATOM 1417 N N . LYS A 1 199 ? -27.187 36.094 -6.963 1.00 18.19 191 LYS A N 1
ATOM 1418 C CA . LYS A 1 199 ? -26.577 36.888 -5.904 1.00 18.72 191 LYS A CA 1
ATOM 1419 C C . LYS A 1 199 ? -25.788 38.037 -6.529 1.00 20.09 191 LYS A C 1
ATOM 1420 O O . LYS A 1 199 ? -26.207 39.197 -6.433 1.00 21.55 191 LYS A O 1
ATOM 1426 N N . SER A 1 200 ? -24.682 37.731 -7.224 1.00 19.08 192 SER A N 1
ATOM 1427 C CA . SER A 1 200 ? -23.803 38.779 -7.752 1.00 19.30 192 SER A CA 1
ATOM 1428 C C . SER A 1 200 ? -24.555 39.805 -8.588 1.00 23.99 192 SER A C 1
ATOM 1429 O O . SER A 1 200 ? -24.302 41.011 -8.478 1.00 22.53 192 SER A O 1
ATOM 1432 N N . LYS A 1 201 ? -25.479 39.352 -9.427 1.00 21.96 193 LYS A N 1
ATOM 1433 C CA . LYS A 1 201 ? -26.038 40.256 -10.425 1.00 22.59 193 LYS A CA 1
ATOM 1434 C C . LYS A 1 201 ? -27.277 40.946 -9.917 1.00 21.56 193 LYS A C 1
ATOM 1435 O O . LYS A 1 201 ? -27.842 41.776 -10.644 1.00 23.39 193 LYS A O 1
ATOM 1441 N N . PHE A 1 202 ? -27.669 40.655 -8.676 1.00 18.91 194 PHE A N 1
ATOM 1442 C CA . PHE A 1 202 ? -28.865 41.237 -8.064 1.00 21.91 194 PHE A CA 1
ATOM 1443 C C . PHE A 1 202 ? -28.483 41.962 -6.780 1.00 27.53 194 PHE A C 1
ATOM 1444 O O . PHE A 1 202 ? -28.550 43.190 -6.732 1.00 24.88 194 PHE A O 1
ATOM 1452 N N . ASP A 1 203 ? -28.016 41.242 -5.761 1.00 19.33 195 ASP A N 1
ATOM 1453 C CA . ASP A 1 203 ? -27.555 41.853 -4.512 1.00 16.48 195 ASP A CA 1
ATOM 1454 C C . ASP A 1 203 ? -26.464 42.890 -4.755 1.00 18.53 195 ASP A C 1
ATOM 1455 O O . ASP A 1 203 ? -26.634 44.062 -4.418 1.00 17.41 195 ASP A O 1
ATOM 1460 N N . ASN A 1 204 ? -25.307 42.462 -5.293 1.00 17.58 196 ASN A N 1
ATOM 1461 C CA . ASN A 1 204 ? -24.168 43.372 -5.407 1.00 19.65 196 ASN A CA 1
ATOM 1462 C C . ASN A 1 204 ? -24.530 44.613 -6.204 1.00 17.81 196 ASN A C 1
ATOM 1463 O O . ASN A 1 204 ? -24.125 45.728 -5.846 1.00 18.63 196 ASN A O 1
ATOM 1468 N N . LYS A 1 205 ? -25.309 44.443 -7.282 1.00 15.29 197 LYS A N 1
ATOM 1469 C CA . LYS A 1 205 ? -25.634 45.546 -8.193 1.00 14.80 197 LYS A CA 1
ATOM 1470 C C . LYS A 1 205 ? -26.930 46.231 -7.760 1.00 16.19 197 LYS A C 1
ATOM 1471 O O . LYS A 1 205 ? -26.914 47.380 -7.309 1.00 16.50 197 LYS A O 1
ATOM 1477 N N . TYR A 1 206 ? -28.067 45.534 -7.872 1.00 15.34 198 TYR A N 1
ATOM 1478 C CA . TYR A 1 206 ? -29.327 46.223 -7.576 1.00 13.25 198 TYR A CA 1
ATOM 1479 C C . TYR A 1 206 ? -29.479 46.526 -6.092 1.00 19.05 198 TYR A C 1
ATOM 1480 O O . TYR A 1 206 ? -30.132 47.509 -5.734 1.00 17.26 198 TYR A O 1
ATOM 1489 N N . GLY A 1 207 ? -28.906 45.703 -5.213 1.00 15.50 199 GLY A N 1
ATOM 1490 C CA . GLY A 1 207 ? -28.951 46.027 -3.795 1.00 17.46 199 GLY A CA 1
ATOM 1491 C C . GLY A 1 207 ? -28.248 47.338 -3.491 1.00 15.78 199 GLY A C 1
ATOM 1492 O O . GLY A 1 207 ? -28.762 48.182 -2.758 1.00 16.64 199 GLY A O 1
ATOM 1493 N N . CYS A 1 208 ? -27.052 47.542 -4.062 1.00 15.60 200 CYS A N 1
ATOM 1494 C CA . CYS A 1 208 ? -26.382 48.825 -3.823 1.00 15.35 200 CYS A CA 1
ATOM 1495 C C . CYS A 1 208 ? -27.112 49.969 -4.512 1.00 17.23 200 CYS A C 1
ATOM 1496 O O . CYS A 1 208 ? -27.048 51.113 -4.043 1.00 16.37 200 CYS A O 1
ATOM 1499 N N . ARG A 1 209 ? -27.792 49.712 -5.635 1.00 15.87 201 ARG A N 1
ATOM 1500 C CA . ARG A 1 209 ? -28.603 50.778 -6.212 1.00 14.89 201 ARG A CA 1
ATOM 1501 C C . ARG A 1 209 ? -29.656 51.230 -5.203 1.00 15.65 201 ARG A C 1
ATOM 1502 O O . ARG A 1 209 ? -29.952 52.429 -5.092 1.00 16.31 201 ARG A O 1
ATOM 1510 N N . GLU A 1 210 ? -30.221 50.282 -4.445 1.00 15.18 202 GLU A N 1
ATOM 1511 C CA . GLU A 1 210 ? -31.236 50.637 -3.450 1.00 15.37 202 GLU A CA 1
ATOM 1512 C C . GLU A 1 210 ? -30.627 51.342 -2.254 1.00 19.98 202 GLU A C 1
ATOM 1513 O O . GLU A 1 210 ? -31.250 52.232 -1.675 1.00 20.97 202 GLU A O 1
ATOM 1519 N N . SER A 1 211 ? -29.428 50.930 -1.817 1.00 15.36 203 SER A N 1
ATOM 1520 C CA . SER A 1 211 ? -29.034 51.303 -0.470 1.00 14.49 203 SER A CA 1
ATOM 1521 C C . SER A 1 211 ? -27.865 52.284 -0.398 1.00 13.99 203 SER A C 1
ATOM 1522 O O . SER A 1 211 ? -27.667 52.869 0.669 1.00 16.61 203 SER A O 1
ATOM 1525 N N . ALA A 1 212 ? -27.148 52.557 -1.503 1.00 14.83 204 ALA A N 1
ATOM 1526 C CA . ALA A 1 212 ? -26.044 53.525 -1.436 1.00 14.99 204 ALA A CA 1
ATOM 1527 C C . ALA A 1 212 ? -26.555 54.955 -1.215 1.00 13.60 204 ALA A C 1
ATOM 1528 O O . ALA A 1 212 ? -26.132 55.637 -0.277 1.00 15.62 204 ALA A O 1
ATOM 1530 N N . VAL A 1 213 ? -27.439 55.456 -2.077 1.00 13.46 205 VAL A N 1
ATOM 1531 C CA A VAL A 1 213 ? -27.949 56.815 -1.882 0.79 12.55 205 VAL A CA 1
ATOM 1532 C CA B VAL A 1 213 ? -27.918 56.822 -1.859 0.21 14.48 205 VAL A CA 1
ATOM 1533 C C . VAL A 1 213 ? -28.694 56.916 -0.556 1.00 17.45 205 VAL A C 1
ATOM 1534 O O . VAL A 1 213 ? -28.622 57.934 0.141 1.00 16.57 205 VAL A O 1
ATOM 1541 N N . ASP A 1 214 ? -29.429 55.859 -0.194 1.00 14.28 206 ASP A N 1
ATOM 1542 C CA . ASP A 1 214 ? -30.138 55.827 1.089 1.00 14.47 206 ASP A CA 1
ATOM 1543 C C . ASP A 1 214 ? -29.200 56.205 2.233 1.00 15.92 206 ASP A C 1
ATOM 1544 O O . ASP A 1 214 ? -29.511 57.063 3.064 1.00 16.75 206 ASP A O 1
ATOM 1549 N N . ALA A 1 215 ? -28.024 55.571 2.288 1.00 15.18 207 ALA A N 1
ATOM 1550 C CA . ALA A 1 215 ? -27.092 55.854 3.376 1.00 15.15 207 ALA A CA 1
ATOM 1551 C C . ALA A 1 215 ? -26.587 57.298 3.343 1.00 16.53 207 ALA A C 1
ATOM 1552 O O . ALA A 1 215 ? -26.436 57.933 4.396 1.00 17.99 207 ALA A O 1
ATOM 1554 N N . ILE A 1 216 ? -26.286 57.829 2.159 1.00 14.64 208 ILE A N 1
ATOM 1555 C CA . ILE A 1 216 ? -25.797 59.209 2.109 1.00 16.04 208 ILE A CA 1
ATOM 1556 C C . ILE A 1 216 ? -26.890 60.173 2.574 1.00 15.42 208 ILE A C 1
ATOM 1557 O O . ILE A 1 216 ? -26.617 61.149 3.293 1.00 17.27 208 ILE A O 1
ATOM 1562 N N . ARG A 1 217 ? -28.148 59.919 2.185 1.00 15.59 209 ARG A N 1
ATOM 1563 C CA . ARG A 1 217 ? -29.236 60.788 2.625 1.00 13.97 209 ARG A CA 1
ATOM 1564 C C . ARG A 1 217 ? -29.430 60.732 4.137 1.00 16.64 209 ARG A C 1
ATOM 1565 O O . ARG A 1 217 ? -29.564 61.771 4.789 1.00 17.08 209 ARG A O 1
ATOM 1573 N N . ARG A 1 218 ? -29.484 59.532 4.724 1.00 16.53 210 ARG A N 1
ATOM 1574 C CA . ARG A 1 218 ? -29.719 59.488 6.165 1.00 15.77 210 ARG A CA 1
ATOM 1575 C C . ARG A 1 218 ? -28.581 60.141 6.935 1.00 17.47 210 ARG A C 1
ATOM 1576 O O . ARG A 1 218 ? -28.808 60.804 7.953 1.00 18.46 210 ARG A O 1
ATOM 1584 N N . ALA A 1 219 ? -27.348 59.961 6.461 1.00 15.57 211 ALA A N 1
ATOM 1585 C CA . ALA A 1 219 ? -26.200 60.503 7.172 1.00 14.93 211 ALA A CA 1
ATOM 1586 C C . ALA A 1 219 ? -26.103 62.021 7.048 1.00 19.53 211 ALA A C 1
ATOM 1587 O O . ALA A 1 219 ? -25.737 62.702 8.020 1.00 19.75 211 ALA A O 1
ATOM 1589 N N . THR A 1 220 ? -26.367 62.569 5.853 1.00 17.20 212 THR A N 1
ATOM 1590 C CA . THR A 1 220 ? -26.007 63.954 5.571 1.00 16.86 212 THR A CA 1
ATOM 1591 C C . THR A 1 220 ? -27.152 64.828 5.127 1.00 16.47 212 THR A C 1
ATOM 1592 O O . THR A 1 220 ? -27.011 66.056 5.177 1.00 17.44 212 THR A O 1
ATOM 1596 N N . ASP A 1 221 ? -28.259 64.245 4.665 1.00 15.84 213 ASP A N 1
ATOM 1597 C CA . ASP A 1 221 ? -29.385 64.997 4.140 1.00 16.02 213 ASP A CA 1
ATOM 1598 C C . ASP A 1 221 ? -29.010 65.927 2.984 1.00 15.69 213 ASP A C 1
ATOM 1599 O O . ASP A 1 221 ? -29.766 66.870 2.677 1.00 18.88 213 ASP A O 1
ATOM 1604 N N . VAL A 1 222 ? -27.925 65.663 2.264 1.00 16.39 214 VAL A N 1
ATOM 1605 C CA A VAL A 1 222 ? -27.517 66.595 1.218 0.51 17.55 214 VAL A CA 1
ATOM 1606 C CA B VAL A 1 222 ? -27.480 66.558 1.205 0.49 17.84 214 VAL A CA 1
ATOM 1607 C C . VAL A 1 222 ? -28.355 66.408 -0.038 1.00 19.06 214 VAL A C 1
ATOM 1608 O O . VAL A 1 222 ? -28.922 65.340 -0.306 1.00 17.52 214 VAL A O 1
ATOM 1615 N N . MET A 1 223 ? -28.463 67.490 -0.807 1.00 14.48 215 MET A N 1
ATOM 1616 C CA A MET A 1 223 ? -29.069 67.425 -2.131 0.52 16.27 215 MET A CA 1
ATOM 1617 C CA B MET A 1 223 ? -29.075 67.410 -2.126 0.48 16.25 215 MET A CA 1
ATOM 1618 C C . MET A 1 223 ? -28.166 66.635 -3.069 1.00 18.60 215 MET A C 1
ATOM 1619 O O . MET A 1 223 ? -26.967 66.924 -3.164 1.00 19.76 215 MET A O 1
ATOM 1628 N N . LEU A 1 224 ? -28.725 65.652 -3.770 1.00 14.18 216 LEU A N 1
ATOM 1629 C CA . LEU A 1 224 ? -27.895 64.871 -4.675 1.00 15.38 216 LEU A CA 1
ATOM 1630 C C . LEU A 1 224 ? -27.947 65.362 -6.112 1.00 14.88 216 LEU A C 1
ATOM 1631 O O . LEU A 1 224 ? -26.975 65.169 -6.848 1.00 14.96 216 LEU A O 1
ATOM 1636 N N . ALA A 1 225 ? -29.022 66.017 -6.534 1.00 15.98 217 ALA A N 1
ATOM 1637 C CA . ALA A 1 225 ? -29.083 66.481 -7.909 1.00 15.28 217 ALA A CA 1
ATOM 1638 C C . ALA A 1 225 ? -27.998 67.511 -8.160 1.00 16.11 217 ALA A C 1
ATOM 1639 O O . ALA A 1 225 ? -27.757 68.388 -7.330 1.00 18.55 217 ALA A O 1
ATOM 1641 N N . GLY A 1 226 ? -27.313 67.364 -9.286 1.00 13.92 218 GLY A N 1
ATOM 1642 C CA . GLY A 1 226 ? -26.280 68.325 -9.610 1.00 14.00 218 GLY A CA 1
ATOM 1643 C C . GLY A 1 226 ? -24.974 68.132 -8.874 1.00 18.19 218 GLY A C 1
ATOM 1644 O O . GLY A 1 226 ? -24.025 68.890 -9.129 1.00 16.89 218 GLY A O 1
ATOM 1645 N N . LYS A 1 227 ? -24.874 67.166 -7.955 1.00 13.81 219 LYS A N 1
ATOM 1646 C CA A LYS A 1 227 ? -23.598 66.935 -7.280 0.56 12.82 219 LYS A CA 1
ATOM 1647 C CA B LYS A 1 227 ? -23.601 66.929 -7.279 0.44 13.44 219 LYS A CA 1
ATOM 1648 C C . LYS A 1 227 ? -22.716 66.040 -8.128 1.00 14.26 219 LYS A C 1
ATOM 1649 O O . LYS A 1 227 ? -23.197 65.120 -8.794 1.00 14.33 219 LYS A O 1
ATOM 1660 N N . ARG A 1 228 ? -21.411 66.329 -8.110 1.00 12.95 220 ARG A N 1
ATOM 1661 C CA . ARG A 1 228 ? -20.434 65.479 -8.778 1.00 12.87 220 ARG A CA 1
ATOM 1662 C C . ARG A 1 228 ? -20.027 64.354 -7.838 1.00 14.81 220 ARG A C 1
ATOM 1663 O O . ARG A 1 228 ? -19.459 64.599 -6.763 1.00 14.49 220 ARG A O 1
ATOM 1671 N N . VAL A 1 229 ? -20.337 63.123 -8.231 1.00 13.14 221 VAL A N 1
ATOM 1672 C CA . VAL A 1 229 ? -20.091 61.958 -7.396 1.00 11.81 221 VAL A CA 1
ATOM 1673 C C . VAL A 1 229 ? -19.063 61.117 -8.120 1.00 13.97 221 VAL A C 1
ATOM 1674 O O . VAL A 1 229 ? -19.274 60.769 -9.283 1.00 17.67 221 VAL A O 1
ATOM 1678 N N . VAL A 1 230 ? -17.965 60.796 -7.451 1.00 12.45 222 VAL A N 1
ATOM 1679 C CA . VAL A 1 230 ? -16.950 59.916 -8.032 1.00 12.63 222 VAL A CA 1
ATOM 1680 C C . VAL A 1 230 ? -17.159 58.531 -7.451 1.00 12.97 222 VAL A C 1
ATOM 1681 O O . VAL A 1 230 ? -17.066 58.355 -6.234 1.00 14.70 222 VAL A O 1
ATOM 1685 N N . VAL A 1 231 ? -17.473 57.561 -8.314 1.00 11.94 223 VAL A N 1
ATOM 1686 C CA . VAL A 1 231 ? -17.664 56.173 -7.912 1.00 12.38 223 VAL A CA 1
ATOM 1687 C C . VAL A 1 231 ? -16.394 55.440 -8.325 1.00 12.79 223 VAL A C 1
ATOM 1688 O O . VAL A 1 231 ? -16.089 55.328 -9.518 1.00 14.29 223 VAL A O 1
ATOM 1692 N N . CYS A 1 232 ? -15.624 54.958 -7.348 1.00 14.35 224 CYS A N 1
ATOM 1693 C CA . CYS A 1 232 ? -14.345 54.305 -7.639 1.00 13.59 224 CYS A CA 1
ATOM 1694 C C . CYS A 1 232 ? -14.625 52.828 -7.820 1.00 13.77 224 CYS A C 1
ATOM 1695 O O . CYS A 1 232 ? -15.059 52.166 -6.877 1.00 15.05 224 CYS A O 1
ATOM 1698 N N . GLY A 1 233 ? -14.448 52.331 -9.054 1.00 13.37 225 GLY A N 1
ATOM 1699 C CA . GLY A 1 233 ? -14.798 50.959 -9.376 1.00 12.45 225 GLY A CA 1
ATOM 1700 C C . GLY A 1 233 ? -16.108 50.852 -10.126 1.00 14.12 225 GLY A C 1
ATOM 1701 O O . GLY A 1 233 ? -17.038 51.627 -9.885 1.00 14.48 225 GLY A O 1
ATOM 1702 N N . PHE A 1 234 ? -16.181 49.900 -11.059 1.00 13.21 226 PHE A N 1
ATOM 1703 C CA . PHE A 1 234 ? -17.400 49.668 -11.847 1.00 12.90 226 PHE A CA 1
ATOM 1704 C C . PHE A 1 234 ? -17.571 48.181 -12.055 1.00 16.26 226 PHE A C 1
ATOM 1705 O O . PHE A 1 234 ? -17.904 47.717 -13.151 1.00 14.60 226 PHE A O 1
ATOM 1713 N N . GLY A 1 235 ? -17.329 47.420 -10.990 1.00 12.68 227 GLY A N 1
ATOM 1714 C CA . GLY A 1 235 ? -17.744 46.033 -10.902 1.00 12.67 227 GLY A CA 1
ATOM 1715 C C . GLY A 1 235 ? -19.228 45.994 -10.574 1.00 14.36 227 GLY A C 1
ATOM 1716 O O . GLY A 1 235 ? -19.965 46.940 -10.853 1.00 15.17 227 GLY A O 1
ATOM 1717 N N . ASP A 1 236 ? -19.683 44.927 -9.925 1.00 14.69 228 ASP A N 1
ATOM 1718 C CA . ASP A 1 236 ? -21.128 44.876 -9.680 1.00 14.41 228 ASP A CA 1
ATOM 1719 C C . ASP A 1 236 ? -21.566 45.952 -8.689 1.00 16.06 228 ASP A C 1
ATOM 1720 O O . ASP A 1 236 ? -22.606 46.598 -8.884 1.00 15.92 228 ASP A O 1
ATOM 1725 N N . VAL A 1 237 ? -20.804 46.152 -7.618 1.00 14.62 229 VAL A N 1
ATOM 1726 C CA . VAL A 1 237 ? -21.139 47.180 -6.631 1.00 13.72 229 VAL A CA 1
ATOM 1727 C C . VAL A 1 237 ? -21.033 48.570 -7.241 1.00 15.56 229 VAL A C 1
ATOM 1728 O O . VAL A 1 237 ? -21.914 49.423 -7.039 1.00 15.10 229 VAL A O 1
ATOM 1732 N N . GLY A 1 238 ? -19.965 48.823 -8.007 1.00 13.84 230 GLY A N 1
ATOM 1733 C CA . GLY A 1 238 ? -19.833 50.116 -8.657 1.00 12.54 230 GLY A CA 1
ATOM 1734 C C . GLY A 1 238 ? -20.944 50.404 -9.649 1.00 14.65 230 GLY A C 1
ATOM 1735 O O . GLY A 1 238 ? -21.436 51.537 -9.725 1.00 14.08 230 GLY A O 1
ATOM 1736 N N . LYS A 1 239 ? -21.352 49.390 -10.431 1.00 13.32 231 LYS A N 1
ATOM 1737 C CA . LYS A 1 239 ? -22.462 49.599 -11.359 1.00 12.43 231 LYS A CA 1
ATOM 1738 C C . LYS A 1 239 ? -23.717 50.010 -10.604 1.00 15.15 231 LYS A C 1
ATOM 1739 O O . LYS A 1 239 ? -24.434 50.936 -11.021 1.00 13.61 231 LYS A O 1
ATOM 1745 N N . GLY A 1 240 ? -24.031 49.299 -9.519 1.00 13.87 232 GLY A N 1
ATOM 1746 C CA . GLY A 1 240 ? -25.249 49.616 -8.777 1.00 14.23 232 GLY A CA 1
ATOM 1747 C C . GLY A 1 240 ? -25.150 50.949 -8.066 1.00 13.61 232 GLY A C 1
ATOM 1748 O O . GLY A 1 240 ? -26.126 51.710 -8.016 1.00 14.73 232 GLY A O 1
ATOM 1749 N N . THR A 1 241 ? -23.980 51.239 -7.488 1.00 13.70 233 THR A N 1
ATOM 1750 C CA . THR A 1 241 ? -23.772 52.500 -6.775 1.00 13.42 233 THR A CA 1
ATOM 1751 C C . THR A 1 241 ? -23.865 53.692 -7.732 1.00 14.58 233 THR A C 1
ATOM 1752 O O . THR A 1 241 ? -24.522 54.701 -7.430 1.00 14.23 233 THR A O 1
ATOM 1756 N N . ALA A 1 242 ? -23.216 53.594 -8.897 1.00 14.17 234 ALA A N 1
ATOM 1757 C CA . ALA A 1 242 ? -23.337 54.660 -9.889 1.00 13.37 234 ALA A CA 1
ATOM 1758 C C . ALA A 1 242 ? -24.790 54.869 -10.276 1.00 14.19 234 ALA A C 1
ATOM 1759 O O . ALA A 1 242 ? -25.266 56.007 -10.351 1.00 14.25 234 ALA A O 1
ATOM 1761 N N . ALA A 1 243 ? -25.528 53.776 -10.493 1.00 13.25 235 ALA A N 1
ATOM 1762 C CA . ALA A 1 243 ? -26.936 53.911 -10.840 1.00 14.73 235 ALA A CA 1
ATOM 1763 C C . ALA A 1 243 ? -27.734 54.568 -9.713 1.00 13.42 235 ALA A C 1
ATOM 1764 O O . ALA A 1 243 ? -28.732 55.264 -9.966 1.00 15.64 235 ALA A O 1
ATOM 1766 N N . SER A 1 244 ? -27.374 54.259 -8.469 1.00 12.68 236 SER A N 1
ATOM 1767 C CA . SER A 1 244 ? -28.046 54.853 -7.314 1.00 13.80 236 SER A CA 1
ATOM 1768 C C . SER A 1 244 ? -28.007 56.374 -7.404 1.00 14.12 236 SER A C 1
ATOM 1769 O O . SER A 1 244 ? -29.050 57.052 -7.344 1.00 16.53 236 SER A O 1
ATOM 1772 N N . PHE A 1 245 ? -26.800 56.915 -7.574 1.00 13.43 237 PHE A N 1
ATOM 1773 C CA . PHE A 1 245 ? -26.643 58.367 -7.603 1.00 12.40 237 PHE A CA 1
ATOM 1774 C C . PHE A 1 245 ? -27.168 58.964 -8.899 1.00 13.21 237 PHE A C 1
ATOM 1775 O O . PHE A 1 245 ? -27.799 60.020 -8.880 1.00 14.16 237 PHE A O 1
ATOM 1783 N N . ARG A 1 246 ? -26.978 58.298 -10.033 1.00 14.61 238 ARG A N 1
ATOM 1784 C CA A ARG A 1 246 ? -27.535 58.843 -11.272 0.70 14.27 238 ARG A CA 1
ATOM 1785 C CA B ARG A 1 246 ? -27.530 58.858 -11.264 0.30 17.02 238 ARG A CA 1
ATOM 1786 C C . ARG A 1 246 ? -29.052 58.966 -11.193 1.00 17.25 238 ARG A C 1
ATOM 1787 O O . ARG A 1 246 ? -29.637 59.942 -11.682 1.00 16.27 238 ARG A O 1
ATOM 1802 N N . GLY A 1 247 ? -29.714 57.982 -10.582 1.00 15.19 239 GLY A N 1
ATOM 1803 C CA . GLY A 1 247 ? -31.173 58.042 -10.478 1.00 14.07 239 GLY A CA 1
ATOM 1804 C C . GLY A 1 247 ? -31.678 59.104 -9.542 1.00 18.20 239 GLY A C 1
ATOM 1805 O O . GLY A 1 247 ? -32.879 59.401 -9.547 1.00 18.41 239 GLY A O 1
ATOM 1806 N N . ALA A 1 248 ? -30.787 59.703 -8.761 1.00 16.00 240 ALA A N 1
ATOM 1807 C CA . ALA A 1 248 ? -31.115 60.836 -7.900 1.00 15.52 240 ALA A CA 1
ATOM 1808 C C . ALA A 1 248 ? -30.719 62.176 -8.512 1.00 17.85 240 ALA A C 1
ATOM 1809 O O . ALA A 1 248 ? -30.879 63.214 -7.857 1.00 19.47 240 ALA A O 1
ATOM 1811 N N . GLY A 1 249 ? -30.196 62.169 -9.730 1.00 14.55 241 GLY A N 1
ATOM 1812 C CA . GLY A 1 249 ? -29.851 63.399 -10.425 1.00 15.92 241 GLY A CA 1
ATOM 1813 C C . GLY A 1 249 ? -28.411 63.805 -10.296 1.00 16.59 241 GLY A C 1
ATOM 1814 O O . GLY A 1 249 ? -28.042 64.883 -10.799 1.00 15.83 241 GLY A O 1
ATOM 1815 N N . SER A 1 250 ? -27.581 62.980 -9.665 1.00 14.29 242 SER A N 1
ATOM 1816 C CA . SER A 1 250 ? -26.165 63.330 -9.544 1.00 13.23 242 SER A CA 1
ATOM 1817 C C . SER A 1 250 ? -25.466 63.166 -10.882 1.00 15.01 242 SER A C 1
ATOM 1818 O O . SER A 1 250 ? -25.939 62.444 -11.772 1.00 14.69 242 SER A O 1
ATOM 1821 N N . ILE A 1 251 ? -24.296 63.813 -10.995 1.00 13.22 243 ILE A N 1
ATOM 1822 C CA . ILE A 1 251 ? -23.442 63.729 -12.177 1.00 12.50 243 ILE A CA 1
ATOM 1823 C C . ILE A 1 251 ? -22.291 62.810 -11.789 1.00 13.06 243 ILE A C 1
ATOM 1824 O O . ILE A 1 251 ? -21.396 63.196 -11.032 1.00 14.69 243 ILE A O 1
ATOM 1829 N N . VAL A 1 252 ? -22.334 61.547 -12.246 1.00 12.72 244 VAL A N 1
ATOM 1830 C CA . VAL A 1 252 ? -21.410 60.522 -11.758 1.00 11.43 244 VAL A CA 1
ATOM 1831 C C . VAL A 1 252 ? -20.235 60.354 -12.707 1.00 11.81 244 VAL A C 1
ATOM 1832 O O . VAL A 1 252 ? -20.421 60.198 -13.922 1.00 12.48 244 VAL A O 1
ATOM 1836 N N . THR A 1 253 ? -19.025 60.348 -12.150 1.00 12.50 245 THR A N 1
ATOM 1837 C CA . THR A 1 253 ? -17.815 59.965 -12.865 1.00 12.01 245 THR A CA 1
ATOM 1838 C C . THR A 1 253 ? -17.304 58.693 -12.221 1.00 13.57 245 THR A C 1
ATOM 1839 O O . THR A 1 253 ? -17.280 58.580 -10.994 1.00 16.19 245 THR A O 1
ATOM 1843 N N . VAL A 1 254 ? -16.889 57.737 -13.052 1.00 13.17 246 VAL A N 1
ATOM 1844 C CA . VAL A 1 254 ? -16.437 56.433 -12.585 1.00 11.87 246 VAL A CA 1
ATOM 1845 C C . VAL A 1 254 ? -14.923 56.358 -12.712 1.00 13.72 246 VAL A C 1
ATOM 1846 O O . VAL A 1 254 ? -14.358 56.935 -13.637 1.00 14.62 246 VAL A O 1
ATOM 1850 N N . THR A 1 255 ? -14.262 55.625 -11.800 1.00 12.49 247 THR A N 1
ATOM 1851 C CA . THR A 1 255 ? -12.849 55.265 -11.996 1.00 12.31 247 THR A CA 1
ATOM 1852 C C . THR A 1 255 ? -12.744 53.749 -12.148 1.00 14.22 247 THR A C 1
ATOM 1853 O O . THR A 1 255 ? -13.587 53.005 -11.635 1.00 14.36 247 THR A O 1
ATOM 1857 N N . GLU A 1 256 ? -11.717 53.281 -12.875 1.00 14.55 248 GLU A N 1
ATOM 1858 C CA . GLU A 1 256 ? -11.536 51.845 -13.063 1.00 12.46 248 GLU A CA 1
ATOM 1859 C C . GLU A 1 256 ? -10.103 51.542 -13.448 1.00 13.55 248 GLU A C 1
ATOM 1860 O O . GLU A 1 256 ? -9.445 52.361 -14.098 1.00 15.86 248 GLU A O 1
ATOM 1866 N N . ILE A 1 257 ? -9.670 50.318 -13.109 1.00 14.07 249 ILE A N 1
ATOM 1867 C CA . ILE A 1 257 ? -8.434 49.744 -13.645 1.00 13.82 249 ILE A CA 1
ATOM 1868 C C . ILE A 1 257 ? -8.721 48.819 -14.832 1.00 12.90 249 ILE A C 1
ATOM 1869 O O . ILE A 1 257 ? -7.796 48.520 -15.606 1.00 16.13 249 ILE A O 1
ATOM 1874 N N . ASP A 1 258 ? -9.970 48.367 -15.002 1.00 14.16 250 ASP A N 1
ATOM 1875 C CA . ASP A 1 258 ? -10.253 47.290 -15.936 1.00 15.72 250 ASP A CA 1
ATOM 1876 C C . ASP A 1 258 ? -10.846 47.902 -17.200 1.00 16.87 250 ASP A C 1
ATOM 1877 O O . ASP A 1 258 ? -11.891 48.576 -17.116 1.00 15.43 250 ASP A O 1
ATOM 1882 N N . PRO A 1 259 ? -10.212 47.738 -18.367 1.00 14.76 251 PRO A N 1
ATOM 1883 C CA . PRO A 1 259 ? -10.685 48.442 -19.564 1.00 16.08 251 PRO A CA 1
ATOM 1884 C C . PRO A 1 259 ? -12.061 47.988 -20.024 1.00 16.68 251 PRO A C 1
ATOM 1885 O O . PRO A 1 259 ? -12.781 48.798 -20.627 1.00 15.60 251 PRO A O 1
ATOM 1889 N N . ILE A 1 260 ? -12.447 46.740 -19.743 1.00 13.80 252 ILE A N 1
ATOM 1890 C CA . ILE A 1 260 ? -13.791 46.285 -20.104 1.00 12.36 252 ILE A CA 1
ATOM 1891 C C . ILE A 1 260 ? -14.829 46.984 -19.235 1.00 16.00 252 ILE A C 1
ATOM 1892 O O . ILE A 1 260 ? -15.829 47.512 -19.741 1.00 14.68 252 ILE A O 1
ATOM 1897 N N . CYS A 1 261 ? -14.606 47.013 -17.918 1.00 14.79 253 CYS A N 1
ATOM 1898 C CA . CYS A 1 261 ? -15.559 47.698 -17.046 1.00 13.24 253 CYS A CA 1
ATOM 1899 C C . CYS A 1 261 ? -15.592 49.187 -17.333 1.00 14.21 253 CYS A C 1
ATOM 1900 O O . CYS A 1 261 ? -16.656 49.807 -17.269 1.00 14.06 253 CYS A O 1
ATOM 1903 N N . ALA A 1 262 ? -14.432 49.779 -17.655 1.00 14.11 254 ALA A N 1
ATOM 1904 C CA . ALA A 1 262 ? -14.410 51.192 -17.992 1.00 13.02 254 ALA A CA 1
ATOM 1905 C C . ALA A 1 262 ? -15.215 51.466 -19.249 1.00 13.73 254 ALA A C 1
ATOM 1906 O O . ALA A 1 262 ? -15.943 52.455 -19.319 1.00 14.57 254 ALA A O 1
ATOM 1908 N N . LEU A 1 263 ? -15.080 50.622 -20.261 1.00 15.04 255 LEU A N 1
ATOM 1909 C CA . LEU A 1 263 ? -15.851 50.831 -21.480 1.00 14.10 255 LEU A CA 1
ATOM 1910 C C . LEU A 1 263 ? -17.336 50.660 -21.208 1.00 14.83 255 LEU A C 1
ATOM 1911 O O . LEU A 1 263 ? -18.148 51.390 -21.787 1.00 15.07 255 LEU A O 1
ATOM 1916 N N . GLN A 1 264 ? -17.718 49.726 -20.318 1.00 13.82 256 GLN A N 1
ATOM 1917 C CA . GLN A 1 264 ? -19.128 49.619 -19.937 1.00 12.28 256 GLN A CA 1
ATOM 1918 C C . GLN A 1 264 ? -19.627 50.930 -19.377 1.00 13.88 256 GLN A C 1
ATOM 1919 O O . GLN A 1 264 ? -20.701 51.396 -19.762 1.00 15.38 256 GLN A O 1
ATOM 1925 N N . ALA A 1 265 ? -18.848 51.563 -18.487 1.00 13.29 257 ALA A N 1
ATOM 1926 C CA . ALA A 1 265 ? -19.337 52.803 -17.890 1.00 14.28 257 ALA A CA 1
ATOM 1927 C C . ALA A 1 265 ? -19.494 53.897 -18.935 1.00 14.46 257 ALA A C 1
ATOM 1928 O O . ALA A 1 265 ? -20.444 54.695 -18.870 1.00 15.39 257 ALA A O 1
ATOM 1930 N N . ALA A 1 266 ? -18.554 53.980 -19.893 1.00 12.46 258 ALA A N 1
ATOM 1931 C CA . ALA A 1 266 ? -18.676 54.998 -20.928 1.00 12.51 258 ALA A CA 1
ATOM 1932 C C . ALA A 1 266 ? -19.893 54.739 -21.793 1.00 14.67 258 ALA A C 1
ATOM 1933 O O . ALA A 1 266 ? -20.633 55.664 -22.147 1.00 15.36 258 ALA A O 1
ATOM 1935 N N . MET A 1 267 ? -20.154 53.463 -22.108 1.00 15.62 259 MET A N 1
ATOM 1936 C CA . MET A 1 267 ? -21.352 53.157 -22.884 1.00 18.04 259 MET A CA 1
ATOM 1937 C C . MET A 1 267 ? -22.636 53.446 -22.137 1.00 17.63 259 MET A C 1
ATOM 1938 O O . MET A 1 267 ? -23.690 53.603 -22.790 1.00 22.20 259 MET A O 1
ATOM 1943 N N . GLU A 1 268 ? -22.605 53.454 -20.804 1.00 15.30 260 GLU A N 1
ATOM 1944 C CA A GLU A 1 268 ? -23.772 53.817 -20.015 0.52 17.86 260 GLU A CA 1
ATOM 1945 C CA B GLU A 1 268 ? -23.730 53.817 -19.958 0.48 17.85 260 GLU A CA 1
ATOM 1946 C C . GLU A 1 268 ? -23.879 55.319 -19.790 1.00 19.16 260 GLU A C 1
ATOM 1947 O O . GLU A 1 268 ? -24.740 55.754 -19.028 1.00 20.51 260 GLU A O 1
ATOM 1958 N N . GLY A 1 269 ? -23.023 56.115 -20.419 1.00 16.53 261 GLY A N 1
ATOM 1959 C CA . GLY A 1 269 ? -23.172 57.568 -20.314 1.00 14.77 261 GLY A CA 1
ATOM 1960 C C . GLY A 1 269 ? -22.475 58.235 -19.142 1.00 16.58 261 GLY A C 1
ATOM 1961 O O . GLY A 1 269 ? -22.873 59.355 -18.765 1.00 17.36 261 GLY A O 1
ATOM 1962 N N . TYR A 1 270 ? -21.474 57.588 -18.546 1.00 14.18 262 TYR A N 1
ATOM 1963 C CA . TYR A 1 270 ? -20.660 58.183 -17.493 1.00 12.63 262 TYR A CA 1
ATOM 1964 C C . TYR A 1 270 ? -19.305 58.580 -18.058 1.00 13.57 262 TYR A C 1
ATOM 1965 O O . TYR A 1 270 ? -18.709 57.838 -18.850 1.00 15.34 262 TYR A O 1
ATOM 1974 N N . GLU A 1 271 ? -18.779 59.725 -17.617 1.00 11.94 263 GLU A N 1
ATOM 1975 C CA . GLU A 1 271 ? -17.340 59.910 -17.792 1.00 11.31 263 GLU A CA 1
ATOM 1976 C C . GLU A 1 271 ? -16.560 58.908 -16.938 1.00 14.76 263 GLU A C 1
ATOM 1977 O O . GLU A 1 271 ? -17.014 58.480 -15.879 1.00 13.26 263 GLU A O 1
ATOM 1983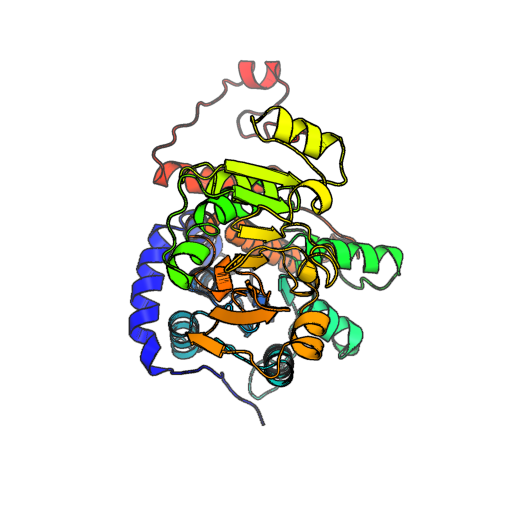 N N . VAL A 1 272 ? -15.352 58.559 -17.399 1.00 12.84 264 VAL A N 1
ATOM 1984 C CA . VAL A 1 272 ? -14.495 57.602 -16.709 1.00 12.23 264 VAL A CA 1
ATOM 1985 C C . VAL A 1 272 ? -13.127 58.242 -16.671 1.00 13.75 264 VAL A C 1
ATOM 1986 O O . VAL A 1 272 ? -12.523 58.472 -17.729 1.00 15.21 264 VAL A O 1
ATOM 1990 N N . LYS A 1 273 ? -12.662 58.585 -15.464 1.00 13.15 265 LYS A N 1
ATOM 1991 C CA . LYS A 1 273 ? -11.431 59.342 -15.302 1.00 11.74 265 LYS A CA 1
ATOM 1992 C C . LYS A 1 273 ? -10.661 58.770 -14.129 1.00 14.10 265 LYS A C 1
ATOM 1993 O O . LYS A 1 273 ? -11.219 58.052 -13.300 1.00 14.45 265 LYS A O 1
ATOM 1999 N N . GLN A 1 274 ? -9.371 59.113 -14.056 1.00 15.15 266 GLN A N 1
ATOM 2000 C CA . GLN A 1 274 ? -8.610 58.809 -12.858 1.00 15.10 266 GLN A CA 1
ATOM 2001 C C . GLN A 1 274 ? -9.121 59.638 -11.685 1.00 14.68 266 GLN A C 1
ATOM 2002 O O . GLN A 1 274 ? -9.549 60.778 -11.842 1.00 15.11 266 GLN A O 1
ATOM 2008 N N . LEU A 1 275 ? -9.080 59.056 -10.489 1.00 15.49 267 LEU A N 1
ATOM 2009 C CA . LEU A 1 275 ? -9.457 59.842 -9.313 1.00 14.67 267 LEU A CA 1
ATOM 2010 C C . LEU A 1 275 ? -8.660 61.146 -9.241 1.00 15.08 267 LEU A C 1
ATOM 2011 O O . LEU A 1 275 ? -9.225 62.204 -8.926 1.00 16.11 267 LEU A O 1
ATOM 2016 N N . ASP A 1 276 ? -7.356 61.105 -9.583 1.00 15.32 268 ASP A N 1
ATOM 2017 C CA . ASP A 1 276 ? -6.545 62.315 -9.511 1.00 15.73 268 ASP A CA 1
ATOM 2018 C C . ASP A 1 276 ? -7.082 63.427 -10.415 1.00 16.79 268 ASP A C 1
ATOM 2019 O O . ASP A 1 276 ? -6.843 64.621 -10.152 1.00 19.12 268 ASP A O 1
ATOM 2024 N N . THR A 1 277 ? -7.762 63.057 -11.510 1.00 15.76 269 THR A N 1
ATOM 2025 C CA . THR A 1 277 ? -8.269 64.041 -12.465 1.00 16.50 269 THR A CA 1
ATOM 2026 C C . THR A 1 277 ? -9.473 64.784 -11.900 1.00 18.10 269 THR A C 1
ATOM 2027 O O . THR A 1 277 ? -9.670 65.975 -12.201 1.00 20.49 269 THR A O 1
ATOM 2031 N N . VAL A 1 278 ? -10.279 64.105 -11.086 1.00 15.75 270 VAL A N 1
ATOM 2032 C CA . VAL A 1 278 ? -11.576 64.623 -10.644 1.00 13.76 270 VAL A CA 1
ATOM 2033 C C . VAL A 1 278 ? -11.651 64.879 -9.145 1.00 15.60 270 VAL A C 1
ATOM 2034 O O . VAL A 1 278 ? -12.654 65.434 -8.671 1.00 17.57 270 VAL A O 1
ATOM 2038 N N . VAL A 1 279 ? -10.617 64.521 -8.376 1.00 16.50 271 VAL A N 1
ATOM 2039 C CA . VAL A 1 279 ? -10.737 64.642 -6.926 1.00 16.32 271 VAL A CA 1
ATOM 2040 C C . VAL A 1 279 ? -10.949 66.079 -6.452 1.00 15.40 271 VAL A C 1
ATOM 2041 O O . VAL A 1 279 ? -11.637 66.295 -5.443 1.00 20.18 271 VAL A O 1
ATOM 2045 N N . ASP A 1 280 ? -10.359 67.083 -7.122 1.00 15.45 272 ASP A N 1
ATOM 2046 C CA . ASP A 1 280 ? -10.440 68.397 -6.504 1.00 15.69 272 ASP A CA 1
ATOM 2047 C C . ASP A 1 280 ? -11.762 69.103 -6.742 1.00 17.49 272 ASP A C 1
ATOM 2048 O O . ASP A 1 280 ? -11.949 70.193 -6.192 1.00 18.90 272 ASP A O 1
ATOM 2053 N N . ASN A 1 281 ? -12.687 68.511 -7.499 1.00 17.08 273 ASN A N 1
ATOM 2054 C CA . ASN A 1 281 ? -13.992 69.144 -7.685 1.00 18.32 273 ASN A CA 1
ATOM 2055 C C . ASN A 1 281 ? -15.148 68.237 -7.299 1.00 17.84 273 ASN A C 1
ATOM 2056 O O . ASN A 1 281 ? -16.315 68.571 -7.578 1.00 18.74 273 ASN A O 1
ATOM 2061 N N . ALA A 1 282 ? -14.855 67.100 -6.689 1.00 17.06 274 ALA A N 1
ATOM 2062 C CA . ALA A 1 282 ? -15.876 66.122 -6.320 1.00 13.60 274 ALA A CA 1
ATOM 2063 C C . ALA A 1 282 ? -16.653 66.597 -5.113 1.00 15.18 274 ALA A C 1
ATOM 2064 O O . ALA A 1 282 ? -16.088 67.196 -4.190 1.00 18.82 274 ALA A O 1
ATOM 2066 N N . ASP A 1 283 ? -17.969 66.325 -5.123 1.00 15.36 275 ASP A N 1
ATOM 2067 C CA . ASP A 1 283 ? -18.794 66.590 -3.956 1.00 12.98 275 ASP A CA 1
ATOM 2068 C C . ASP A 1 283 ? -18.915 65.386 -3.038 1.00 12.91 275 ASP A C 1
ATOM 2069 O O . ASP A 1 283 ? -19.032 65.551 -1.810 1.00 16.30 275 ASP A O 1
ATOM 2074 N N . ILE A 1 284 ? -18.935 64.187 -3.618 1.00 13.35 276 ILE A N 1
ATOM 2075 C CA . ILE A 1 284 ? -19.001 62.922 -2.896 1.00 12.37 276 ILE A CA 1
ATOM 2076 C C . ILE A 1 284 ? -18.044 61.972 -3.589 1.00 13.61 276 ILE A C 1
ATOM 2077 O O . ILE A 1 284 ? -17.993 61.939 -4.825 1.00 14.69 276 ILE A O 1
ATOM 2082 N N . ILE A 1 285 ? -17.298 61.185 -2.802 1.00 14.13 277 ILE A N 1
ATOM 2083 C CA . ILE A 1 285 ? -16.441 60.136 -3.341 1.00 12.04 277 ILE A CA 1
ATOM 2084 C C . ILE A 1 285 ? -16.802 58.865 -2.617 1.00 14.91 277 ILE A C 1
ATOM 2085 O O . ILE A 1 285 ? -16.822 58.851 -1.384 1.00 15.20 277 ILE A O 1
ATOM 2090 N N . ILE A 1 286 ? -17.106 57.801 -3.369 1.00 13.24 278 ILE A N 1
ATOM 2091 C CA . ILE A 1 286 ? -17.493 56.534 -2.763 1.00 14.40 278 ILE A CA 1
ATOM 2092 C C . ILE A 1 286 ? -16.706 55.405 -3.422 1.00 16.49 278 ILE A C 1
ATOM 2093 O O . ILE A 1 286 ? -16.629 55.327 -4.659 1.00 14.99 278 ILE A O 1
ATOM 2098 N N . THR A 1 287 ? -16.092 54.544 -2.597 1.00 14.72 279 THR A N 1
ATOM 2099 C CA . THR A 1 287 ? -15.241 53.472 -3.108 1.00 13.40 279 THR A CA 1
ATOM 2100 C C . THR A 1 287 ? -16.010 52.152 -3.138 1.00 15.23 279 THR A C 1
ATOM 2101 O O . THR A 1 287 ? -16.772 51.844 -2.210 1.00 15.81 279 THR A O 1
ATOM 2105 N N . THR A 1 288 ? -15.787 51.355 -4.219 1.00 13.84 280 THR A N 1
ATOM 2106 C CA . THR A 1 288 ? -16.544 50.125 -4.442 1.00 11.54 280 THR A CA 1
ATOM 2107 C C . THR A 1 288 ? -15.633 48.992 -4.888 1.00 14.61 280 THR A C 1
ATOM 2108 O O . THR A 1 288 ? -16.115 48.034 -5.497 1.00 16.39 280 THR A O 1
ATOM 2112 N N . THR A 1 289 ? -14.329 49.056 -4.594 1.00 14.33 281 THR A N 1
ATOM 2113 C CA . THR A 1 289 ? -13.393 48.217 -5.346 1.00 17.09 281 THR A CA 1
ATOM 2114 C C . THR A 1 289 ? -13.091 46.863 -4.724 1.00 19.88 281 THR A C 1
ATOM 2115 O O . THR A 1 289 ? -12.729 45.932 -5.462 1.00 20.01 281 THR A O 1
ATOM 2119 N N . GLY A 1 290 ? -13.193 46.721 -3.400 1.00 17.63 282 GLY A N 1
ATOM 2120 C CA . GLY A 1 290 ? -12.608 45.557 -2.757 1.00 16.90 282 GLY A CA 1
ATOM 2121 C C . GLY A 1 290 ? -11.093 45.541 -2.749 1.00 17.36 282 GLY A C 1
ATOM 2122 O O . GLY A 1 290 ? -10.495 44.508 -2.411 1.00 17.65 282 GLY A O 1
ATOM 2123 N N . ASN A 1 291 ? -10.454 46.655 -3.123 1.00 16.56 283 ASN A N 1
ATOM 2124 C CA . ASN A 1 291 ? -9.003 46.808 -3.119 1.00 17.41 283 ASN A CA 1
ATOM 2125 C C . ASN A 1 291 ? -8.644 47.619 -1.884 1.00 22.93 283 ASN A C 1
ATOM 2126 O O . ASN A 1 291 ? -9.488 47.862 -1.021 1.00 21.37 283 ASN A O 1
ATOM 2131 N N . PHE A 1 292 ? -7.392 48.055 -1.780 1.00 19.29 284 PHE A N 1
ATOM 2132 C CA . PHE A 1 292 ? -7.017 48.971 -0.713 1.00 18.47 284 PHE A CA 1
ATOM 2133 C C . PHE A 1 292 ? -6.363 50.217 -1.293 1.00 20.81 284 PHE A C 1
ATOM 2134 O O . PHE A 1 292 ? -5.876 50.222 -2.430 1.00 18.15 284 PHE A O 1
ATOM 2142 N N . GLY A 1 293 ? -6.332 51.282 -0.490 1.00 18.68 285 GLY A N 1
ATOM 2143 C CA . GLY A 1 293 ? -5.546 52.447 -0.881 1.00 18.69 285 GLY A CA 1
ATOM 2144 C C . GLY A 1 293 ? -6.128 53.233 -2.045 1.00 19.24 285 GLY A C 1
ATOM 2145 O O . GLY A 1 293 ? -5.372 53.770 -2.874 1.00 18.74 285 GLY A O 1
ATOM 2146 N N . ILE A 1 294 ? -7.449 53.295 -2.137 1.00 17.31 286 ILE A N 1
ATOM 2147 C CA . ILE A 1 294 ? -8.119 53.999 -3.236 1.00 16.08 286 ILE A CA 1
ATOM 2148 C C . ILE A 1 294 ? -8.109 55.495 -2.989 1.00 19.25 286 ILE A C 1
ATOM 2149 O O . ILE A 1 294 ? -7.830 56.291 -3.896 1.00 17.37 286 ILE A O 1
ATOM 2154 N N . VAL A 1 295 ? -8.481 55.898 -1.770 1.00 17.58 287 VAL A N 1
ATOM 2155 C CA . VAL A 1 295 ? -8.502 57.300 -1.361 1.00 15.86 287 VAL A CA 1
ATOM 2156 C C . VAL A 1 295 ? -7.402 57.475 -0.328 1.00 17.57 287 VAL A C 1
ATOM 2157 O O . VAL A 1 295 ? -7.489 56.929 0.783 1.00 17.90 287 VAL A O 1
ATOM 2161 N N . ARG A 1 296 ? -6.353 58.231 -0.690 1.00 16.61 288 ARG A N 1
ATOM 2162 C CA . ARG A 1 296 ? -5.130 58.357 0.094 1.00 16.37 288 ARG A CA 1
ATOM 2163 C C . ARG A 1 296 ? -4.993 59.761 0.653 1.00 17.50 288 ARG A C 1
ATOM 2164 O O . ARG A 1 296 ? -5.757 60.659 0.304 1.00 18.91 288 ARG A O 1
ATOM 2172 N N . GLY A 1 297 ? -3.979 59.949 1.512 1.00 18.91 289 GLY A N 1
ATOM 2173 C CA . GLY A 1 297 ? -3.710 61.282 2.051 1.00 19.78 289 GLY A CA 1
ATOM 2174 C C . GLY A 1 297 ? -3.560 62.335 0.969 1.00 20.36 289 GLY A C 1
ATOM 2175 O O . GLY A 1 297 ? -4.103 63.442 1.077 1.00 19.32 289 GLY A O 1
ATOM 2176 N N . GLU A 1 298 ? -2.864 61.983 -0.114 1.00 20.03 290 GLU A N 1
ATOM 2177 C CA A GLU A 1 298 ? -2.657 62.929 -1.214 0.53 21.27 290 GLU A CA 1
ATOM 2178 C CA B GLU A 1 298 ? -2.649 62.932 -1.192 0.47 21.24 290 GLU A CA 1
ATOM 2179 C C . GLU A 1 298 ? -3.973 63.368 -1.835 1.00 20.97 290 GLU A C 1
ATOM 2180 O O . GLU A 1 298 ? -4.083 64.498 -2.332 1.00 21.40 290 GLU A O 1
ATOM 2191 N N . HIS A 1 299 ? -4.995 62.496 -1.815 1.00 18.07 291 HIS A N 1
ATOM 2192 C CA . HIS A 1 299 ? -6.320 62.865 -2.304 1.00 17.12 291 HIS A CA 1
ATOM 2193 C C . HIS A 1 299 ? -7.055 63.765 -1.321 1.00 18.57 291 HIS A C 1
ATOM 2194 O O . HIS A 1 299 ? -7.667 64.761 -1.726 1.00 17.04 291 HIS A O 1
ATOM 2201 N N . PHE A 1 300 ? -7.041 63.410 -0.025 1.00 19.02 292 PHE A N 1
ATOM 2202 C CA . PHE A 1 300 ? -7.664 64.279 0.981 1.00 17.86 292 PHE A CA 1
ATOM 2203 C C . PHE A 1 300 ? -7.129 65.702 0.892 1.00 18.61 292 PHE A C 1
ATOM 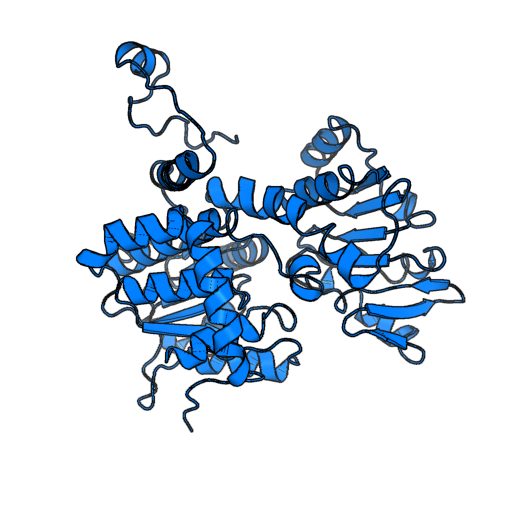2204 O O . PHE A 1 300 ? -7.871 66.674 1.078 1.00 19.35 292 PHE A O 1
ATOM 2212 N N . GLU A 1 301 ? -5.823 65.842 0.640 1.00 18.92 293 GLU A N 1
ATOM 2213 C CA . GLU A 1 301 ? -5.181 67.144 0.532 1.00 17.27 293 GLU A CA 1
ATOM 2214 C C . GLU A 1 301 ? -5.691 67.976 -0.627 1.00 20.11 293 GLU A C 1
ATOM 2215 O O . GLU A 1 301 ? -5.432 69.192 -0.652 1.00 22.34 293 GLU A O 1
ATOM 2221 N N . LYS A 1 302 ? -6.353 67.348 -1.605 1.00 17.89 294 LYS A N 1
ATOM 2222 C CA . LYS A 1 302 ? -6.854 68.048 -2.784 1.00 18.86 294 LYS A CA 1
ATOM 2223 C C . LYS A 1 302 ? -8.359 68.289 -2.747 1.00 21.70 294 LYS A C 1
ATOM 2224 O O . LYS A 1 302 ? -8.865 68.992 -3.626 1.00 21.20 294 LYS A O 1
ATOM 2230 N N . MET A 1 303 ? -9.086 67.714 -1.783 1.00 17.28 295 MET A N 1
ATOM 2231 C CA . MET A 1 303 ? -10.551 67.776 -1.831 1.00 15.37 295 MET A CA 1
ATOM 2232 C C . MET A 1 303 ? -11.064 69.154 -1.453 1.00 17.40 295 MET A C 1
ATOM 2233 O O . MET A 1 303 ? -10.453 69.873 -0.651 1.00 21.15 295 MET A O 1
ATOM 2238 N N . LYS A 1 304 ? -12.225 69.507 -2.013 1.00 19.28 296 LYS A N 1
ATOM 2239 C CA . LYS A 1 304 ? -12.764 70.803 -1.643 1.00 20.57 296 LYS A CA 1
ATOM 2240 C C . LYS A 1 304 ? -13.585 70.712 -0.357 1.00 16.79 296 LYS A C 1
ATOM 2241 O O . LYS A 1 304 ? -13.836 69.635 0.193 1.00 19.56 296 LYS A O 1
ATOM 2247 N N . ASP A 1 305 ? -13.893 71.886 0.188 1.00 19.08 297 ASP A N 1
ATOM 2248 C CA . ASP A 1 305 ? -14.570 71.975 1.478 1.00 18.82 297 ASP A CA 1
ATOM 2249 C C . ASP A 1 305 ? -15.876 71.178 1.475 1.00 18.85 297 ASP A C 1
ATOM 2250 O O . ASP A 1 305 ? -16.674 71.253 0.531 1.00 19.93 297 ASP A O 1
ATOM 2255 N N . LYS A 1 306 ? -16.066 70.406 2.548 1.00 18.28 298 LYS A N 1
ATOM 2256 C CA . LYS A 1 306 ? -17.272 69.623 2.844 1.00 19.27 298 LYS A CA 1
ATOM 2257 C C . LYS A 1 306 ? -17.529 68.492 1.842 1.00 19.49 298 LYS A C 1
ATOM 2258 O O . LYS A 1 306 ? -18.662 68.011 1.694 1.00 19.07 298 LYS A O 1
ATOM 2264 N N . THR A 1 307 ? -16.461 67.973 1.230 1.00 16.43 299 THR A N 1
ATOM 2265 C CA . THR A 1 307 ? -16.564 66.761 0.443 1.00 15.42 299 THR A CA 1
ATOM 2266 C C . THR A 1 307 ? -16.907 65.584 1.347 1.00 15.46 299 THR A C 1
ATOM 2267 O O . THR A 1 307 ? -16.325 65.434 2.428 1.00 17.74 299 THR A O 1
ATOM 2271 N N . ILE A 1 308 ? -17.872 64.769 0.911 1.00 14.61 300 ILE A N 1
ATOM 2272 C CA . ILE A 1 308 ? -18.278 63.557 1.636 1.00 13.02 300 ILE A CA 1
ATOM 2273 C C . ILE A 1 308 ? -17.518 62.373 1.060 1.00 16.01 300 ILE A C 1
ATOM 2274 O O . ILE A 1 308 ? -17.546 62.158 -0.160 1.00 16.55 300 ILE A O 1
ATOM 2279 N N . VAL A 1 309 ? -16.843 61.603 1.929 1.00 15.12 301 VAL A N 1
ATOM 2280 C CA . VAL A 1 309 ? -16.033 60.456 1.510 1.00 14.28 301 VAL A CA 1
ATOM 2281 C C . VAL A 1 309 ? -16.533 59.227 2.248 1.00 14.06 301 VAL A C 1
ATOM 2282 O O . VAL A 1 309 ? -16.742 59.268 3.468 1.00 15.38 301 VAL A O 1
ATOM 2286 N N . CYS A 1 310 ? -16.733 58.134 1.517 1.00 14.72 302 CYS A N 1
ATOM 2287 C CA . CYS A 1 310 ? -17.290 56.939 2.144 1.00 15.91 302 CYS A CA 1
ATOM 2288 C C . CYS A 1 310 ? -16.937 55.722 1.301 1.00 15.37 302 CYS A C 1
ATOM 2289 O O . CYS A 1 310 ? -16.405 55.832 0.193 1.00 15.13 302 CYS A O 1
ATOM 2292 N N . ASN A 1 311 ? -17.247 54.545 1.851 1.00 13.87 303 ASN A N 1
ATOM 2293 C CA . ASN A 1 311 ? -16.834 53.295 1.244 1.00 15.20 303 ASN A CA 1
ATOM 2294 C C . ASN A 1 311 ? -17.981 52.306 1.331 1.00 17.28 303 ASN A C 1
ATOM 2295 O O . ASN A 1 311 ? -18.617 52.199 2.386 1.00 17.07 303 ASN A O 1
ATOM 2300 N N . ILE A 1 312 ? -18.252 51.598 0.230 1.00 13.29 304 ILE A N 1
ATOM 2301 C CA . ILE A 1 312 ? -19.279 50.557 0.243 1.00 13.16 304 ILE A CA 1
ATOM 2302 C C . ILE A 1 312 ? -18.695 49.192 -0.122 1.00 18.56 304 ILE A C 1
ATOM 2303 O O . ILE A 1 312 ? -19.425 48.194 -0.184 1.00 18.93 304 ILE A O 1
ATOM 2308 N N . GLY A 1 313 ? -17.356 49.106 -0.267 1.00 15.22 305 GLY A N 1
ATOM 2309 C CA . GLY A 1 313 ? -16.697 47.815 -0.317 1.00 14.92 305 GLY A CA 1
ATOM 2310 C C . GLY A 1 313 ? -16.609 47.167 1.063 1.00 20.13 305 GLY A C 1
ATOM 2311 O O . GLY A 1 313 ? -16.918 47.769 2.092 1.00 21.12 305 GLY A O 1
ATOM 2312 N N . HIS A 1 314 ? -16.211 45.890 1.082 1.00 21.83 306 HIS A N 1
ATOM 2313 C CA . HIS A 1 314 ? -16.357 45.117 2.320 1.00 24.06 306 HIS A CA 1
ATOM 2314 C C . HIS A 1 314 ? -15.503 45.678 3.463 1.00 25.41 306 HIS A C 1
ATOM 2315 O O . HIS A 1 314 ? -15.959 45.711 4.612 1.00 25.63 306 HIS A O 1
ATOM 2322 N N . PHE A 1 315 ? -14.273 46.130 3.183 1.00 24.10 307 PHE A N 1
ATOM 2323 C CA . PHE A 1 315 ? -13.349 46.536 4.238 1.00 24.82 307 PHE A CA 1
ATOM 2324 C C . PHE A 1 315 ? -13.032 48.024 4.187 1.00 26.21 307 PHE A C 1
ATOM 2325 O O . PHE A 1 315 ? -12.989 48.616 3.112 1.00 21.40 307 PHE A O 1
ATOM 2333 N N . ASP A 1 316 ? -12.737 48.611 5.354 1.00 28.12 308 ASP A N 1
ATOM 2334 C CA . ASP A 1 316 ? -12.552 50.060 5.398 1.00 28.32 308 ASP A CA 1
ATOM 2335 C C . ASP A 1 316 ? -11.220 50.534 4.814 1.00 29.07 308 ASP A C 1
ATOM 2336 O O . ASP A 1 316 ? -11.073 51.741 4.580 1.00 31.05 308 ASP A O 1
ATOM 2341 N N . ASN A 1 317 ? -10.278 49.636 4.524 1.00 20.49 309 ASN A N 1
ATOM 2342 C CA . ASN A 1 317 ? -8.969 50.074 4.040 1.00 17.57 309 ASN A CA 1
ATOM 2343 C C . ASN A 1 317 ? -8.999 50.599 2.594 1.00 19.46 309 ASN A C 1
ATOM 2344 O O . ASN A 1 317 ? -7.928 50.941 2.055 1.00 19.04 309 ASN A O 1
ATOM 2349 N N . GLU A 1 318 ? -10.180 50.696 1.959 1.00 18.47 310 GLU A N 1
ATOM 2350 C CA . GLU A 1 318 ? -10.235 51.393 0.676 1.00 17.01 310 GLU A CA 1
ATOM 2351 C C . GLU A 1 318 ? -9.886 52.856 0.862 1.00 17.40 310 GLU A C 1
ATOM 2352 O O . GLU A 1 318 ? -9.368 53.498 -0.056 1.00 18.74 310 GLU A O 1
ATOM 2358 N N . ILE A 1 319 ? -10.160 53.396 2.050 1.00 17.84 311 ILE A N 1
ATOM 2359 C CA . ILE A 1 319 ? -9.877 54.790 2.398 1.00 16.61 311 ILE A CA 1
ATOM 2360 C C . ILE A 1 319 ? -8.785 54.769 3.453 1.00 18.10 311 ILE A C 1
ATOM 2361 O O . ILE A 1 319 ? -8.848 53.955 4.379 1.00 21.78 311 ILE A O 1
ATOM 2366 N N . ASP A 1 320 ? -7.769 55.641 3.323 1.00 15.67 312 ASP A N 1
ATOM 2367 C CA . ASP A 1 320 ? -6.667 55.624 4.292 1.00 16.64 312 ASP A CA 1
ATOM 2368 C C . ASP A 1 320 ? -7.085 56.415 5.537 1.00 20.11 312 ASP A C 1
ATOM 2369 O O . ASP A 1 320 ? -6.684 57.563 5.774 1.00 18.97 312 ASP A O 1
ATOM 2374 N N . MET A 1 321 ? -7.922 55.765 6.354 1.00 18.21 313 MET A N 1
ATOM 2375 C CA . MET A 1 321 ? -8.383 56.360 7.603 1.00 20.37 313 MET A CA 1
ATOM 2376 C C . MET A 1 321 ? -7.260 56.527 8.603 1.00 22.48 313 MET A C 1
ATOM 2377 O O . MET A 1 321 ? -7.291 57.451 9.429 1.00 22.96 313 MET A O 1
ATOM 2382 N N . ALA A 1 322 ? -6.240 55.668 8.545 1.00 21.73 314 ALA A N 1
ATOM 2383 C CA . ALA A 1 322 ? -5.106 55.847 9.447 1.00 24.69 314 ALA A CA 1
ATOM 2384 C C . ALA A 1 322 ? -4.419 57.186 9.203 1.00 25.66 314 ALA A C 1
ATOM 2385 O O . ALA A 1 322 ? -4.091 57.911 10.155 1.00 23.11 314 ALA A O 1
ATOM 2387 N N . TRP A 1 323 ? -4.208 57.536 7.928 1.00 22.74 315 TRP A N 1
ATOM 2388 C CA . TRP A 1 323 ? -3.601 58.818 7.598 1.00 25.20 315 TRP A CA 1
ATOM 2389 C C . TRP A 1 323 ? -4.464 59.961 8.101 1.00 21.53 315 TRP A C 1
ATOM 2390 O O . TRP A 1 323 ? -3.965 60.923 8.692 1.00 22.88 315 TRP A O 1
ATOM 2401 N N . LEU A 1 324 ? -5.776 59.869 7.865 1.00 19.66 316 LEU A N 1
ATOM 2402 C CA . LEU A 1 324 ? -6.659 60.967 8.230 1.00 18.59 316 LEU A CA 1
ATOM 2403 C C . LEU A 1 324 ? -6.705 61.159 9.740 1.00 22.73 316 LEU A C 1
ATOM 2404 O O . LEU A 1 324 ? -6.634 62.293 10.228 1.00 22.56 316 LEU A O 1
ATOM 2409 N N . ASN A 1 325 ? -6.793 60.060 10.498 1.00 23.44 317 ASN A N 1
ATOM 2410 C CA . ASN A 1 325 ? -6.823 60.183 11.956 1.00 23.01 317 ASN A CA 1
ATOM 2411 C C . ASN A 1 325 ? -5.478 60.620 12.516 1.00 23.24 317 ASN A C 1
ATOM 2412 O O . ASN A 1 325 ? -5.423 61.389 13.483 1.00 24.44 317 ASN A O 1
ATOM 2417 N N . LYS A 1 326 ? -4.381 60.134 11.944 1.00 23.09 318 LYS A N 1
ATOM 2418 C CA . LYS A 1 326 ? -3.074 60.528 12.465 1.00 24.86 318 LYS A CA 1
ATOM 2419 C C . LYS A 1 326 ? -2.836 62.009 12.244 1.00 28.66 318 LYS A C 1
ATOM 2420 O O . LYS A 1 326 ? -2.369 62.726 13.142 1.00 32.15 318 LYS A O 1
ATOM 2426 N N . ASN A 1 327 ? -3.126 62.479 11.039 1.00 26.41 319 ASN A N 1
ATOM 2427 C CA . ASN A 1 327 ? -2.741 63.821 10.644 1.00 26.56 319 ASN A CA 1
ATOM 2428 C C . ASN A 1 327 ? -3.778 64.868 10.994 1.00 25.42 319 ASN A C 1
ATOM 2429 O O . ASN A 1 327 ? -3.412 66.035 11.179 1.00 29.13 319 ASN A O 1
ATOM 2434 N N . HIS A 1 328 ? -5.050 64.479 11.125 1.00 25.56 320 HIS A N 1
ATOM 2435 C CA . HIS A 1 328 ? -6.094 65.478 11.333 1.00 27.31 320 HIS A CA 1
ATOM 2436 C C . HIS A 1 328 ? -7.127 65.029 12.352 1.00 27.99 320 HIS A C 1
ATOM 2437 O O . HIS A 1 328 ? -8.187 65.661 12.456 1.00 30.65 320 HIS A O 1
ATOM 2444 N N . GLY A 1 329 ? -6.843 63.989 13.141 1.00 27.31 321 GLY A N 1
ATOM 2445 C CA . GLY A 1 329 ? -7.840 63.487 14.072 1.00 29.12 321 GLY A CA 1
ATOM 2446 C C . GLY A 1 329 ? -8.033 64.349 15.300 1.00 32.11 321 GLY A C 1
ATOM 2447 O O . GLY A 1 329 ? -9.096 64.282 15.928 1.00 33.76 321 GLY A O 1
ATOM 2448 N N . ALA A 1 330 ? -7.036 65.163 15.650 1.00 32.31 322 ALA A N 1
ATOM 2449 C CA . ALA A 1 330 ? -7.117 65.932 16.886 1.00 35.22 322 ALA A CA 1
ATOM 2450 C C . ALA A 1 330 ? -8.284 66.910 16.872 1.00 40.43 322 ALA A C 1
ATOM 2451 O O . ALA A 1 330 ? -8.883 67.175 17.920 1.00 46.39 322 ALA A O 1
ATOM 2453 N N . THR A 1 331 ? -8.633 67.454 15.709 1.00 35.27 323 THR A N 1
ATOM 2454 C CA . THR A 1 331 ? -9.781 68.346 15.628 1.00 42.19 323 THR A CA 1
ATOM 2455 C C . THR A 1 331 ? -10.999 67.690 14.957 1.00 35.56 323 THR A C 1
ATOM 2456 O O . THR A 1 331 ? -11.890 68.392 14.468 1.00 38.22 323 THR A O 1
ATOM 2460 N N . LYS A 1 332 ? -11.065 66.358 14.937 1.00 26.69 324 LYS A N 1
ATOM 2461 C CA . LYS A 1 332 ? -12.263 65.668 14.466 1.00 25.22 324 LYS A CA 1
ATOM 2462 C C . LYS A 1 332 ? -13.479 66.079 15.298 1.00 26.58 324 LYS A C 1
ATOM 2463 O O . LYS A 1 332 ? -13.405 66.169 16.528 1.00 28.92 324 LYS A O 1
ATOM 2469 N N . VAL A 1 333 ? -14.609 66.308 14.625 1.00 21.88 325 VAL A N 1
ATOM 2470 C CA . VAL A 1 333 ? -15.877 66.639 15.272 1.00 23.16 325 VAL A CA 1
ATOM 2471 C C . VAL A 1 333 ? -16.901 65.610 14.841 1.00 21.74 325 VAL A C 1
ATOM 2472 O O . VAL A 1 333 ? -17.110 65.412 13.639 1.00 25.45 325 VAL A O 1
ATOM 2476 N N . GLU A 1 334 ? -17.581 64.996 15.806 1.00 22.67 326 GLU A N 1
ATOM 2477 C CA . GLU A 1 334 ? -18.688 64.117 15.446 1.00 20.96 326 GLU A CA 1
ATOM 2478 C C . GLU A 1 334 ? -19.921 64.975 15.202 1.00 23.17 326 GLU A C 1
ATOM 2479 O O . GLU A 1 334 ? -20.391 65.647 16.125 1.00 24.74 326 GLU A O 1
ATOM 2485 N N . ILE A 1 335 ? -20.427 64.970 13.963 1.00 20.79 327 ILE A N 1
ATOM 2486 C CA . ILE A 1 335 ? -21.682 65.663 13.676 1.00 19.75 327 ILE A CA 1
ATOM 2487 C C . ILE A 1 335 ? -22.830 64.933 14.359 1.00 20.91 327 ILE A C 1
ATOM 2488 O O . ILE A 1 335 ? -23.681 65.534 15.036 1.00 22.61 327 ILE A O 1
ATOM 2493 N N . LYS A 1 336 ? -22.877 63.625 14.145 1.00 20.43 328 LYS A N 1
ATOM 2494 C CA . LYS A 1 336 ? -23.727 62.671 14.845 1.00 21.58 328 LYS A CA 1
ATOM 2495 C C . LYS A 1 336 ? -23.076 61.311 14.654 1.00 23.10 328 LYS A C 1
ATOM 2496 O O . LYS A 1 336 ? -22.136 61.186 13.866 1.00 21.63 328 LYS A O 1
ATOM 2502 N N . PRO A 1 337 ? -23.537 60.272 15.343 1.00 23.92 329 PRO A N 1
ATOM 2503 C CA . PRO A 1 337 ? -22.859 58.977 15.208 1.00 21.61 329 PRO A CA 1
ATOM 2504 C C . PRO A 1 337 ? -22.710 58.532 13.754 1.00 22.05 329 PRO A C 1
ATOM 2505 O O . PRO A 1 337 ? -23.669 58.547 12.976 1.00 23.01 329 PRO A O 1
ATOM 2509 N N . GLN A 1 338 ? -21.469 58.165 13.399 1.00 23.38 330 GLN A N 1
ATOM 2510 C CA . GLN A 1 338 ? -21.048 57.690 12.070 1.00 21.73 330 GLN A CA 1
ATOM 2511 C C . GLN A 1 338 ? -21.046 58.791 11.023 1.00 19.19 330 GLN A C 1
ATOM 2512 O O . GLN A 1 338 ? -20.978 58.508 9.821 1.00 20.64 330 GLN A O 1
ATOM 2518 N N . VAL A 1 339 ? -21.021 60.056 11.452 1.00 17.80 331 VAL A N 1
ATOM 2519 C CA . VAL A 1 339 ? -20.849 61.185 10.534 1.00 18.26 331 VAL A CA 1
ATOM 2520 C C . VAL A 1 339 ? -19.796 62.073 11.177 1.00 18.51 331 VAL A C 1
ATOM 2521 O O . VAL A 1 339 ? -20.097 62.804 12.124 1.00 20.93 331 VAL A O 1
ATOM 2525 N N . ASP A 1 340 ? -18.544 62.001 10.698 1.00 19.05 332 ASP A N 1
ATOM 2526 C CA . ASP A 1 340 ? -17.441 62.698 11.352 1.00 18.77 332 ASP A CA 1
ATOM 2527 C C . ASP A 1 340 ? -16.903 63.782 10.429 1.00 21.50 332 ASP A C 1
ATOM 2528 O O . ASP A 1 340 ? -16.796 63.574 9.224 1.00 22.26 332 ASP A O 1
ATOM 2533 N N . LYS A 1 341 ? -16.539 64.927 10.993 1.00 19.99 333 LYS A N 1
ATOM 2534 C CA . LYS A 1 341 ? -16.013 66.056 10.223 1.00 18.64 333 LYS A CA 1
ATOM 2535 C C . LYS A 1 341 ? -14.562 66.299 10.624 1.00 19.73 333 LYS A C 1
ATOM 2536 O O . LYS A 1 341 ? -14.280 66.557 11.796 1.00 22.54 333 LYS A O 1
ATOM 2542 N N . TYR A 1 342 ? -13.651 66.218 9.649 1.00 19.17 334 TYR A N 1
ATOM 2543 C CA . TYR A 1 342 ? -12.237 66.502 9.842 1.00 21.29 334 TYR A CA 1
ATOM 2544 C C . TYR A 1 342 ? -11.898 67.797 9.130 1.00 20.05 334 TYR A C 1
ATOM 2545 O O . TYR A 1 342 ? -12.515 68.137 8.123 1.00 25.77 334 TYR A O 1
ATOM 2554 N N . ASN A 1 343 ? -10.910 68.525 9.638 1.00 22.44 335 ASN A N 1
ATOM 2555 C CA . ASN A 1 343 ? -10.436 69.692 8.916 1.00 25.04 335 ASN A CA 1
ATOM 2556 C C . ASN A 1 343 ? -9.038 69.424 8.385 1.00 24.90 335 ASN A C 1
ATOM 2557 O O . ASN A 1 343 ? -8.097 69.220 9.163 1.00 28.08 335 ASN A O 1
ATOM 2562 N N . VAL A 1 344 ? -8.913 69.433 7.063 1.00 22.93 336 VAL A N 1
ATOM 2563 C CA . VAL A 1 344 ? -7.653 69.181 6.369 1.00 21.62 336 VAL A CA 1
ATOM 2564 C C . VAL A 1 344 ? -7.204 70.506 5.768 1.00 23.29 336 VAL A C 1
ATOM 2565 O O . VAL A 1 344 ? -7.710 70.917 4.719 1.00 22.89 336 VAL A O 1
ATOM 2569 N N . ASN A 1 345 ? -6.239 71.171 6.412 1.00 25.79 337 ASN A N 1
ATOM 2570 C CA . ASN A 1 345 ? -5.642 72.404 5.886 1.00 26.76 337 ASN A CA 1
ATOM 2571 C C . ASN A 1 345 ? -6.707 73.433 5.511 1.00 27.96 337 ASN A C 1
ATOM 2572 O O . ASN A 1 345 ? -6.606 74.121 4.494 1.00 27.42 337 ASN A O 1
ATOM 2577 N N . GLY A 1 346 ? -7.762 73.505 6.314 1.00 25.61 338 GLY A N 1
ATOM 2578 C CA . GLY A 1 346 ? -8.787 74.510 6.141 1.00 26.93 338 GLY A CA 1
ATOM 2579 C C . GLY A 1 346 ? -10.052 74.041 5.448 1.00 26.14 338 GLY A C 1
ATOM 2580 O O . GLY A 1 346 ? -11.035 74.799 5.420 1.00 27.27 338 GLY A O 1
ATOM 2581 N N . ASN A 1 347 ? -10.067 72.835 4.884 1.00 21.33 339 ASN A N 1
ATOM 2582 C CA . ASN A 1 347 ? -11.246 72.294 4.208 1.00 18.15 339 ASN A CA 1
ATOM 2583 C C . ASN A 1 347 ? -11.827 71.162 5.031 1.00 23.27 339 ASN A C 1
ATOM 2584 O O . ASN A 1 347 ? -11.095 70.253 5.428 1.00 23.69 339 ASN A O 1
ATOM 2589 N N . ASP A 1 348 ? -13.149 71.193 5.252 1.00 21.73 340 ASP A N 1
ATOM 2590 C CA . ASP A 1 348 ? -13.795 70.127 5.992 1.00 21.71 340 ASP A CA 1
ATOM 2591 C C . ASP A 1 348 ? -13.959 68.910 5.096 1.00 22.05 340 ASP A C 1
ATOM 2592 O O . ASP A 1 348 ? -14.297 69.036 3.914 1.00 22.75 340 ASP A O 1
ATOM 2597 N N . ILE A 1 349 ? -13.717 67.731 5.669 1.00 18.69 341 ILE A N 1
ATOM 2598 C CA . ILE A 1 349 ? -13.956 66.445 5.018 1.00 16.78 341 ILE A CA 1
ATOM 2599 C C . ILE A 1 349 ? -14.929 65.676 5.895 1.00 18.16 341 ILE A C 1
ATOM 2600 O O . ILE A 1 349 ? -14.683 65.511 7.094 1.00 20.56 341 ILE A O 1
ATOM 2605 N N . ILE A 1 350 ? -16.011 65.177 5.301 1.00 17.53 342 ILE 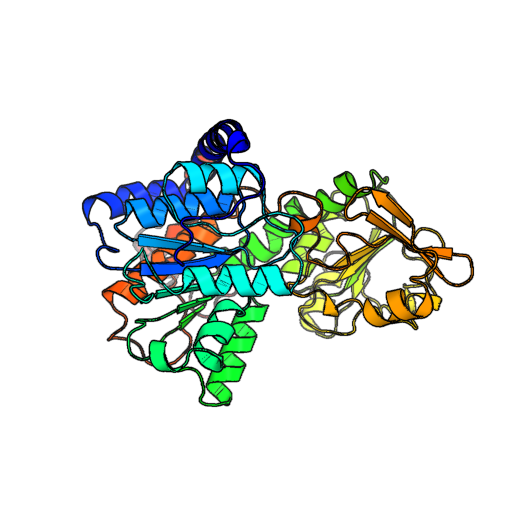A N 1
ATOM 2606 C CA A ILE A 1 350 ? -17.048 64.456 6.031 0.61 19.03 342 ILE A CA 1
ATOM 2607 C CA B ILE A 1 350 ? -17.051 64.459 6.030 0.39 18.72 342 ILE A CA 1
ATOM 2608 C C . ILE A 1 350 ? -16.898 62.974 5.747 1.00 15.84 342 ILE A C 1
ATOM 2609 O O . ILE A 1 350 ? -17.037 62.545 4.602 1.00 19.37 342 ILE A O 1
ATOM 2618 N N . ILE A 1 351 ? -16.598 62.189 6.790 1.00 17.47 343 ILE A N 1
ATOM 2619 C CA . ILE A 1 351 ? -16.394 60.746 6.669 1.00 15.54 343 ILE A CA 1
ATOM 2620 C C . ILE A 1 351 ? -17.609 60.025 7.226 1.00 16.24 343 ILE A C 1
ATOM 2621 O O . ILE A 1 351 ? -18.035 60.293 8.361 1.00 19.72 343 ILE A O 1
ATOM 2626 N N . LEU A 1 352 ? -18.145 59.090 6.450 1.00 15.18 344 LEU A N 1
ATOM 2627 C CA . LEU A 1 352 ? -19.304 58.309 6.877 1.00 15.61 344 LEU A CA 1
ATOM 2628 C C . LEU A 1 352 ? -18.868 56.942 7.391 1.00 17.28 344 LEU A C 1
ATOM 2629 O O . LEU A 1 352 ? -18.049 56.256 6.756 1.00 18.39 344 LEU A O 1
ATOM 2634 N N . ALA A 1 353 ? -19.394 56.567 8.560 1.00 16.73 345 ALA A N 1
ATOM 2635 C CA . ALA A 1 353 ? -19.216 55.235 9.164 1.00 17.12 345 ALA A CA 1
ATOM 2636 C C . ALA A 1 353 ? -17.742 54.866 9.313 1.00 19.90 345 ALA A C 1
ATOM 2637 O O . ALA A 1 353 ? -17.370 53.692 9.232 1.00 18.82 345 ALA A O 1
ATOM 2639 N N . GLU A 1 354 ? -16.890 55.863 9.550 1.00 18.21 346 GLU A N 1
ATOM 2640 C CA . GLU A 1 354 ? -15.460 55.633 9.751 1.00 16.68 346 GLU A CA 1
ATOM 2641 C C . GLU A 1 354 ? -14.849 54.862 8.587 1.00 21.25 346 GLU A C 1
ATOM 2642 O O . GLU A 1 354 ? -13.839 54.161 8.761 1.00 21.46 346 GLU A O 1
ATOM 2648 N N . GLY A 1 355 ? -15.439 54.996 7.392 1.00 20.37 347 GLY A N 1
ATOM 2649 C CA . GLY A 1 355 ? -14.912 54.300 6.225 1.00 19.26 347 GLY A CA 1
ATOM 2650 C C . GLY A 1 355 ? -15.390 52.869 6.073 1.00 21.38 347 GLY A C 1
ATOM 2651 O O . GLY A 1 355 ? -14.970 52.188 5.123 1.00 23.16 347 GLY A O 1
ATOM 2652 N N . ARG A 1 356 ? -16.223 52.384 6.984 1.00 18.91 348 ARG A N 1
ATOM 2653 C CA . ARG A 1 356 ? -16.795 51.040 6.914 1.00 20.39 348 ARG A CA 1
ATOM 2654 C C . ARG A 1 356 ? -18.015 51.042 5.991 1.00 18.84 348 ARG A C 1
ATOM 2655 O O . ARG A 1 356 ? -18.613 52.086 5.745 1.00 19.96 348 ARG A O 1
ATOM 2663 N N . LEU A 1 357 ? -18.412 49.852 5.526 1.00 18.35 349 LEU A N 1
ATOM 2664 C CA . LEU A 1 357 ? -19.433 49.790 4.472 1.00 16.38 349 LEU A CA 1
ATOM 2665 C C . LEU A 1 357 ? -20.644 50.647 4.829 1.00 18.89 349 LEU A C 1
ATOM 2666 O O . LEU A 1 357 ? -21.319 50.429 5.844 1.00 19.02 349 LEU A O 1
ATOM 2671 N N . VAL A 1 358 ? -20.888 51.629 3.973 1.00 17.72 350 VAL A N 1
ATOM 2672 C CA . VAL A 1 358 ? -21.704 52.760 4.369 1.00 15.53 350 VAL A CA 1
ATOM 2673 C C . VAL A 1 358 ? -23.181 52.441 4.310 1.00 17.39 350 VAL A C 1
ATOM 2674 O O . VAL A 1 358 ? -23.964 53.020 5.069 1.00 17.70 350 VAL A O 1
ATOM 2678 N N . ASN A 1 359 ? -23.604 51.547 3.420 1.00 16.26 351 ASN A N 1
ATOM 2679 C CA . ASN A 1 359 ? -25.033 51.264 3.329 1.00 17.11 351 ASN A CA 1
ATOM 2680 C C . ASN A 1 359 ? -25.536 50.586 4.597 1.00 19.27 351 ASN A C 1
ATOM 2681 O O . ASN A 1 359 ? -26.620 50.918 5.099 1.00 19.29 351 ASN A O 1
ATOM 2686 N N . LEU A 1 360 ? -24.731 49.697 5.179 1.00 17.54 352 LEU A N 1
ATOM 2687 C CA . LEU A 1 360 ? -25.088 49.090 6.453 1.00 17.12 352 LEU A CA 1
ATOM 2688 C C . LEU A 1 360 ? -24.723 49.970 7.644 1.00 21.30 352 LEU A C 1
ATOM 2689 O O . LEU A 1 360 ? -25.364 49.869 8.698 1.00 20.78 352 LEU A O 1
ATOM 2694 N N . GLY A 1 361 ? -23.692 50.818 7.505 1.00 17.64 353 GLY A N 1
ATOM 2695 C CA . GLY A 1 361 ? -23.245 51.597 8.651 1.00 18.41 353 GLY A CA 1
ATOM 2696 C C . GLY A 1 361 ? -24.085 52.827 8.918 1.00 20.39 353 GLY A C 1
ATOM 2697 O O . GLY A 1 361 ? -24.265 53.215 10.078 1.00 21.64 353 GLY A O 1
ATOM 2698 N N . CYS A 1 362 ? -24.609 53.452 7.865 1.00 17.13 354 CYS A N 1
ATOM 2699 C CA . CYS A 1 362 ? -25.392 54.670 7.997 1.00 15.70 354 CYS A CA 1
ATOM 2700 C C . CYS A 1 362 ? -26.844 54.488 7.588 1.00 20.28 354 CYS A C 1
ATOM 2701 O O . CYS A 1 362 ? -27.629 55.435 7.717 1.00 19.33 354 CYS A O 1
ATOM 2704 N N . ALA A 1 363 ? -27.226 53.311 7.081 1.00 18.27 355 ALA A N 1
ATOM 2705 C CA . ALA A 1 363 ? -28.638 53.046 6.817 1.00 20.61 355 ALA A CA 1
ATOM 2706 C C . ALA A 1 363 ? -28.891 51.611 7.249 1.00 19.14 355 ALA A C 1
ATOM 2707 O O . ALA A 1 363 ? -28.399 51.220 8.306 1.00 21.36 355 ALA A O 1
ATOM 2709 N N . THR A 1 364 ? -29.665 50.833 6.485 1.00 17.77 356 THR A N 1
ATOM 2710 C CA . THR A 1 364 ? -30.034 49.478 6.888 1.00 16.06 356 THR A CA 1
ATOM 2711 C C . THR A 1 364 ? -29.586 48.437 5.872 1.00 18.09 356 THR A C 1
ATOM 2712 O O . THR A 1 364 ? -30.162 47.345 5.829 1.00 18.38 356 THR A O 1
ATOM 2716 N N . GLY A 1 365 ? -28.574 48.754 5.053 1.00 16.50 357 GLY A N 1
ATOM 2717 C CA . GLY A 1 365 ? -28.200 47.797 4.013 1.00 18.39 357 GLY A CA 1
ATOM 2718 C C . GLY A 1 365 ? -29.300 47.590 2.972 1.00 19.74 357 GLY A C 1
ATOM 2719 O O . GLY A 1 365 ? -30.250 48.375 2.832 1.00 18.39 357 GLY A O 1
ATOM 2720 N N . HIS A 1 366 ? -29.133 46.532 2.203 1.00 17.17 358 HIS A N 1
ATOM 2721 C CA . HIS A 1 366 ? -30.086 46.211 1.144 1.00 17.66 358 HIS A CA 1
ATOM 2722 C C . HIS A 1 366 ? -31.468 45.910 1.700 1.00 18.66 358 HIS A C 1
ATOM 2723 O O . HIS A 1 366 ? -31.621 45.482 2.850 1.00 19.34 358 HIS A O 1
ATOM 2730 N N . PRO A 1 367 ? -32.491 46.072 0.865 1.00 17.00 359 PRO A N 1
ATOM 2731 C CA A PRO A 1 367 ? -33.854 45.711 1.261 0.55 18.49 359 PRO A CA 1
ATOM 2732 C CA B PRO A 1 367 ? -33.849 45.711 1.275 0.45 18.35 359 PRO A CA 1
ATOM 2733 C C . PRO A 1 367 ? -34.082 44.205 1.270 1.00 21.09 359 PRO A C 1
ATOM 2734 O O . PRO A 1 367 ? -33.354 43.429 0.644 1.00 20.70 359 PRO A O 1
ATOM 2741 N N . SER A 1 368 ? -35.149 43.809 1.972 1.00 17.48 360 SER A N 1
ATOM 2742 C CA . SER A 1 368 ? -35.471 42.393 2.145 1.00 17.61 360 SER A CA 1
ATOM 2743 C C . SER A 1 368 ? -35.565 41.641 0.818 1.00 19.76 360 SER A C 1
ATOM 2744 O O . SER A 1 368 ? -35.065 40.516 0.703 1.00 19.82 360 SER A O 1
ATOM 2747 N N . PHE A 1 369 ? -36.230 42.220 -0.193 1.00 18.16 361 PHE A N 1
ATOM 2748 C CA . PHE A 1 369 ? -36.501 41.437 -1.402 1.00 16.95 361 PHE A CA 1
ATOM 2749 C C . PHE A 1 369 ? -35.212 40.989 -2.078 1.00 19.39 361 PHE A C 1
ATOM 2750 O O . PHE A 1 369 ? -35.088 39.823 -2.480 1.00 19.62 361 PHE A O 1
ATOM 2758 N N . VAL A 1 370 ? -34.230 41.870 -2.206 1.00 17.46 362 VAL A N 1
ATOM 2759 C CA A VAL A 1 370 ? -33.011 41.425 -2.860 0.17 19.73 362 VAL A CA 1
ATOM 2760 C CA B VAL A 1 370 ? -33.017 41.413 -2.865 0.42 18.51 362 VAL A CA 1
ATOM 2761 C CA C VAL A 1 370 ? -32.969 41.476 -2.833 0.41 18.07 362 VAL A CA 1
ATOM 2762 C C . VAL A 1 370 ? -32.245 40.466 -1.954 1.00 19.31 362 VAL A C 1
ATOM 2763 O O . VAL A 1 370 ? -31.626 39.515 -2.442 1.00 20.08 362 VAL A O 1
ATOM 2773 N N . MET A 1 371 ? -32.307 40.660 -0.628 1.00 17.76 363 MET A N 1
ATOM 2774 C CA . MET A 1 371 ? -31.604 39.731 0.256 1.00 19.01 363 MET A CA 1
ATOM 2775 C C . MET A 1 371 ? -32.245 38.361 0.265 1.00 19.44 363 MET A C 1
ATOM 2776 O O . MET A 1 371 ? -31.567 37.378 0.593 1.00 19.57 363 MET A O 1
ATOM 2781 N N . SER A 1 372 ? -33.526 38.274 -0.097 1.00 17.81 364 SER A N 1
ATOM 2782 C CA . SER A 1 372 ? -34.153 36.960 -0.228 1.00 19.86 364 SER A CA 1
ATOM 2783 C C . SER A 1 372 ? -33.463 36.127 -1.311 1.00 20.27 364 SER A C 1
ATOM 2784 O O . SER A 1 372 ? -33.349 34.896 -1.192 1.00 19.59 364 SER A O 1
ATOM 2787 N N . ASN A 1 373 ? -32.968 36.781 -2.363 1.00 17.72 365 ASN A N 1
ATOM 2788 C CA . ASN A 1 373 ? -32.239 36.045 -3.390 1.00 18.10 365 ASN A CA 1
ATOM 2789 C C . ASN A 1 373 ? -30.923 35.519 -2.844 1.00 17.95 365 ASN A C 1
ATOM 2790 O O . ASN A 1 373 ? -30.648 34.310 -2.901 1.00 20.00 365 ASN A O 1
ATOM 2795 N N . SER A 1 374 ? -30.121 36.397 -2.237 1.00 18.08 366 SER A N 1
ATOM 2796 C CA . SER A 1 374 ? -28.849 35.957 -1.671 1.00 18.38 366 SER A CA 1
ATOM 2797 C C . SER A 1 374 ? -29.044 34.871 -0.621 1.00 20.28 366 SER A C 1
ATOM 2798 O O . SER A 1 374 ? -28.279 33.898 -0.557 1.00 22.34 366 SER A O 1
ATOM 2801 N N . PHE A 1 375 ? -30.041 35.040 0.238 1.00 18.42 367 PHE A N 1
ATOM 2802 C CA . PHE A 1 375 ? -30.193 34.123 1.352 1.00 18.22 367 PHE A CA 1
ATOM 2803 C C . PHE A 1 375 ? -30.903 32.833 0.948 1.00 20.23 367 PHE A C 1
ATOM 2804 O O . PHE A 1 375 ? -30.715 31.808 1.611 1.00 22.32 367 PHE A O 1
ATOM 2812 N N . SER A 1 376 ? -31.679 32.848 -0.133 1.00 18.30 368 SER A N 1
ATOM 2813 C CA . SER A 1 376 ? -32.149 31.581 -0.700 1.00 18.83 368 SER A CA 1
ATOM 2814 C C . SER A 1 376 ? -30.974 30.757 -1.209 1.00 21.00 368 SER A C 1
ATOM 2815 O O . SER A 1 376 ? -30.880 29.560 -0.934 1.00 21.28 368 SER A O 1
ATOM 2818 N N . ASN A 1 377 ? -30.063 31.392 -1.957 1.00 19.82 369 ASN A N 1
ATOM 2819 C CA . ASN A 1 377 ? -28.829 30.707 -2.333 1.00 19.54 369 ASN A CA 1
ATOM 2820 C C . ASN A 1 377 ? -28.065 30.216 -1.107 1.00 23.12 369 ASN A C 1
ATOM 2821 O O . ASN A 1 377 ? -27.576 29.088 -1.092 1.00 23.52 369 ASN A O 1
ATOM 2826 N N . GLN A 1 378 ? -27.940 31.057 -0.073 1.00 21.67 370 GLN A N 1
ATOM 2827 C CA . GLN A 1 378 ? -27.206 30.678 1.134 1.00 25.31 370 GLN A CA 1
ATOM 2828 C C . GLN A 1 378 ? -27.821 29.443 1.790 1.00 25.90 370 GLN A C 1
ATOM 2829 O O . GLN A 1 378 ? -27.108 28.530 2.224 1.00 28.13 370 GLN A O 1
ATOM 2835 N N . THR A 1 379 ? -29.151 29.381 1.838 1.00 22.13 371 THR A N 1
ATOM 2836 C CA . THR A 1 379 ? -29.801 28.233 2.463 1.00 20.74 371 THR A CA 1
ATOM 2837 C C . THR A 1 379 ? -29.575 26.966 1.651 1.00 26.60 371 THR A C 1
ATOM 2838 O O . THR A 1 379 ? -29.264 25.910 2.212 1.00 28.78 371 THR A O 1
ATOM 2842 N N . LEU A 1 380 ? -29.755 27.046 0.328 1.00 23.37 372 LEU A N 1
ATOM 2843 C CA . LEU A 1 380 ? -29.540 25.871 -0.514 1.00 22.92 372 LEU A CA 1
ATOM 2844 C C . LEU A 1 380 ? -28.093 25.388 -0.437 1.00 26.72 372 LEU A C 1
ATOM 2845 O O . LEU A 1 380 ? -27.839 24.176 -0.428 1.00 29.72 372 LEU A O 1
ATOM 2850 N N . ALA A 1 381 ? -27.136 26.314 -0.314 1.00 26.06 373 ALA A N 1
ATOM 2851 C CA . ALA A 1 381 ? -25.739 25.920 -0.175 1.00 23.84 373 ALA A CA 1
ATOM 2852 C C . ALA A 1 381 ? -25.494 25.197 1.139 1.00 32.11 373 ALA A C 1
ATOM 2853 O O . ALA A 1 381 ? -24.742 24.217 1.175 1.00 33.62 373 ALA A O 1
ATOM 2855 N N . GLN A 1 382 ? -26.097 25.676 2.234 1.00 29.65 374 GLN A N 1
ATOM 2856 C CA . GLN A 1 382 ? -25.918 25.001 3.519 1.00 31.66 374 GLN A CA 1
ATOM 2857 C C . GLN A 1 382 ? -26.520 23.605 3.490 1.00 34.62 374 GLN A C 1
ATOM 2858 O O . GLN A 1 382 ? -25.938 22.656 4.041 1.00 34.34 374 GLN A O 1
ATOM 2864 N N . ILE A 1 383 ? -27.679 23.460 2.844 1.00 31.92 375 ILE A N 1
ATOM 2865 C CA . ILE A 1 383 ? -28.280 22.138 2.677 1.00 35.95 375 ILE A CA 1
ATOM 2866 C C . ILE A 1 383 ? -27.345 21.236 1.886 1.00 38.53 375 ILE A C 1
ATOM 2867 O O . ILE A 1 383 ? -27.032 20.118 2.307 1.00 37.69 375 ILE A O 1
ATOM 2872 N N . GLU A 1 384 ? -26.885 21.713 0.722 1.00 34.95 376 GLU A N 1
ATOM 2873 C CA . GLU A 1 384 ? -26.044 20.886 -0.139 1.00 37.29 376 GLU A CA 1
ATOM 2874 C C . GLU A 1 384 ? -24.791 20.414 0.593 1.00 36.79 376 GLU A C 1
ATOM 2875 O O . GLU A 1 384 ? -24.432 19.234 0.518 1.00 37.88 376 GLU A O 1
ATOM 2881 N N . LEU A 1 385 ? -24.130 21.305 1.338 1.00 35.65 377 LEU A N 1
ATOM 2882 C CA . LEU A 1 385 ? -22.913 20.900 2.038 1.00 37.35 377 LEU A CA 1
ATOM 2883 C C . LEU A 1 385 ? -23.220 19.939 3.176 1.00 41.95 377 LEU A C 1
ATOM 2884 O O . LEU A 1 385 ? -22.528 18.929 3.349 1.00 42.08 377 LEU A O 1
ATOM 2889 N N . TRP A 1 386 ? -24.240 20.249 3.983 1.00 40.65 378 TRP A N 1
ATOM 2890 C CA . TRP A 1 386 ? -24.540 19.405 5.136 1.00 39.97 378 TRP A CA 1
ATOM 2891 C C . TRP A 1 386 ? -24.926 17.996 4.700 1.00 42.70 378 TRP A C 1
ATOM 2892 O O . TRP A 1 386 ? -24.553 17.013 5.353 1.00 42.65 378 TRP A O 1
ATOM 2903 N N . VAL A 1 387 ? -25.639 17.875 3.583 1.00 43.86 379 VAL A N 1
ATOM 2904 C CA . VAL A 1 387 ? -26.117 16.575 3.117 1.00 44.99 379 VAL A CA 1
ATOM 2905 C C . VAL A 1 387 ? -25.089 15.872 2.234 1.00 48.43 379 VAL A C 1
ATOM 2906 O O . VAL A 1 387 ? -24.933 14.649 2.304 1.00 49.01 379 VAL A O 1
ATOM 2910 N N . HIS A 1 388 ? -24.359 16.614 1.401 1.00 44.55 380 HIS A N 1
ATOM 2911 C CA . HIS A 1 388 ? -23.572 15.999 0.335 1.00 48.24 380 HIS A CA 1
ATOM 2912 C C . HIS A 1 388 ? -22.105 16.421 0.355 1.00 47.59 380 HIS A C 1
ATOM 2913 O O . HIS A 1 388 ? -21.446 16.391 -0.685 1.00 50.63 380 HIS A O 1
ATOM 2920 N N . SER A 1 389 ? -21.565 16.802 1.519 1.00 46.49 381 SER A N 1
ATOM 2921 C CA . SER A 1 389 ? -20.198 17.323 1.537 1.00 45.47 381 SER A CA 1
ATOM 2922 C C . SER A 1 389 ? -19.195 16.268 1.101 1.00 52.34 381 SER A C 1
ATOM 2923 O O . SER A 1 389 ? -18.142 16.612 0.549 1.00 50.32 381 SER A O 1
ATOM 2926 N N . ASP A 1 390 ? -19.510 14.986 1.329 1.00 54.79 382 ASP A N 1
ATOM 2927 C CA A ASP A 1 390 ? -18.613 13.906 0.933 0.61 58.36 382 ASP A CA 1
ATOM 2928 C CA B ASP A 1 390 ? -18.600 13.916 0.934 0.39 58.29 382 ASP A CA 1
ATOM 2929 C C . ASP A 1 390 ? -18.377 13.872 -0.572 1.00 60.53 382 ASP A C 1
ATOM 2930 O O . ASP A 1 390 ? -17.362 13.325 -1.020 1.00 68.36 382 ASP A O 1
ATOM 2939 N N . LYS A 1 391 ? -19.288 14.439 -1.360 1.00 49.17 383 LYS A N 1
ATOM 2940 C CA . LYS A 1 391 ? -19.163 14.447 -2.807 1.00 51.22 383 LYS A CA 1
ATOM 2941 C C . LYS A 1 391 ? -18.329 15.614 -3.326 1.00 57.59 383 LYS A C 1
ATOM 2942 O O . LYS A 1 391 ? -18.349 15.873 -4.533 1.00 65.35 383 LYS A O 1
ATOM 2944 N N . TYR A 1 392 ? -17.598 16.318 -2.459 1.00 52.94 384 TYR A N 1
ATOM 2945 C CA . TYR A 1 392 ? -16.866 17.520 -2.840 1.00 48.66 384 TYR A CA 1
ATOM 2946 C C . TYR A 1 392 ? -15.434 17.460 -2.334 1.00 46.92 384 TYR A C 1
ATOM 2947 O O . TYR A 1 392 ? -15.154 16.893 -1.275 1.00 52.30 384 TYR A O 1
ATOM 2956 N N . GLU A 1 393 ? -14.532 18.078 -3.090 1.00 39.86 385 GLU A N 1
ATOM 2957 C CA . GLU A 1 393 ? -13.148 18.212 -2.667 1.00 45.51 385 GLU A CA 1
ATOM 2958 C C . GLU A 1 393 ? -12.944 19.544 -1.944 1.00 42.47 385 GLU A C 1
ATOM 2959 O O . GLU A 1 393 ? -13.838 20.390 -1.873 1.00 37.61 385 GLU A O 1
ATOM 2965 N N . ASN A 1 394 ? -11.742 19.736 -1.407 1.00 46.37 386 ASN A N 1
ATOM 2966 C CA . ASN A 1 394 ? -11.405 20.980 -0.717 1.00 45.92 386 ASN A CA 1
ATOM 2967 C C . ASN A 1 394 ? -11.110 22.080 -1.740 1.00 46.49 386 ASN A C 1
ATOM 2968 O O . ASN A 1 394 ? -10.002 22.606 -1.846 1.00 45.14 386 ASN A O 1
ATOM 2973 N N . LYS A 1 395 ? -12.150 22.406 -2.506 1.00 40.60 387 LYS A N 1
ATOM 2974 C CA . LYS A 1 395 ? -12.122 23.393 -3.576 1.00 39.06 387 LYS A CA 1
ATOM 2975 C C . LYS A 1 395 ? -13.345 24.295 -3.432 1.00 37.40 387 LYS A C 1
ATOM 2976 O O . LYS A 1 395 ? -14.214 24.059 -2.590 1.00 40.26 387 LYS A O 1
ATOM 2982 N N . VAL A 1 396 ? -13.406 25.338 -4.263 1.00 36.96 388 VAL A N 1
ATOM 2983 C CA . VAL A 1 396 ? -14.513 26.294 -4.262 1.00 32.47 388 VAL A CA 1
ATOM 2984 C C . VAL A 1 396 ? -15.484 25.916 -5.368 1.00 32.24 388 VAL A C 1
ATOM 2985 O O . VAL A 1 396 ? -15.077 25.732 -6.524 1.00 35.63 388 VAL A O 1
ATOM 2989 N N . TYR A 1 397 ? -16.775 25.827 -5.028 1.00 28.17 389 TYR A N 1
ATOM 2990 C CA . TYR A 1 397 ? -17.812 25.408 -5.965 1.00 32.18 389 TYR A CA 1
ATOM 2991 C C . TYR A 1 397 ? -18.909 26.457 -6.000 1.00 27.85 389 TYR A C 1
ATOM 2992 O O . TYR A 1 397 ? -19.022 27.290 -5.094 1.00 28.71 389 TYR A O 1
ATOM 3001 N N . THR A 1 398 ? -19.718 26.416 -7.061 1.00 26.03 390 THR A N 1
ATOM 3002 C CA . THR A 1 398 ? -20.948 27.187 -7.126 1.00 21.69 390 THR A CA 1
ATOM 3003 C C . THR A 1 398 ? -22.131 26.240 -7.280 1.00 25.58 390 THR A C 1
ATOM 3004 O O . THR A 1 398 ? -21.991 25.090 -7.704 1.00 27.91 390 THR A O 1
ATOM 3008 N N . LEU A 1 399 ? -23.297 26.739 -6.910 1.00 22.94 391 LEU A N 1
ATOM 3009 C CA . LEU A 1 399 ? -24.515 25.963 -7.089 1.00 24.31 391 LEU A CA 1
ATOM 3010 C C . LEU A 1 399 ? -24.813 25.775 -8.577 1.00 23.67 391 LEU A C 1
ATOM 3011 O O . LEU A 1 399 ? -24.518 26.654 -9.401 1.00 24.80 391 LEU A O 1
ATOM 3016 N N . PRO A 1 400 ? -25.451 24.663 -8.941 1.00 22.31 392 PRO A N 1
ATOM 3017 C CA . PRO A 1 400 ? -25.826 24.452 -10.345 1.00 21.84 392 PRO A CA 1
ATOM 3018 C C . PRO A 1 400 ? -26.828 25.471 -10.850 1.00 23.00 392 PRO A C 1
ATOM 3019 O O . PRO A 1 400 ? -27.632 26.033 -10.091 1.00 23.27 392 PRO A O 1
ATOM 3023 N N . LYS A 1 401 ? -26.774 25.712 -12.169 1.00 19.74 393 LYS A N 1
ATOM 3024 C CA . LYS A 1 401 ? -27.628 26.743 -12.755 1.00 18.42 393 LYS A CA 1
ATOM 3025 C C . LYS A 1 401 ? -29.104 26.486 -12.487 1.00 19.50 393 LYS A C 1
ATOM 3026 O O . LYS A 1 401 ? -29.868 27.440 -12.324 1.00 20.88 393 LYS A O 1
ATOM 3032 N N . HIS A 1 402 ? -29.539 25.224 -12.423 1.00 20.07 394 HIS A N 1
ATOM 3033 C CA A HIS A 1 402 ? -30.959 24.981 -12.175 0.56 20.38 394 HIS A CA 1
ATOM 3034 C CA B HIS A 1 402 ? -30.961 24.992 -12.189 0.44 20.51 394 HIS A CA 1
ATOM 3035 C C . HIS A 1 402 ? -31.406 25.568 -10.845 1.00 21.70 394 HIS A C 1
ATOM 3036 O O . HIS A 1 402 ? -32.526 26.088 -10.730 1.00 21.66 394 HIS A O 1
ATOM 3049 N N . LEU A 1 403 ? -30.543 25.505 -9.820 1.00 20.76 395 LEU A N 1
ATOM 3050 C CA . LEU A 1 403 ? -30.909 26.078 -8.522 1.00 19.30 395 LEU A CA 1
ATOM 3051 C C . LEU A 1 403 ? -30.903 27.596 -8.566 1.00 19.93 395 LEU A C 1
ATOM 3052 O O . LEU A 1 403 ? -31.730 28.244 -7.920 1.00 20.53 395 LEU A O 1
ATOM 3057 N N . ASP A 1 404 ? -29.941 28.181 -9.288 1.00 20.10 396 ASP A N 1
ATOM 3058 C CA . ASP A 1 404 ? -29.924 29.623 -9.532 1.00 18.97 396 ASP A CA 1
ATOM 3059 C C . ASP A 1 404 ? -31.237 30.067 -10.168 1.00 19.29 396 ASP A C 1
ATOM 3060 O O . ASP A 1 404 ? -31.872 31.045 -9.729 1.00 19.32 396 ASP A O 1
ATOM 3065 N N . GLU A 1 405 ? -31.671 29.340 -11.209 1.00 16.85 397 GLU A N 1
ATOM 3066 C CA . GLU A 1 405 ? -32.936 29.663 -11.862 1.00 18.43 397 GLU A CA 1
ATOM 3067 C C . GLU A 1 405 ? -34.102 29.488 -10.910 1.00 19.79 397 GLU A C 1
ATOM 3068 O O . GLU A 1 405 ? -35.027 30.304 -10.903 1.00 20.92 397 GLU A O 1
ATOM 3074 N N . LYS A 1 406 ? -34.086 28.422 -10.105 1.00 18.18 398 LYS A N 1
ATOM 3075 C CA . LYS A 1 406 ? -35.153 28.215 -9.137 1.00 19.19 398 LYS A CA 1
ATOM 3076 C C . LYS A 1 406 ? -35.258 29.387 -8.174 1.00 21.27 398 LYS A C 1
ATOM 3077 O O . LYS A 1 406 ? -36.368 29.837 -7.855 1.00 22.00 398 LYS A O 1
ATOM 3083 N N . VAL A 1 407 ? -34.121 29.906 -7.706 1.00 18.74 399 VAL A N 1
ATOM 3084 C CA . VAL A 1 407 ? -34.174 31.036 -6.784 1.00 19.39 399 VAL A CA 1
ATOM 3085 C C . VAL A 1 407 ? -34.858 32.220 -7.446 1.00 18.77 399 VAL A C 1
ATOM 3086 O O . VAL A 1 407 ? -35.745 32.854 -6.854 1.00 18.98 399 VAL A O 1
ATOM 3090 N N . ALA A 1 408 ? -34.471 32.535 -8.688 1.00 16.99 400 ALA A N 1
ATOM 3091 C CA . ALA A 1 408 ? -35.104 33.671 -9.359 1.00 16.83 400 ALA A CA 1
ATOM 3092 C C . ALA A 1 408 ? -36.599 33.424 -9.518 1.00 17.24 400 ALA A C 1
ATOM 3093 O O . ALA A 1 408 ? -37.417 34.320 -9.265 1.00 16.90 400 ALA A O 1
ATOM 3095 N N . ALA A 1 409 ? -36.971 32.208 -9.914 1.00 16.59 401 ALA A N 1
ATOM 3096 C CA . ALA A 1 409 ? -38.377 31.913 -10.199 1.00 16.51 401 ALA A CA 1
ATOM 3097 C C . ALA A 1 409 ? -39.249 32.101 -8.970 1.00 18.58 401 ALA A C 1
ATOM 3098 O O . ALA A 1 409 ? -40.417 32.499 -9.092 1.00 20.16 401 ALA A O 1
ATOM 3100 N N . LEU A 1 410 ? -38.705 31.810 -7.784 1.00 17.75 402 LEU A N 1
ATOM 3101 C CA . LEU A 1 410 ? -39.461 31.932 -6.548 1.00 19.80 402 LEU A CA 1
ATOM 3102 C C . LEU A 1 410 ? -39.848 33.372 -6.223 1.00 18.96 402 LEU A C 1
ATOM 3103 O O . LEU A 1 410 ? -40.742 33.563 -5.394 1.00 21.57 402 LEU A O 1
ATOM 3108 N N . HIS A 1 411 ? -39.197 34.372 -6.837 1.00 17.11 403 HIS A N 1
ATOM 3109 C CA . HIS A 1 411 ? -39.480 35.774 -6.566 1.00 18.34 403 HIS A CA 1
ATOM 3110 C C . HIS A 1 411 ? -40.372 36.438 -7.601 1.00 18.99 403 HIS A C 1
ATOM 3111 O O . HIS A 1 411 ? -40.679 37.623 -7.446 1.00 18.54 403 HIS A O 1
ATOM 3118 N N . LEU A 1 412 ? -40.815 35.714 -8.638 1.00 16.71 404 LEU A N 1
ATOM 3119 C CA . LEU A 1 412 ? -41.504 36.380 -9.747 1.00 16.26 404 LEU A CA 1
ATOM 3120 C C . LEU A 1 412 ? -42.949 36.743 -9.403 1.00 17.22 404 LEU A C 1
ATOM 3121 O O . LEU A 1 412 ? -43.427 37.823 -9.792 1.00 18.28 404 LEU A O 1
ATOM 3126 N N . LYS A 1 413 ? -43.684 35.846 -8.729 1.00 17.62 405 LYS A N 1
ATOM 3127 C CA . LYS A 1 413 ? -45.100 36.112 -8.451 1.00 17.75 405 LYS A CA 1
ATOM 3128 C C . LYS A 1 413 ? -45.273 37.376 -7.607 1.00 18.98 405 LYS A C 1
ATOM 3129 O O . LYS A 1 413 ? -46.219 38.159 -7.822 1.00 19.48 405 LYS A O 1
ATOM 3131 N N . LYS A 1 414 ? -44.364 37.611 -6.655 1.00 17.81 406 LYS A N 1
ATOM 3132 C CA . LYS A 1 414 ? -44.485 38.791 -5.794 1.00 18.14 406 LYS A CA 1
ATOM 3133 C C . LYS A 1 414 ? -44.480 40.077 -6.624 1.00 18.39 406 LYS A C 1
ATOM 3134 O O . LYS A 1 414 ? -45.172 41.055 -6.284 1.00 18.17 406 LYS A O 1
ATOM 3140 N N . LEU A 1 415 ? -43.760 40.063 -7.739 1.00 15.74 407 LEU A N 1
ATOM 3141 C CA . LEU A 1 415 ? -43.604 41.227 -8.605 1.00 14.27 407 LEU A CA 1
ATOM 3142 C C . LEU A 1 415 ? -44.629 41.274 -9.729 1.00 17.07 407 LEU A C 1
ATOM 3143 O O . LEU A 1 415 ? -44.603 42.226 -10.525 1.00 17.55 407 LEU A O 1
ATOM 3148 N N . GLY A 1 416 ? -45.509 40.277 -9.846 1.00 14.47 408 GLY A N 1
ATOM 3149 C CA . GLY A 1 416 ? -46.405 40.281 -10.979 1.00 17.11 408 GLY A CA 1
ATOM 3150 C C . GLY A 1 416 ? -45.709 39.940 -12.281 1.00 16.43 408 GLY A C 1
ATOM 3151 O O . GLY A 1 416 ? -46.181 40.338 -13.359 1.00 17.50 408 GLY A O 1
ATOM 3152 N N . VAL A 1 417 ? -44.591 39.219 -12.215 1.00 14.62 409 VAL A N 1
ATOM 3153 C CA . VAL A 1 417 ? -43.869 38.804 -13.415 1.00 13.34 409 VAL A CA 1
ATOM 3154 C C . VAL A 1 417 ? -44.475 37.500 -13.905 1.00 18.00 409 VAL A C 1
ATOM 3155 O O . VAL A 1 417 ? -44.626 36.540 -13.129 1.00 20.76 409 VAL A O 1
ATOM 3159 N N . GLU A 1 418 ? -44.822 37.460 -15.185 1.00 15.87 410 GLU A N 1
ATOM 3160 C CA . GLU A 1 418 ? -45.278 36.241 -15.858 1.00 16.65 410 GLU A CA 1
ATOM 3161 C C . GLU A 1 418 ? -44.179 35.722 -16.771 1.00 17.64 410 GLU A C 1
ATOM 3162 O O . GLU A 1 418 ? -43.529 36.498 -17.473 1.00 18.53 410 GLU A O 1
ATOM 3168 N N . LEU A 1 419 ? -43.974 34.399 -16.781 1.00 16.09 411 LEU A N 1
ATOM 3169 C CA . LEU A 1 419 ? -43.013 33.778 -17.676 1.00 16.98 411 LEU A CA 1
ATOM 3170 C C . LEU A 1 419 ? -43.744 33.063 -18.799 1.00 17.21 411 LEU A C 1
ATOM 3171 O O . LEU A 1 419 ? -44.786 32.425 -18.568 1.00 18.06 411 LEU A O 1
ATOM 3176 N N . GLU A 1 420 ? -43.175 33.139 -19.997 1.00 16.43 412 GLU A N 1
ATOM 3177 C CA . GLU A 1 420 ? -43.574 32.265 -21.086 1.00 17.31 412 GLU A CA 1
ATOM 3178 C C . GLU A 1 420 ? -43.102 30.847 -20.799 1.00 17.26 412 GLU A C 1
ATOM 3179 O O . GLU A 1 420 ? -42.152 30.638 -20.046 1.00 18.28 412 GLU A O 1
ATOM 3185 N N . THR A 1 421 ? -43.760 29.877 -21.441 1.00 18.31 413 THR A N 1
ATOM 3186 C CA . THR A 1 421 ? -43.357 28.469 -21.384 1.00 16.69 413 THR A CA 1
ATOM 3187 C C . THR A 1 421 ? -42.982 28.014 -22.784 1.00 20.44 413 THR A C 1
ATOM 3188 O O . THR A 1 421 ? -43.801 28.113 -23.705 1.00 21.89 413 THR A O 1
ATOM 3192 N N . LEU A 1 422 ? -41.761 27.495 -22.947 1.00 19.62 414 LEU A N 1
ATOM 3193 C CA . LEU A 1 422 ? -41.359 26.954 -24.243 1.00 17.91 414 LEU A CA 1
ATOM 3194 C C . LEU A 1 422 ? -42.208 25.748 -24.623 1.00 19.27 414 LEU A C 1
ATOM 3195 O O . LEU A 1 422 ? -42.513 24.894 -23.783 1.00 20.93 414 LEU A O 1
ATOM 3200 N N . SER A 1 423 ? -42.544 25.636 -25.911 1.00 18.83 415 SER A N 1
ATOM 3201 C CA . SER A 1 423 ? -42.996 24.337 -26.390 1.00 19.42 415 SER A CA 1
ATOM 3202 C C . SER A 1 423 ? -41.791 23.403 -26.424 1.00 17.55 415 SER A C 1
ATOM 3203 O O . SER A 1 423 ? -40.647 23.857 -26.388 1.00 19.05 415 SER A O 1
ATOM 3206 N N . GLU A 1 424 ? -42.053 22.081 -26.491 1.00 20.37 416 GLU A N 1
ATOM 3207 C CA . GLU A 1 424 ? -40.914 21.167 -26.621 1.00 20.31 416 GLU A CA 1
ATOM 3208 C C . GLU A 1 424 ? -40.114 21.468 -27.875 1.00 21.55 416 GLU A C 1
ATOM 3209 O O . GLU A 1 424 ? -38.886 21.306 -27.883 1.00 21.19 416 GLU A O 1
ATOM 3215 N N . GLU A 1 425 ? -40.788 21.918 -28.946 1.00 22.33 417 GLU A N 1
ATOM 3216 C CA . GLU A 1 425 ? -40.080 22.179 -30.197 1.00 20.41 417 GLU A CA 1
ATOM 3217 C C . GLU A 1 425 ? -39.256 23.451 -30.116 1.00 20.12 417 GLU A C 1
ATOM 3218 O O . GLU A 1 425 ? -38.149 23.506 -30.668 1.00 21.62 417 GLU A O 1
ATOM 3224 N N . GLN A 1 426 ? -39.776 24.490 -29.459 1.00 18.07 418 GLN A N 1
ATOM 3225 C CA . GLN A 1 426 ? -38.963 25.689 -29.232 1.00 18.94 418 GLN A CA 1
ATOM 3226 C C . GLN A 1 426 ? -37.764 25.377 -28.348 1.00 19.72 418 GLN A C 1
ATOM 3227 O O . GLN A 1 426 ? -36.667 25.910 -28.556 1.00 22.03 418 GLN A O 1
ATOM 3233 N N . ALA A 1 427 ? -37.956 24.513 -27.351 1.00 19.64 419 ALA A N 1
ATOM 3234 C CA . ALA A 1 427 ? -36.840 24.168 -26.469 1.00 19.61 419 ALA A CA 1
ATOM 3235 C C . ALA A 1 427 ? -35.729 23.452 -27.244 1.00 19.04 419 ALA A C 1
ATOM 3236 O O . ALA A 1 427 ? -34.554 23.824 -27.148 1.00 21.66 419 ALA A O 1
ATOM 3238 N N . LYS A 1 428 ? -36.096 22.459 -28.059 1.00 20.96 420 LYS A N 1
ATOM 3239 C CA . LYS A 1 428 ? -35.106 21.758 -28.878 1.00 20.91 420 LYS A CA 1
ATOM 3240 C C . LYS A 1 428 ? -34.428 22.724 -29.848 1.00 24.22 420 LYS A C 1
ATOM 3241 O O . LYS A 1 428 ? -33.222 22.627 -30.108 1.00 23.80 420 LYS A O 1
ATOM 3243 N N . TYR A 1 429 ? -35.189 23.679 -30.390 1.00 21.78 421 TYR A N 1
ATOM 3244 C CA . TYR A 1 429 ? -34.616 24.620 -31.351 1.00 19.70 421 TYR A CA 1
ATOM 3245 C C . TYR A 1 429 ? -33.441 25.385 -30.758 1.00 22.78 421 TYR A C 1
ATOM 3246 O O . TYR A 1 429 ? -32.446 25.632 -31.447 1.00 22.47 421 TYR A O 1
ATOM 3255 N N . ILE A 1 430 ? -33.547 25.803 -29.495 1.00 21.40 422 ILE A N 1
ATOM 3256 C CA . ILE A 1 430 ? -32.469 26.575 -28.879 1.00 20.76 422 ILE A CA 1
ATOM 3257 C C . ILE A 1 430 ? -31.576 25.716 -28.000 1.00 23.58 422 ILE A C 1
ATOM 3258 O O . ILE A 1 430 ? -30.667 26.251 -27.342 1.00 25.60 422 ILE A O 1
ATOM 3263 N N . GLY A 1 431 ? -31.814 24.412 -27.952 1.00 21.65 423 GLY A N 1
ATOM 3264 C CA . GLY A 1 431 ? -30.901 23.484 -27.308 1.00 22.52 423 GLY A CA 1
ATOM 3265 C C . GLY A 1 431 ? -31.099 23.324 -25.821 1.00 28.46 423 GLY A C 1
ATOM 3266 O O . GLY A 1 431 ? -30.146 22.988 -25.116 1.00 27.32 423 GLY A O 1
ATOM 3267 N N . VAL A 1 432 ? -32.311 23.557 -25.308 1.00 21.21 424 VAL A N 1
ATOM 3268 C CA . VAL A 1 432 ? -32.573 23.451 -23.880 1.00 18.47 424 VAL A CA 1
ATOM 3269 C C . VAL A 1 432 ? -33.758 22.515 -23.674 1.00 23.45 424 VAL A C 1
ATOM 3270 O O . VAL A 1 432 ? -34.357 22.017 -24.626 1.00 25.30 424 VAL A O 1
ATOM 3274 N N . THR A 1 433 ? -34.045 22.225 -22.412 1.00 21.95 425 THR A N 1
ATOM 3275 C CA . THR A 1 433 ? -35.281 21.557 -22.032 1.00 23.22 425 THR A CA 1
ATOM 3276 C C . THR A 1 433 ? -36.301 22.591 -21.560 1.00 22.14 425 THR A C 1
ATOM 3277 O O . THR A 1 433 ? -35.957 23.712 -21.176 1.00 22.90 425 THR A O 1
ATOM 3281 N N . VAL A 1 434 ? -37.579 22.176 -21.550 1.00 21.62 426 VAL A N 1
ATOM 3282 C CA . VAL A 1 434 ? -38.609 23.169 -21.220 1.00 18.74 426 VAL A CA 1
ATOM 3283 C C . VAL A 1 434 ? -38.529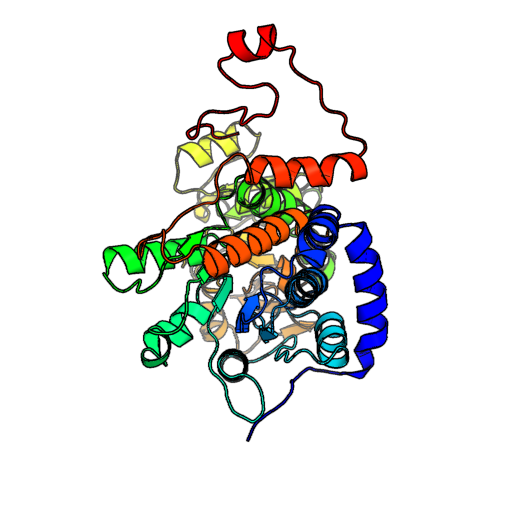 23.645 -19.782 1.00 21.14 426 VAL A C 1
ATOM 3284 O O . VAL A 1 434 ? -39.041 24.730 -19.469 1.00 22.08 426 VAL A O 1
ATOM 3288 N N . ASP A 1 435 ? -37.928 22.853 -18.888 1.00 22.13 427 ASP A N 1
ATOM 3289 C CA . ASP A 1 435 ? -37.805 23.248 -17.492 1.00 22.26 427 ASP A CA 1
ATOM 3290 C C . ASP A 1 435 ? -36.447 23.852 -17.171 1.00 24.24 427 ASP A C 1
ATOM 3291 O O . ASP A 1 435 ? -36.191 24.179 -16.008 1.00 24.65 427 ASP A O 1
ATOM 3296 N N . GLY A 1 436 ? -35.589 24.044 -18.176 1.00 21.00 428 GLY A N 1
ATOM 3297 C CA . GLY A 1 436 ? -34.293 24.633 -17.950 1.00 20.10 428 GLY A CA 1
ATOM 3298 C C . GLY A 1 436 ? -33.318 23.574 -17.493 1.00 22.33 428 GLY A C 1
ATOM 3299 O O . GLY A 1 436 ? -33.687 22.423 -17.247 1.00 22.18 428 GLY A O 1
ATOM 3300 N N . PRO A 1 437 ? -32.045 23.949 -17.332 1.00 17.64 429 PRO A N 1
ATOM 3301 C CA . PRO A 1 437 ? -31.559 25.332 -17.399 1.00 18.25 429 PRO A CA 1
ATOM 3302 C C . PRO A 1 437 ? -31.614 25.896 -18.801 1.00 18.50 429 PRO A C 1
ATOM 3303 O O . PRO A 1 437 ? -31.558 25.119 -19.774 1.00 21.69 429 PRO A O 1
ATOM 3307 N N . PHE A 1 438 ? -31.722 27.225 -18.889 1.00 17.57 430 PHE A N 1
ATOM 3308 C CA . PHE A 1 438 ? -31.998 27.860 -20.167 1.00 17.76 430 PHE A CA 1
ATOM 3309 C C . PHE A 1 438 ? -30.771 28.443 -20.840 1.00 18.24 430 PHE A C 1
ATOM 3310 O O . PHE A 1 438 ? -30.877 28.888 -21.988 1.00 17.64 430 PHE A O 1
ATOM 3318 N N . LYS A 1 439 ? -29.616 28.443 -20.175 1.00 16.83 431 LYS A N 1
ATOM 3319 C CA . LYS A 1 439 ? -28.426 29.135 -20.647 1.00 16.75 431 LYS A CA 1
ATOM 3320 C C . LYS A 1 439 ? -27.227 28.223 -20.447 1.00 17.46 431 LYS A C 1
ATOM 3321 O O . LYS A 1 439 ? -27.190 27.441 -19.488 1.00 20.55 431 LYS A O 1
ATOM 3327 N N . PRO A 1 440 ? -26.234 28.308 -21.320 1.00 19.56 432 PRO A N 1
ATOM 3328 C CA . PRO A 1 440 ? -24.999 27.550 -21.096 1.00 22.98 432 PRO A CA 1
ATOM 3329 C C . PRO A 1 440 ? -24.273 28.059 -19.860 1.00 19.90 432 PRO A C 1
ATOM 3330 O O . PRO A 1 440 ? -24.507 29.171 -19.383 1.00 19.61 432 PRO A O 1
ATOM 3334 N N . ASP A 1 441 ? -23.375 27.217 -19.319 1.00 22.01 433 ASP A N 1
ATOM 3335 C CA . ASP A 1 441 ? -22.733 27.610 -18.069 1.00 20.02 433 ASP A CA 1
ATOM 3336 C C . ASP A 1 441 ? -21.851 28.846 -18.241 1.00 21.25 433 ASP A C 1
ATOM 3337 O O . ASP A 1 441 ? -21.608 29.555 -17.254 1.00 22.97 433 ASP A O 1
ATOM 3342 N N . TYR A 1 442 ? -21.400 29.147 -19.467 1.00 21.16 434 TYR A N 1
ATOM 3343 C CA . TYR A 1 442 ? -20.602 30.354 -19.666 1.00 19.26 434 TYR A CA 1
ATOM 3344 C C . TYR A 1 442 ? -21.439 31.624 -19.790 1.00 18.58 434 TYR A C 1
ATOM 3345 O O . TYR A 1 442 ? -20.851 32.713 -19.875 1.00 18.44 434 TYR A O 1
ATOM 3354 N N . TYR A 1 443 ? -22.770 31.535 -19.788 1.00 19.36 435 TYR A N 1
ATOM 3355 C CA . TYR A 1 443 ? -23.575 32.719 -20.063 1.00 15.09 435 TYR A CA 1
ATOM 3356 C C . TYR A 1 443 ? -23.379 33.764 -18.974 1.00 18.31 435 TYR A C 1
ATOM 3357 O O . TYR A 1 443 ? -23.370 33.446 -17.780 1.00 16.99 435 TYR A O 1
ATOM 3366 N N . ARG A 1 444 ? -23.297 35.034 -19.382 1.00 14.93 436 ARG A N 1
ATOM 3367 C CA . ARG A 1 444 ? -22.947 36.097 -18.451 1.00 15.17 436 ARG A CA 1
ATOM 3368 C C . ARG A 1 444 ? -24.099 37.006 -18.045 1.00 17.51 436 ARG A C 1
ATOM 3369 O O . ARG A 1 444 ? -23.911 37.844 -17.147 1.00 17.45 436 ARG A O 1
ATOM 3377 N N . TYR A 1 445 ? -25.268 36.884 -18.675 1.00 15.95 437 TYR A N 1
ATOM 3378 C CA . TYR A 1 445 ? -26.452 37.678 -18.322 1.00 14.29 437 TYR A CA 1
ATOM 3379 C C . TYR A 1 445 ? -26.174 39.168 -18.448 1.00 16.73 437 TYR A C 1
ATOM 3380 O O . TYR A 1 445 ? -25.300 39.581 -19.237 1.00 16.97 437 TYR A O 1
#

CATH classification: 3.40.50.1480 (+1 more: 3.40.50.720)

Secondary structure (DSSP, 8-state):
-----B-S-GGGHHHHHHHHHHHHHT-HHHHHHHHHHGGG-TTTT-EEEEES---HHHHHHHHHHHHTT-EEEEE-SSTT---HHHHHHHHHTT--EE--TT--HHHHHHHHHHHTEETTTTEEP-EEEESSSHHHHIIIII-GGGGGG---EEE-SHHHHHHHHHHHHHT---S-EEE-TTSHHHIIIIIIIIHHHHHHHHHHHHH----TT-EEEEE--SHHHHHHHHHHHTTT-EEEEE-S-HHHHHHHHHTT-EE--HHHHGGG-SEEEE--SSS-SB-HHHHTTPPTTEEEEE-SSSGGGB-HHHHHHHHGGG-EEEETTEEEEEETTEEEEEEGGGS-HHHHHS--S-HHHHHHHHHHHHHHHHHHHHHGGG--SSEE---HHHHHHHHHHTTGGGT-------HHHHHHHT--TTS--S-TT---

Organism: NCBI:txid1338011

InterPro domains:
  IPR000043 Adenosylhomocysteinase-like [MF_00563] (5-429)
  IPR000043 Adenosylhomocysteinase-like [PF05221] (10-146)
  IPR000043 Adenosylhomocysteinase-like [PF05221] (147-436)
  IPR000043 Adenosylhomocysteinase-like [PIRSF001109] (4-437)
  IPR000043 Adenosylhomocysteinase-like [PTHR23420] (6-437)
  IPR000043 Adenosylhomocysteinase-like [SM00996] (9-436)
  IPR000043 Adenosylhomocysteinase-like [TIGR00936] (10-429)
  IPR000043 Adenosylhomocysteinase-like [cd00401] (19-424)
  IPR015878 S-adenosyl-L-homocysteine hydrolase, NAD binding domain [PF00670] (196-357)
  IPR015878 S-adenosyl-L-homocysteine hydrolase, NAD binding domain [SM00997] (196-357)
  IPR020082 S-adenosyl-L-homocysteine hydrolase, conserved site [PS00738] (81-95)
  IPR020082 S-adenosyl-L-homocysteine hydrolase, conserved site [PS00739] (218-235)
  IPR036291 NAD(P)-binding domain superfamily [SSF51735] (196-357)
  IPR042172 Adenosylhomocysteinase-like superfamily [G3DSA:3.40.50.1480] (1-147)
  IPR042172 Adenosylhomocysteinase-like superfamily [G3DSA:3.40.50.1480] (148-201)
  IPR042172 Adenosylhomocysteinase-like superfamily [G3DSA:3.40.50.1480] (353-409)

Sequence (432 aa):
QYVPYKVKDISLAEWGRKEIELAEAEMPGLMAIREEYGPQQPLKGARIAGCLHMTIQTAVLIETLVALGADVTWSSCNIFSTQQDHAAAAIAAAGIPVYAWKGMNEEEFDWCIEQTLFFGEDRQPLNMILDDGGDLTNMVFDKYPELTKDIKGLSEEETTTGVHRLYERMQNGTLVMPAINVNDSVTKSKFDNKYGCRESAVVDAIRRATDVVMMLAGKKRVVVCGFGDVGKGTAASFRRGAGSIVTVTEIDPICALQAAMEEGYEVKQLDTVVDNADIIITTTGNFGIVRGEEHFEKMKDKTIVCNIGHFDNEIDMAWLNKNHGATKVEIKPQVDKYNVNGNDIIIILAEGRLVNLGCATGHPPSFVVVMSNSFSNQTLAQIELWVHSDDKYENKVYTLPKHHLDEKVAALHLKKLGVELETLSEEQAKYIGVTVDGPFKPDYYRY

Nearest PDB structures (foldseek):
  6aph-assembly1_A  TM=1.002E+00  e=2.112E-85  Elizabethkingia anophelis NUHP1
  6gbn-assembly1_B  TM=9.999E-01  e=9.530E-73  Cytophaga hutchinsonii ATCC 33406
  5axa-assembly1_C  TM=9.905E-01  e=7.626E-64  Mus musculus
  4pfj-assembly1_A  TM=9.917E-01  e=1.173E-62  Homo sapiens
  3nj4-assembly1_C  TM=9.902E-01  e=1.698E-60  Homo sapiens

Foldseek 3Di:
DADQAAADDLVLQVVLVVVLVVLCLLQLLLVVLLVVQLVVLLAAPAQEEEAAQQFSLVLSLVVSSVSSHYQYAYEYNDQAQHDRSSRSNCVVVRHHYYYYGHDDPVSRLVRLVSSQADPPVRHGGQEYEYEQCPSVCCCLPVVVVRPVRHLEYEYQADNNVVVLVVCVVVVSLAFEYEYLCPLCLRVQQCLAQQLLVQVVVLVCLQPVDQLAAFEEEEEDQGRNSNNNQNNSVVSHHQYEYEDPDVVSQVVVVVVPHHYDQCVVCLLRHQEYEYAHSDADQAEPVSVLRYAANREYAYQYADQRNHVLVVQCVPWVVPWDPPDPQWIWTARVHGIYTYGNSSHRRSSNRHNGGRSNSVSLSSSLSSVVRSCSSNPRVVDDSHYHYDDNLSSVVSVVSSQVSVVHDDDFDDQVRQVVQPAGRSDPPDPPPDDD

B-factor: mean 29.6, std 13.21, range [11.31, 89.41]

Radius of gyration: 21.88 Å; Cα contacts (8 Å, |Δi|>4): 987; chains: 1; bounding box: 45×61×63 Å